Protein AF-A0A534AVW9-F1 (afdb_monomer_lite)

Structure (mmCIF, N/CA/C/O backbone):
data_AF-A0A534AVW9-F1
#
_entry.id   AF-A0A534AVW9-F1
#
loop_
_atom_site.group_PDB
_atom_site.id
_atom_site.type_symbol
_atom_site.label_atom_id
_atom_site.label_alt_id
_atom_site.label_comp_id
_atom_site.label_asym_id
_atom_site.label_entity_id
_atom_site.label_seq_id
_atom_site.pdbx_PDB_ins_code
_atom_site.Cartn_x
_atom_site.Cartn_y
_atom_site.Cartn_z
_atom_site.occupancy
_atom_site.B_iso_or_equiv
_atom_site.auth_seq_id
_atom_site.auth_comp_id
_atom_site.auth_asym_id
_atom_site.auth_atom_id
_atom_site.pdbx_PDB_model_num
ATOM 1 N N . MET A 1 1 ? 46.009 35.408 5.076 1.00 30.48 1 MET A N 1
ATOM 2 C CA . MET A 1 1 ? 47.055 36.405 4.765 1.00 30.48 1 MET A CA 1
ATOM 3 C C . MET A 1 1 ? 47.000 36.660 3.261 1.00 30.48 1 MET A C 1
ATOM 5 O O . MET A 1 1 ? 47.296 35.723 2.548 1.00 30.48 1 MET A O 1
ATOM 9 N N . HIS A 1 2 ? 46.542 37.858 2.843 1.00 29.39 2 HIS A N 1
ATOM 10 C CA . HIS A 1 2 ? 46.569 38.469 1.484 1.00 29.39 2 HIS A CA 1
ATOM 11 C C . HIS A 1 2 ? 46.053 37.653 0.272 1.00 29.39 2 HIS A C 1
ATOM 13 O O . HIS A 1 2 ? 46.275 36.465 0.179 1.00 29.39 2 HIS A O 1
ATOM 19 N N . ARG A 1 3 ? 45.407 38.182 -0.771 1.00 27.47 3 ARG A N 1
ATOM 20 C CA . ARG A 1 3 ? 44.905 39.488 -1.256 1.00 27.47 3 ARG A CA 1
ATOM 21 C C . ARG A 1 3 ? 43.998 39.077 -2.446 1.00 27.47 3 ARG A C 1
ATOM 23 O O . ARG A 1 3 ? 44.370 38.181 -3.185 1.00 27.47 3 ARG A O 1
ATOM 30 N N . ARG A 1 4 ? 42.735 39.500 -2.513 1.00 27.91 4 ARG A N 1
ATOM 31 C CA . ARG A 1 4 ? 42.226 40.717 -3.180 1.00 27.91 4 ARG A CA 1
ATOM 32 C C . ARG A 1 4 ? 42.343 40.748 -4.718 1.00 27.91 4 ARG A C 1
ATOM 34 O O . ARG A 1 4 ? 43.448 40.781 -5.239 1.00 27.91 4 ARG A O 1
ATOM 41 N N . LEU A 1 5 ? 41.165 41.022 -5.297 1.00 28.94 5 LEU A N 1
ATOM 42 C CA . LEU A 1 5 ? 40.846 41.967 -6.382 1.00 28.94 5 LEU A CA 1
ATOM 43 C C . LEU A 1 5 ? 40.883 41.474 -7.832 1.00 28.94 5 LEU A C 1
ATOM 45 O O . LEU A 1 5 ? 41.887 40.962 -8.307 1.00 28.94 5 LEU A O 1
ATOM 49 N N . GLY A 1 6 ? 39.792 41.790 -8.539 1.00 25.92 6 GLY A N 1
ATOM 50 C CA . GLY A 1 6 ? 39.739 41.819 -9.997 1.00 25.92 6 GLY A CA 1
ATOM 51 C C . GLY A 1 6 ? 38.328 41.924 -10.575 1.00 25.92 6 GLY A C 1
ATOM 52 O O . GLY A 1 6 ? 37.923 41.037 -11.311 1.00 25.92 6 GLY A O 1
ATOM 53 N N . ASP A 1 7 ? 37.587 42.975 -10.212 1.00 28.12 7 ASP A N 1
ATOM 54 C CA . ASP A 1 7 ? 36.378 43.437 -10.914 1.00 28.12 7 ASP A CA 1
ATOM 55 C C . ASP A 1 7 ? 36.700 43.970 -12.326 1.00 28.12 7 ASP A C 1
ATOM 57 O O . ASP A 1 7 ? 37.844 44.331 -12.603 1.00 28.12 7 ASP A O 1
ATOM 61 N N . HIS A 1 8 ? 35.629 44.135 -13.122 1.00 27.75 8 HIS A N 1
ATOM 62 C CA . HIS A 1 8 ? 35.456 44.918 -14.366 1.00 27.75 8 HIS A CA 1
ATOM 63 C C . HIS A 1 8 ? 35.296 44.080 -15.641 1.00 27.75 8 HIS A C 1
ATOM 65 O O . HIS A 1 8 ? 35.996 43.105 -15.851 1.00 27.75 8 HIS A O 1
ATOM 71 N N . ALA A 1 9 ? 34.482 44.448 -16.625 1.00 28.03 9 ALA A N 1
ATOM 72 C CA . ALA A 1 9 ? 33.316 45.317 -16.744 1.00 28.03 9 ALA A CA 1
ATOM 73 C C . ALA A 1 9 ? 32.802 45.119 -18.186 1.00 28.03 9 ALA A C 1
ATOM 75 O O . ALA A 1 9 ? 33.587 44.902 -19.102 1.00 28.03 9 ALA A O 1
ATOM 76 N N . ARG A 1 10 ? 31.480 45.220 -18.347 1.00 28.64 10 ARG A N 1
ATOM 77 C CA . ARG A 1 10 ? 30.698 45.627 -19.532 1.00 28.64 10 ARG A CA 1
ATOM 78 C C . ARG A 1 10 ? 31.426 45.783 -20.882 1.00 28.64 10 ARG A C 1
ATOM 80 O O . ARG A 1 10 ? 32.229 46.692 -21.045 1.00 28.64 10 ARG A O 1
ATOM 87 N N . PHE A 1 11 ? 30.902 45.100 -21.902 1.00 26.16 11 PHE A N 1
ATOM 88 C CA . PHE A 1 11 ? 30.775 45.668 -23.247 1.00 26.16 11 PHE A CA 1
ATOM 89 C C . PHE A 1 11 ? 29.392 45.354 -23.829 1.00 26.16 11 PHE A C 1
ATOM 91 O O . PHE A 1 11 ? 28.992 44.201 -23.958 1.00 26.16 11 PHE A O 1
ATOM 98 N N . ALA A 1 12 ? 28.657 46.421 -24.135 1.00 28.25 12 ALA A N 1
ATOM 99 C CA . ALA A 1 12 ? 27.456 46.424 -24.955 1.00 28.25 12 ALA A CA 1
ATOM 100 C C . ALA A 1 12 ? 27.862 46.626 -26.423 1.00 28.25 12 ALA A C 1
ATOM 102 O O . ALA A 1 12 ? 28.791 47.389 -26.691 1.00 28.25 12 ALA A O 1
ATOM 103 N N . GLY A 1 13 ? 27.143 46.022 -27.375 1.00 25.52 13 GLY A N 1
ATOM 104 C CA . GLY A 1 13 ? 27.319 46.375 -28.784 1.00 25.52 13 GLY A CA 1
ATOM 105 C C . GLY A 1 13 ? 26.609 45.487 -29.807 1.00 25.52 13 GLY A C 1
ATOM 106 O O . GLY A 1 13 ? 27.130 44.444 -30.168 1.00 25.52 13 GLY A O 1
ATOM 107 N N . ARG A 1 14 ? 25.512 46.037 -30.351 1.00 26.80 14 ARG A N 1
ATOM 108 C CA . ARG A 1 14 ? 24.999 45.919 -31.736 1.00 26.80 14 ARG A CA 1
ATOM 109 C C . ARG A 1 14 ? 24.341 44.613 -32.222 1.00 26.80 14 ARG A C 1
ATOM 111 O O . ARG A 1 14 ? 25.006 43.652 -32.577 1.00 26.80 14 ARG A O 1
ATOM 118 N N . ALA A 1 15 ? 23.022 44.708 -32.432 1.00 32.41 15 ALA A N 1
ATOM 119 C CA . ALA A 1 15 ? 22.339 44.152 -33.611 1.00 32.41 15 ALA A CA 1
ATOM 120 C C . ALA A 1 15 ? 22.739 44.958 -34.873 1.00 32.41 15 ALA A C 1
ATOM 122 O O . ALA A 1 15 ? 23.089 46.138 -34.733 1.00 32.41 15 ALA A O 1
ATOM 123 N N . PRO A 1 16 ? 22.770 44.348 -36.073 1.00 35.03 16 PRO A N 1
ATOM 124 C CA . PRO A 1 16 ? 21.583 44.167 -36.937 1.00 35.03 16 PRO A CA 1
ATOM 125 C C . PRO A 1 16 ? 21.586 42.735 -37.555 1.00 35.03 16 PRO A C 1
ATOM 127 O O . PRO A 1 16 ? 22.432 41.934 -37.190 1.00 35.03 16 PRO A O 1
ATOM 130 N N . GLU A 1 17 ? 20.708 42.229 -38.420 1.00 27.56 17 GLU A N 1
ATOM 131 C CA . GLU A 1 17 ? 19.877 42.787 -39.484 1.00 27.56 17 GLU A CA 1
ATOM 132 C C . GLU A 1 17 ? 18.931 41.659 -39.955 1.00 27.56 17 GLU A C 1
ATOM 134 O O . GLU A 1 17 ? 19.333 40.498 -40.042 1.00 27.56 17 GLU A O 1
ATOM 139 N N . GLN A 1 18 ? 17.673 41.984 -40.248 1.00 32.72 18 GLN A N 1
ATOM 140 C CA . GLN A 1 18 ? 16.693 41.050 -40.807 1.00 32.72 18 GLN A CA 1
ATOM 141 C C . GLN A 1 18 ? 16.991 40.749 -42.282 1.00 32.72 18 GLN A C 1
ATOM 143 O O . GLN A 1 18 ? 17.133 41.675 -43.078 1.00 32.72 18 GLN A O 1
ATOM 148 N N . ARG A 1 19 ? 16.955 39.468 -42.671 1.00 26.88 19 ARG A N 1
ATOM 149 C CA . ARG A 1 19 ? 16.666 39.030 -44.048 1.00 26.88 19 ARG A CA 1
ATOM 150 C C . ARG A 1 19 ? 15.897 37.709 -44.037 1.00 26.88 19 ARG A C 1
ATOM 152 O O . ARG A 1 19 ? 16.478 36.651 -43.823 1.00 26.88 19 ARG A O 1
ATOM 159 N N . GLU A 1 20 ? 14.598 37.775 -44.314 1.00 34.69 20 GLU A N 1
ATOM 160 C CA . GLU A 1 20 ? 13.864 36.649 -44.904 1.00 34.69 20 GLU A CA 1
ATOM 161 C C . GLU A 1 20 ? 14.283 36.471 -46.371 1.00 34.69 20 GLU A C 1
ATOM 163 O O . GLU A 1 20 ? 14.647 37.449 -47.039 1.00 34.69 20 GLU A O 1
ATOM 168 N N . PRO A 1 21 ? 14.149 35.251 -46.920 1.00 34.38 21 PRO A N 1
ATOM 169 C CA . PRO A 1 21 ? 13.270 35.175 -48.080 1.00 34.38 21 PRO A CA 1
ATOM 170 C C . PRO A 1 21 ? 12.393 33.912 -48.163 1.00 34.38 21 PRO A C 1
ATOM 172 O O . PRO A 1 21 ? 12.859 32.780 -48.101 1.00 34.38 21 PRO A O 1
ATOM 175 N N . ARG A 1 22 ? 11.119 34.191 -48.458 1.00 26.81 22 ARG A N 1
ATOM 176 C CA . ARG A 1 22 ? 10.288 33.649 -49.551 1.00 26.81 22 ARG A CA 1
ATOM 177 C C . ARG A 1 22 ? 10.100 32.132 -49.670 1.00 26.81 22 ARG A C 1
ATOM 179 O O . ARG A 1 22 ? 10.881 31.413 -50.284 1.00 26.81 22 ARG A O 1
ATOM 186 N N . MET A 1 23 ? 8.885 31.743 -49.284 1.00 31.08 23 MET A N 1
ATOM 187 C CA . MET A 1 23 ? 8.103 30.664 -49.887 1.00 31.08 23 MET A CA 1
ATOM 188 C C . MET A 1 23 ? 8.129 30.726 -51.422 1.00 31.08 23 MET A C 1
ATOM 190 O O . MET A 1 23 ? 7.881 31.780 -52.011 1.00 31.08 23 MET A O 1
ATOM 194 N N . SER A 1 24 ? 8.310 29.572 -52.062 1.00 29.83 24 SER A N 1
ATOM 195 C CA . SER A 1 24 ? 7.836 29.354 -53.426 1.00 29.83 24 SER A CA 1
ATOM 196 C C . SER A 1 24 ? 7.023 28.065 -53.486 1.00 29.83 24 SER A C 1
ATOM 198 O O . SER A 1 24 ? 7.441 26.988 -53.073 1.00 29.83 24 SER A O 1
ATOM 200 N N . SER A 1 25 ? 5.795 28.253 -53.945 1.00 31.31 25 SER A N 1
ATOM 201 C CA . SER A 1 25 ? 4.803 27.262 -54.313 1.00 31.31 25 SER A CA 1
ATOM 202 C C . SER A 1 25 ? 5.213 26.505 -55.572 1.00 31.31 25 SER A C 1
ATOM 204 O O . SER A 1 25 ? 5.636 27.147 -56.530 1.00 31.31 25 SER A O 1
ATOM 206 N N . LEU A 1 26 ? 4.897 25.213 -55.659 1.00 28.39 26 LEU A N 1
ATOM 207 C CA . LEU A 1 26 ? 4.520 24.612 -56.939 1.00 28.39 26 LEU A CA 1
ATOM 208 C C . LEU A 1 26 ? 3.412 23.576 -56.738 1.00 28.39 26 LEU A C 1
ATOM 210 O O . LEU A 1 26 ? 3.598 22.510 -56.159 1.00 28.39 26 LEU A O 1
ATOM 214 N N . ARG A 1 27 ? 2.229 23.954 -57.226 1.00 29.94 27 ARG A N 1
ATOM 215 C CA . ARG A 1 27 ? 1.099 23.079 -57.524 1.00 29.94 27 ARG A CA 1
ATOM 216 C C . ARG A 1 27 ? 1.252 22.542 -58.952 1.00 29.94 27 ARG A C 1
ATOM 218 O O . ARG A 1 27 ? 1.630 23.292 -59.844 1.00 29.94 27 ARG A O 1
ATOM 225 N N . SER A 1 28 ? 0.728 21.329 -59.122 1.00 27.23 28 SER A N 1
ATOM 226 C CA . SER A 1 28 ? -0.057 20.848 -60.269 1.00 27.23 28 SER A CA 1
ATOM 227 C C . SER A 1 28 ? 0.620 20.175 -61.475 1.00 27.23 28 SER A C 1
ATOM 229 O O . SER A 1 28 ? 1.329 20.793 -62.254 1.00 27.23 28 SER A O 1
ATOM 231 N N . GLN A 1 29 ? 0.122 18.943 -61.675 1.00 28.41 29 GLN A N 1
ATOM 232 C CA . GLN A 1 29 ? -0.368 18.330 -62.921 1.00 28.41 29 GLN A CA 1
ATOM 233 C C . GLN A 1 29 ? 0.630 17.625 -63.850 1.00 28.41 29 GLN A C 1
ATOM 235 O O . GLN A 1 29 ? 1.382 18.257 -64.577 1.00 28.41 29 GLN A O 1
ATOM 240 N N . CYS A 1 30 ? 0.465 16.299 -63.958 1.00 25.52 30 CYS A N 1
ATOM 241 C CA . CYS A 1 30 ? 0.198 15.642 -65.243 1.00 25.52 30 CYS A CA 1
ATOM 242 C C . CYS A 1 30 ? -0.631 14.359 -65.043 1.00 25.52 30 CYS A C 1
ATOM 244 O O . CYS A 1 30 ? -0.396 13.571 -64.130 1.00 25.52 30 CYS A O 1
ATOM 246 N N . HIS A 1 31 ? -1.652 14.222 -65.887 1.00 27.77 31 HIS A N 1
ATOM 247 C CA . HIS A 1 31 ? -2.610 13.126 -65.995 1.00 27.77 31 HIS A CA 1
ATOM 248 C C . HIS A 1 31 ? -2.081 11.974 -66.875 1.00 27.77 31 HIS A C 1
ATOM 250 O O . HIS A 1 31 ? -1.409 12.220 -67.868 1.00 27.77 31 HIS A O 1
ATOM 256 N N . ALA A 1 32 ? -2.530 10.762 -66.527 1.00 25.17 32 ALA A N 1
ATOM 257 C CA . ALA A 1 32 ? -3.071 9.696 -67.388 1.00 25.17 32 ALA A CA 1
ATOM 258 C C . ALA A 1 32 ? -2.240 9.041 -68.521 1.00 25.17 32 ALA A C 1
ATOM 260 O O . ALA A 1 32 ? -1.959 9.659 -69.542 1.00 25.17 32 ALA A O 1
ATOM 261 N N . CYS A 1 33 ? -2.032 7.720 -68.373 1.00 24.31 33 CYS A N 1
ATOM 262 C CA . CYS A 1 33 ? -2.152 6.588 -69.336 1.00 24.31 33 CYS A CA 1
ATOM 263 C C . CYS A 1 33 ? -1.248 5.446 -68.811 1.00 24.31 33 CYS A C 1
ATOM 265 O O . CYS A 1 33 ? -0.132 5.730 -68.403 1.00 24.31 33 CYS A O 1
ATOM 267 N N . ALA A 1 34 ? -1.590 4.157 -68.719 1.00 27.05 34 ALA A N 1
ATOM 268 C CA . ALA A 1 34 ? -2.562 3.273 -69.372 1.00 27.05 34 ALA A CA 1
ATOM 269 C C . ALA A 1 34 ? -2.927 2.133 -68.374 1.00 27.05 34 ALA A C 1
ATOM 271 O O . ALA A 1 34 ? -2.095 1.766 -67.552 1.00 27.05 34 ALA A O 1
ATOM 272 N N . ILE A 1 35 ? -4.186 1.716 -68.186 1.00 29.30 35 ILE A N 1
ATOM 273 C CA . ILE A 1 35 ? -4.997 0.723 -68.937 1.00 29.30 35 ILE A CA 1
ATOM 274 C C . ILE A 1 35 ? -4.341 -0.666 -69.114 1.00 29.30 35 ILE A C 1
ATOM 276 O O . ILE A 1 35 ? -3.353 -0.801 -69.826 1.00 29.30 35 ILE A O 1
ATOM 280 N N . GLY A 1 36 ? -5.020 -1.691 -68.566 1.00 24.91 36 GLY A N 1
ATOM 281 C CA . GLY A 1 36 ? -4.857 -3.133 -68.831 1.00 24.91 36 GLY A CA 1
ATOM 282 C C . GLY A 1 36 ? -4.122 -3.853 -67.695 1.00 24.91 36 GLY A C 1
ATOM 283 O O .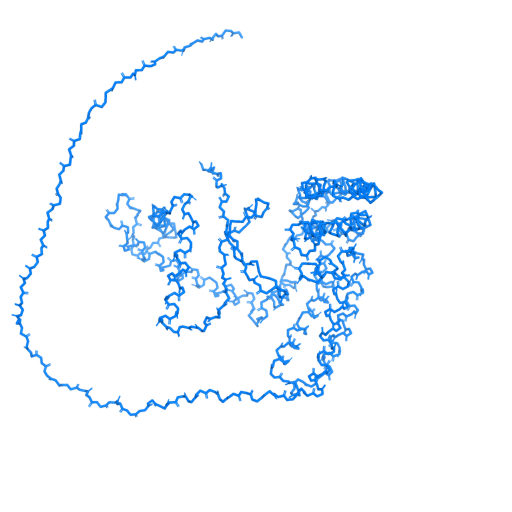 GLY A 1 36 ? -2.927 -3.673 -67.542 1.00 24.91 36 GLY A O 1
ATOM 284 N N . ILE A 1 37 ? -4.760 -4.647 -66.830 1.00 31.64 37 ILE A N 1
ATOM 285 C CA . ILE A 1 37 ? -5.316 -5.973 -67.139 1.00 31.64 37 ILE A CA 1
ATOM 286 C C . ILE A 1 37 ? -6.558 -6.253 -66.276 1.00 31.64 37 ILE A C 1
ATOM 288 O O . ILE A 1 37 ? -6.626 -5.950 -65.088 1.00 31.64 37 ILE A O 1
ATOM 292 N N . VAL A 1 38 ? -7.539 -6.843 -66.948 1.00 28.97 38 VAL A N 1
ATOM 293 C CA . VAL A 1 38 ? -8.883 -7.221 -66.520 1.00 28.97 38 VAL A CA 1
ATOM 294 C C . VAL A 1 38 ? -8.879 -8.646 -65.941 1.00 28.97 38 VAL A C 1
ATOM 296 O O . VAL A 1 38 ? -8.231 -9.527 -66.493 1.00 28.97 38 VAL A O 1
ATOM 299 N N . SER A 1 39 ? -9.686 -8.845 -64.893 1.00 28.28 39 SER A N 1
ATOM 300 C CA . SER A 1 39 ? -10.352 -10.097 -64.478 1.00 28.28 39 SER A CA 1
ATOM 301 C C . SER A 1 39 ? -9.533 -11.298 -63.993 1.00 28.28 39 SER A C 1
ATOM 303 O O . SER A 1 39 ? -8.962 -12.031 -64.789 1.00 28.28 39 SER A O 1
ATOM 305 N N . ALA A 1 40 ? -9.679 -11.622 -62.701 1.00 27.97 40 ALA A N 1
ATOM 306 C CA . ALA A 1 40 ? -10.329 -12.861 -62.235 1.00 27.97 40 ALA A CA 1
ATOM 307 C C . ALA A 1 40 ? -10.240 -12.976 -60.699 1.00 27.97 40 ALA A C 1
ATOM 309 O O . ALA A 1 40 ? -9.147 -13.164 -60.179 1.00 27.97 40 ALA A O 1
ATOM 310 N N . ALA A 1 41 ? -11.382 -12.858 -60.004 1.00 30.92 41 ALA A N 1
ATOM 311 C CA . ALA A 1 41 ? -11.740 -13.532 -58.735 1.00 30.92 41 ALA A CA 1
ATOM 312 C C . ALA A 1 41 ? -12.832 -12.749 -57.971 1.00 30.92 41 ALA A C 1
ATOM 314 O O . ALA A 1 41 ? -12.646 -12.309 -56.841 1.00 30.92 41 ALA A O 1
ATOM 315 N N . PHE A 1 42 ? -14.002 -12.581 -58.592 1.00 35.62 42 PHE A N 1
ATOM 316 C CA . PHE A 1 42 ? -15.253 -12.302 -57.881 1.00 35.62 42 PHE A CA 1
ATOM 317 C C . PHE A 1 42 ? -15.963 -13.647 -57.692 1.00 35.62 42 PHE A C 1
ATOM 319 O O . PHE A 1 42 ? -16.596 -14.106 -58.636 1.00 35.62 42 PHE A O 1
ATOM 326 N N . ALA A 1 43 ? -15.801 -14.301 -56.533 1.00 37.31 43 ALA A N 1
ATOM 327 C CA . ALA A 1 43 ? -16.710 -15.348 -56.027 1.00 37.31 43 ALA A CA 1
ATOM 328 C C . ALA A 1 43 ? -16.255 -15.930 -54.667 1.00 37.31 43 ALA A C 1
ATOM 330 O O . ALA A 1 43 ? -15.932 -17.107 -54.600 1.00 37.31 43 ALA A O 1
ATOM 331 N N . VAL A 1 44 ? -16.268 -15.145 -53.579 1.00 38.84 44 VAL A N 1
ATOM 332 C CA . VAL A 1 44 ? -16.530 -15.655 -52.208 1.00 38.84 44 VAL A CA 1
ATOM 333 C C . VAL A 1 44 ? -17.186 -14.530 -51.389 1.00 38.84 44 VAL A C 1
ATOM 335 O O . VAL A 1 44 ? -16.550 -13.862 -50.585 1.00 38.84 44 VAL A O 1
ATOM 338 N N . LEU A 1 45 ? -18.471 -14.271 -51.635 1.00 41.50 45 LEU A N 1
ATOM 339 C CA . LEU A 1 45 ? -19.316 -13.387 -50.819 1.00 41.50 45 LEU A CA 1
ATOM 340 C C . LEU A 1 45 ? -20.657 -14.096 -50.594 1.00 41.50 45 LEU A C 1
ATOM 342 O O . LEU A 1 45 ? -21.654 -13.790 -51.235 1.00 41.50 45 LEU A O 1
ATOM 346 N N . ALA A 1 46 ? -20.650 -15.107 -49.725 1.00 45.00 46 ALA A N 1
ATOM 347 C CA . ALA A 1 46 ? -21.850 -15.711 -49.144 1.00 45.00 46 ALA A CA 1
ATOM 348 C C . ALA A 1 46 ? -21.434 -16.556 -47.931 1.00 45.00 46 ALA A C 1
ATOM 350 O O . ALA A 1 46 ? -21.152 -17.744 -48.059 1.00 45.00 46 ALA A O 1
ATOM 351 N N . GLY A 1 47 ? -21.323 -15.927 -46.759 1.00 38.06 47 GLY A N 1
ATOM 352 C CA . GLY A 1 47 ? -20.955 -16.645 -45.536 1.00 38.06 47 GLY A CA 1
ATOM 353 C C . GLY A 1 47 ? -20.637 -15.801 -44.302 1.00 38.06 47 GLY A C 1
ATOM 354 O O . GLY A 1 47 ? -20.016 -16.324 -43.388 1.00 38.06 47 GLY A O 1
ATOM 355 N N . CYS A 1 48 ? -21.036 -14.527 -44.231 1.00 33.72 48 CYS A N 1
ATOM 356 C CA . CYS A 1 48 ? -21.068 -13.819 -42.949 1.00 33.72 48 CYS A CA 1
ATOM 357 C C . CYS A 1 48 ? -22.430 -14.075 -42.305 1.00 33.72 48 CYS A C 1
ATOM 359 O O . CYS A 1 48 ? -23.404 -13.382 -42.594 1.00 33.72 48 CYS A O 1
ATOM 361 N N . ALA A 1 49 ? -22.502 -15.105 -41.461 1.00 41.06 49 ALA A N 1
ATOM 362 C CA . ALA A 1 49 ? -23.586 -15.223 -40.502 1.00 41.06 49 ALA A CA 1
ATOM 363 C C . ALA A 1 49 ? -23.567 -13.964 -39.622 1.00 41.06 49 ALA A C 1
ATOM 365 O O . ALA A 1 49 ? -22.578 -13.684 -38.946 1.00 41.06 49 ALA A O 1
ATOM 366 N N . LEU A 1 50 ? -24.649 -13.189 -39.678 1.00 41.47 50 LEU A N 1
ATOM 367 C CA . LEU A 1 50 ? -24.936 -12.123 -38.728 1.00 41.47 50 LEU A CA 1
ATOM 368 C C . LEU A 1 50 ? -24.889 -12.735 -37.323 1.00 41.47 50 LEU A C 1
ATOM 370 O O . LEU A 1 50 ? -25.749 -13.539 -36.966 1.00 41.47 50 LEU A O 1
ATOM 374 N N . ILE A 1 51 ? -23.871 -12.383 -36.539 1.00 44.69 51 ILE A N 1
ATOM 375 C CA . ILE A 1 51 ? -23.867 -12.642 -35.101 1.00 44.69 51 ILE A CA 1
ATOM 376 C C . ILE A 1 51 ? -25.001 -11.782 -34.547 1.00 44.69 51 ILE A C 1
ATOM 378 O O . ILE A 1 51 ? -24.898 -10.557 -34.508 1.00 44.69 51 ILE A O 1
ATOM 382 N N . ALA A 1 52 ? -26.124 -12.417 -34.211 1.00 42.94 52 ALA A N 1
ATOM 383 C CA . ALA A 1 52 ? -27.223 -11.738 -33.548 1.00 42.94 52 ALA A CA 1
ATOM 384 C C . ALA A 1 52 ? -26.698 -11.105 -32.244 1.00 42.94 52 ALA A C 1
ATOM 386 O O . ALA A 1 52 ? -25.910 -11.751 -31.543 1.00 42.94 52 ALA A O 1
ATOM 387 N N . PRO A 1 53 ? -27.103 -9.867 -31.906 1.00 47.84 53 PRO A N 1
ATOM 388 C CA . PRO A 1 53 ? -26.751 -9.278 -30.622 1.00 47.84 53 PRO A CA 1
ATOM 389 C C . PRO A 1 53 ? -27.207 -10.222 -29.499 1.00 47.84 53 PRO A C 1
ATOM 391 O O . PRO A 1 53 ? -28.285 -10.819 -29.618 1.00 47.84 53 PRO A O 1
ATOM 394 N N . PRO A 1 54 ? -26.404 -10.406 -28.434 1.00 48.88 54 PRO A N 1
ATOM 395 C CA . PRO A 1 54 ? -26.800 -11.251 -27.319 1.00 48.88 54 PRO A CA 1
ATOM 396 C C . PRO A 1 54 ? -28.151 -10.761 -26.798 1.00 48.88 54 PRO A C 1
ATOM 398 O O . PRO A 1 54 ? -28.339 -9.567 -26.557 1.00 48.88 54 PRO A O 1
ATOM 401 N N . ALA A 1 55 ? -29.107 -11.685 -26.685 1.00 46.09 55 ALA A N 1
ATOM 402 C CA . ALA A 1 55 ? -30.416 -11.382 -26.133 1.00 46.09 55 ALA A CA 1
ATOM 403 C C . ALA A 1 55 ? -30.243 -10.696 -24.764 1.00 46.09 55 ALA A C 1
ATOM 405 O O . ALA A 1 55 ? -29.340 -11.085 -24.014 1.00 46.09 55 ALA A O 1
ATOM 406 N N . PRO A 1 56 ? -31.076 -9.693 -24.425 1.00 47.53 56 PRO A N 1
ATOM 407 C CA . PRO A 1 56 ? -31.024 -9.059 -23.118 1.00 47.53 56 PRO A CA 1
ATOM 408 C C . PRO A 1 56 ? -31.134 -10.149 -22.054 1.00 47.53 56 PRO A C 1
ATOM 410 O O . PRO A 1 56 ? -32.120 -10.884 -22.007 1.00 47.53 56 PRO A O 1
ATOM 413 N N . THR A 1 57 ? -30.088 -10.291 -21.241 1.00 51.06 57 THR A N 1
ATOM 414 C CA . THR A 1 57 ? -30.075 -11.205 -20.103 1.00 51.06 57 THR A CA 1
ATOM 415 C C . THR A 1 57 ? -31.219 -10.807 -19.190 1.00 51.06 57 THR A C 1
ATOM 417 O O . THR A 1 57 ? -31.154 -9.772 -18.525 1.00 51.06 57 THR A O 1
ATOM 420 N N . THR A 1 58 ? -32.285 -11.606 -19.182 1.00 52.72 58 THR A N 1
ATOM 421 C CA . THR A 1 58 ? -33.348 -11.515 -18.186 1.00 52.72 58 THR A CA 1
ATOM 422 C C . THR A 1 58 ? -32.670 -11.476 -16.816 1.00 52.72 58 THR A C 1
ATOM 424 O O . THR A 1 58 ? -31.826 -12.343 -16.569 1.00 52.72 58 THR A O 1
ATOM 427 N N . PRO A 1 59 ? -32.955 -10.493 -15.941 1.00 51.84 59 PRO A N 1
ATOM 428 C CA . PRO A 1 59 ? -32.358 -10.465 -14.615 1.00 51.84 59 PRO A CA 1
ATOM 429 C C . PRO A 1 59 ? -32.713 -11.777 -13.916 1.00 51.84 59 PRO A C 1
ATOM 431 O O . PRO A 1 59 ? -33.876 -12.032 -13.603 1.00 51.84 59 PRO A O 1
ATOM 434 N N . MET A 1 60 ? -31.714 -12.648 -13.755 1.00 59.47 60 MET A N 1
ATOM 435 C CA . MET A 1 60 ? -31.875 -13.898 -13.027 1.00 59.47 60 MET A CA 1
ATOM 436 C C . MET A 1 60 ? -32.304 -13.540 -11.611 1.00 59.47 60 MET A C 1
ATOM 438 O O . MET A 1 60 ? -31.641 -12.755 -10.932 1.00 59.47 60 MET A O 1
ATOM 442 N N . THR A 1 61 ? -33.431 -14.096 -11.174 1.00 67.25 61 THR A N 1
ATOM 443 C CA . THR A 1 61 ? -33.835 -14.015 -9.774 1.00 67.25 61 THR A CA 1
ATOM 444 C C . THR A 1 61 ? -32.697 -14.584 -8.918 1.00 67.25 61 THR A C 1
ATOM 446 O O . THR A 1 61 ? -32.245 -15.691 -9.225 1.00 67.25 61 THR A O 1
ATOM 449 N N . PRO A 1 62 ? -32.214 -13.857 -7.890 1.00 75.44 62 PRO A N 1
ATOM 450 C CA . PRO A 1 62 ? -31.122 -14.329 -7.046 1.00 75.44 62 PRO A CA 1
ATOM 451 C C . PRO A 1 62 ? -31.447 -15.710 -6.481 1.00 75.44 62 PRO A C 1
ATOM 453 O O . PRO A 1 62 ? -32.530 -15.915 -5.925 1.00 75.44 62 PRO A O 1
ATOM 456 N N . THR A 1 63 ? -30.529 -16.663 -6.630 1.00 85.62 63 THR A N 1
ATOM 457 C CA . THR A 1 63 ? -30.698 -17.984 -6.022 1.00 85.62 63 THR A CA 1
ATOM 458 C C . THR A 1 63 ? -30.556 -17.887 -4.498 1.00 85.62 63 THR A C 1
ATOM 460 O O . THR A 1 63 ? -30.040 -16.910 -3.951 1.00 85.62 63 THR A O 1
ATOM 463 N N . ALA A 1 64 ? -30.977 -18.923 -3.769 1.00 92.06 64 ALA A N 1
ATOM 464 C CA . ALA A 1 64 ? -30.704 -18.994 -2.332 1.00 92.06 64 ALA A CA 1
ATOM 465 C C . ALA A 1 64 ? -29.189 -18.961 -2.036 1.00 92.06 64 ALA A C 1
ATOM 467 O O . ALA A 1 64 ? -28.770 -18.347 -1.056 1.00 92.06 64 ALA A O 1
ATOM 468 N N . ALA A 1 65 ? -28.370 -19.564 -2.906 1.00 93.56 65 ALA A N 1
ATOM 469 C CA . ALA A 1 65 ? -26.913 -19.512 -2.815 1.00 93.56 65 ALA A CA 1
ATOM 470 C C . ALA A 1 65 ? -26.373 -18.092 -3.061 1.00 93.56 65 ALA A C 1
ATOM 472 O O . ALA A 1 65 ? -25.478 -17.655 -2.341 1.00 93.56 65 ALA A O 1
ATOM 473 N N . ASP A 1 66 ? -26.956 -17.338 -4.001 1.00 94.56 66 ASP A N 1
ATOM 474 C CA . ASP A 1 66 ? -26.607 -15.930 -4.224 1.00 94.56 66 ASP A CA 1
ATOM 475 C C . ASP A 1 66 ? -26.885 -15.074 -2.980 1.00 94.56 66 ASP A C 1
ATOM 477 O O . ASP A 1 66 ? -26.059 -14.244 -2.603 1.00 94.56 66 ASP A O 1
ATOM 481 N N . ALA A 1 67 ? -28.017 -15.295 -2.303 1.00 95.19 67 ALA A N 1
ATOM 482 C CA . ALA A 1 67 ? -28.346 -14.589 -1.065 1.00 95.19 67 ALA A CA 1
ATOM 483 C C . ALA A 1 67 ? -27.393 -14.952 0.089 1.00 95.19 67 ALA A C 1
ATOM 485 O O . ALA A 1 67 ? -26.974 -14.073 0.847 1.00 95.19 67 ALA A O 1
ATOM 486 N N . GLN A 1 68 ? -27.011 -16.228 0.211 1.00 96.25 68 GLN A N 1
ATOM 487 C CA . GLN A 1 68 ? -26.017 -16.670 1.197 1.00 96.25 68 GLN A CA 1
ATOM 488 C C . GLN A 1 68 ? -24.646 -16.045 0.929 1.00 96.25 68 GLN A C 1
ATOM 490 O O . GLN A 1 68 ? -24.027 -15.501 1.845 1.00 96.25 68 GLN A O 1
ATOM 495 N N . PHE A 1 69 ? -24.196 -16.061 -0.329 1.00 97.75 69 PHE A N 1
ATOM 496 C CA . PHE A 1 69 ? -22.953 -15.417 -0.733 1.00 97.75 69 PHE A CA 1
ATOM 497 C C . PHE A 1 69 ? -22.974 -13.912 -0.448 1.00 97.75 69 PHE A C 1
ATOM 499 O O . PHE A 1 69 ? -22.035 -13.393 0.152 1.00 97.75 69 PHE A O 1
ATOM 506 N N . ALA A 1 70 ? -24.058 -13.215 -0.799 1.00 96.44 70 ALA A N 1
ATOM 507 C CA . ALA A 1 70 ? -24.215 -11.793 -0.503 1.00 96.44 70 ALA A CA 1
ATOM 508 C C . ALA A 1 70 ? -24.117 -11.504 1.007 1.00 96.44 70 ALA A C 1
ATOM 510 O O . ALA A 1 70 ? -23.492 -10.523 1.409 1.00 96.44 70 ALA A O 1
ATOM 511 N N . GLY A 1 71 ? -24.668 -12.386 1.849 1.00 97.50 71 GLY A N 1
ATOM 512 C CA . GLY A 1 71 ? -24.514 -12.319 3.302 1.00 97.50 71 GLY A CA 1
ATOM 513 C C . GLY A 1 71 ? -23.056 -12.440 3.756 1.00 97.50 71 GLY A C 1
ATOM 514 O O . GLY A 1 71 ? -22.596 -11.620 4.551 1.00 97.50 71 GLY A O 1
ATOM 515 N N . ILE A 1 72 ? -22.308 -13.410 3.222 1.00 98.00 72 ILE A N 1
ATOM 516 C CA . ILE A 1 72 ? -20.882 -13.604 3.538 1.00 98.00 72 ILE A CA 1
ATOM 517 C C . ILE A 1 72 ? -20.050 -12.399 3.084 1.00 98.00 72 ILE A C 1
ATOM 519 O O . ILE A 1 72 ? -19.248 -11.878 3.857 1.00 98.00 72 ILE A O 1
ATOM 523 N N . SER A 1 73 ? -20.270 -11.917 1.862 1.00 97.00 73 SER A N 1
ATOM 524 C CA . SER A 1 73 ? -19.571 -10.753 1.308 1.00 97.00 73 SER A CA 1
ATOM 525 C C . SER A 1 73 ? -19.850 -9.483 2.109 1.00 97.00 73 SER A C 1
ATOM 527 O O . SER A 1 73 ? -18.931 -8.715 2.388 1.00 97.00 73 SER A O 1
ATOM 529 N N . LYS A 1 74 ? -21.098 -9.280 2.550 1.00 96.50 74 LYS A N 1
ATOM 530 C CA . LYS A 1 74 ? -21.456 -8.164 3.430 1.00 96.50 74 LYS A CA 1
ATOM 531 C C . LYS A 1 74 ? -20.733 -8.257 4.773 1.00 96.50 74 LYS A C 1
ATOM 533 O O . LYS A 1 74 ? -20.166 -7.263 5.213 1.00 96.50 74 LYS A O 1
ATOM 538 N N . ARG A 1 75 ? -20.716 -9.438 5.401 1.00 97.62 75 ARG A N 1
ATOM 539 C CA . ARG A 1 75 ? -19.976 -9.664 6.653 1.00 97.62 75 ARG A CA 1
ATOM 540 C C . ARG A 1 75 ? -18.486 -9.392 6.493 1.00 97.62 75 ARG A C 1
ATOM 542 O O . ARG A 1 75 ? -17.909 -8.721 7.335 1.00 97.62 75 ARG A O 1
ATOM 549 N N . TYR A 1 76 ? -17.880 -9.857 5.401 1.00 97.19 76 TYR A N 1
ATOM 550 C CA . TYR A 1 76 ? -16.482 -9.559 5.100 1.00 97.19 76 TYR A CA 1
ATOM 551 C C . TYR A 1 76 ? -16.226 -8.050 5.054 1.00 97.19 76 TYR A C 1
ATOM 553 O O . TYR A 1 76 ? -15.327 -7.566 5.735 1.00 97.19 76 TYR A O 1
ATOM 561 N N . LEU A 1 77 ? -17.031 -7.305 4.290 1.00 95.12 77 LEU A N 1
ATOM 562 C CA . LEU A 1 77 ? -16.879 -5.856 4.175 1.00 95.12 77 LEU A CA 1
ATOM 563 C C . LEU A 1 77 ? -17.133 -5.137 5.502 1.00 95.12 77 LEU A C 1
ATOM 565 O O . LEU A 1 77 ? -16.393 -4.227 5.836 1.00 95.12 77 LEU A O 1
ATOM 569 N N . ASP A 1 78 ? -18.140 -5.527 6.276 1.00 95.81 78 ASP A N 1
ATOM 570 C CA . ASP A 1 78 ? -18.441 -4.852 7.540 1.00 95.81 78 ASP A CA 1
ATOM 571 C C . ASP A 1 78 ? -17.402 -5.170 8.623 1.00 95.81 78 ASP A C 1
ATOM 573 O O . ASP A 1 78 ? -16.786 -4.268 9.188 1.00 95.81 78 ASP A O 1
ATOM 577 N N . GLU A 1 79 ? -17.165 -6.454 8.885 1.00 97.88 79 GLU A N 1
ATOM 578 C CA . GLU A 1 79 ? -16.359 -6.899 10.023 1.00 97.88 79 GLU A CA 1
ATOM 579 C C . GLU A 1 79 ? -14.854 -6.730 9.759 1.00 97.88 79 GLU A C 1
ATOM 581 O O . GLU A 1 79 ? -14.097 -6.383 10.667 1.00 97.88 79 GLU A O 1
ATOM 586 N N . MET A 1 80 ? -14.380 -6.928 8.519 1.00 96.25 80 MET A N 1
ATOM 587 C CA . MET A 1 80 ? -12.957 -6.732 8.218 1.00 96.25 80 MET A CA 1
ATOM 588 C C . MET A 1 80 ? -12.583 -5.248 8.226 1.00 96.25 80 MET A C 1
ATOM 590 O O . MET A 1 80 ? -11.526 -4.896 8.749 1.00 96.25 80 MET A O 1
ATOM 594 N N . LEU A 1 81 ? -13.447 -4.368 7.700 1.00 95.50 81 LEU A N 1
ATOM 595 C CA . LEU A 1 81 ? -13.190 -2.925 7.692 1.00 95.50 81 LEU A CA 1
ATOM 596 C C . LEU A 1 81 ? -13.225 -2.319 9.096 1.00 95.50 81 LEU A C 1
ATOM 598 O O . LEU A 1 81 ? -12.410 -1.443 9.382 1.00 95.50 81 LEU A O 1
ATOM 602 N N . GLU A 1 82 ? -14.064 -2.837 9.995 1.00 97.44 82 GLU A N 1
ATOM 603 C CA . GLU A 1 82 ? -14.015 -2.490 11.419 1.00 97.44 82 GLU A CA 1
ATOM 604 C C . GLU A 1 82 ? -12.657 -2.858 12.052 1.00 97.44 82 GLU A C 1
ATOM 606 O O . GLU A 1 82 ? -12.095 -2.089 12.834 1.00 97.44 82 GLU A O 1
ATOM 611 N N . LEU A 1 83 ? -12.077 -4.006 11.679 1.00 98.00 83 LEU A N 1
ATOM 612 C CA . LEU A 1 83 ? -10.758 -4.441 12.160 1.00 98.00 83 LEU A CA 1
ATOM 613 C C . LEU A 1 83 ? -9.581 -3.703 11.499 1.00 98.00 83 LEU A C 1
ATOM 615 O O . LEU A 1 83 ? -8.456 -3.781 12.016 1.00 98.00 83 LEU A O 1
ATOM 619 N N . THR A 1 84 ? -9.807 -3.017 10.376 1.00 97.31 84 THR A N 1
ATOM 620 C CA . THR A 1 84 ? -8.807 -2.241 9.621 1.00 97.31 84 THR A CA 1
ATOM 621 C C . THR A 1 84 ? -9.326 -0.835 9.271 1.00 97.31 84 THR A C 1
ATOM 623 O O . THR A 1 84 ? -9.485 -0.511 8.088 1.00 97.31 84 THR A O 1
ATOM 626 N N . PRO A 1 85 ? -9.598 0.028 10.267 1.00 97.94 85 PRO A N 1
ATOM 627 C CA . PRO A 1 85 ? -10.295 1.298 10.057 1.00 97.94 85 PRO A CA 1
ATOM 628 C C . PRO A 1 85 ? -9.552 2.269 9.130 1.00 97.94 85 PRO A C 1
ATOM 630 O O . PRO A 1 85 ? -10.186 3.011 8.382 1.00 97.94 85 PRO A O 1
ATOM 633 N N . VAL A 1 86 ? -8.212 2.259 9.099 1.00 96.50 86 VAL A N 1
ATOM 634 C CA . VAL A 1 86 ? -7.469 3.116 8.155 1.00 96.50 86 VAL A CA 1
ATOM 635 C C . VAL A 1 86 ? -7.651 2.643 6.708 1.00 96.50 86 VAL A C 1
ATOM 637 O O . VAL A 1 86 ? -7.770 3.467 5.797 1.00 96.50 86 VAL A O 1
ATOM 640 N N . ALA A 1 87 ? -7.723 1.327 6.482 1.00 93.38 87 ALA A N 1
ATOM 641 C CA . ALA A 1 87 ? -8.034 0.770 5.167 1.00 93.38 87 ALA A CA 1
ATOM 642 C C . ALA A 1 87 ? -9.492 1.053 4.763 1.00 93.38 87 ALA A C 1
ATOM 644 O O . ALA A 1 87 ? -9.742 1.360 3.598 1.00 93.38 87 ALA A O 1
ATOM 645 N N . ALA A 1 88 ? -10.429 1.043 5.720 1.00 94.69 88 ALA A N 1
ATOM 646 C CA . ALA A 1 88 ? -11.814 1.463 5.501 1.00 94.69 88 ALA A CA 1
ATOM 647 C C . ALA A 1 88 ? -11.883 2.899 4.954 1.00 94.69 88 ALA A C 1
ATOM 649 O O . ALA A 1 88 ? -12.404 3.112 3.855 1.00 94.69 88 ALA A O 1
ATOM 650 N N . THR A 1 89 ? -11.215 3.856 5.615 1.00 93.56 89 THR A N 1
ATOM 651 C CA . THR A 1 89 ? -11.114 5.242 5.123 1.00 93.56 89 THR A CA 1
ATOM 652 C C . THR A 1 89 ? -10.488 5.306 3.724 1.00 93.56 89 THR A C 1
ATOM 654 O O . THR A 1 89 ? -10.908 6.095 2.872 1.00 93.56 89 THR A O 1
ATOM 657 N N . ALA A 1 90 ? -9.467 4.484 3.448 1.00 90.06 90 ALA A N 1
ATOM 658 C CA . ALA A 1 90 ? -8.805 4.458 2.143 1.00 90.06 90 ALA A CA 1
ATOM 659 C C . ALA A 1 90 ? -9.768 4.046 1.018 1.00 90.06 90 ALA A C 1
ATOM 661 O O . ALA A 1 90 ? -9.756 4.681 -0.047 1.00 90.06 90 ALA A O 1
ATOM 662 N N . LEU A 1 91 ? -10.616 3.048 1.294 1.00 88.94 91 LEU A N 1
ATOM 663 C CA . LEU A 1 91 ? -11.676 2.529 0.422 1.00 88.94 91 LEU A CA 1
ATOM 664 C C . LEU A 1 91 ? -12.902 3.454 0.334 1.00 88.94 91 LEU A C 1
ATOM 666 O O . LEU A 1 91 ? -13.736 3.278 -0.553 1.00 88.94 91 LEU A O 1
ATOM 670 N N . GLY A 1 92 ? -12.976 4.474 1.194 1.00 89.25 92 GLY A N 1
ATOM 671 C CA . GLY A 1 92 ? -14.073 5.440 1.247 1.00 89.25 92 GLY A CA 1
ATOM 672 C C . GLY A 1 92 ? -15.239 5.004 2.133 1.00 89.25 92 GLY A C 1
ATOM 673 O O . GLY A 1 92 ? -16.331 5.550 1.997 1.00 89.25 92 GLY A O 1
ATOM 674 N N . ASP A 1 93 ? -15.021 4.023 3.010 1.00 90.00 93 ASP A N 1
ATOM 675 C CA . ASP A 1 93 ? -15.920 3.722 4.117 1.00 90.00 93 ASP A CA 1
ATOM 676 C C . ASP A 1 93 ? -15.501 4.542 5.340 1.00 90.00 93 ASP A C 1
ATOM 678 O O . ASP A 1 93 ? -14.439 4.332 5.925 1.00 90.00 93 ASP A O 1
ATOM 682 N N . HIS A 1 94 ? -16.355 5.494 5.703 1.00 94.25 94 HIS A N 1
ATOM 683 C CA . HIS A 1 94 ? -16.085 6.488 6.735 1.00 94.25 94 HIS A CA 1
ATOM 684 C C . HIS A 1 94 ? -16.724 6.143 8.093 1.00 94.25 94 HIS A C 1
ATOM 686 O O . HIS A 1 94 ? -16.688 6.952 9.017 1.00 94.25 94 HIS A O 1
ATOM 692 N N . ARG A 1 95 ? -17.301 4.937 8.251 1.00 94.88 95 ARG A N 1
ATOM 693 C CA . ARG A 1 95 ? -17.963 4.504 9.502 1.00 94.88 95 ARG A CA 1
ATOM 694 C C . ARG A 1 95 ? -17.010 4.409 10.697 1.00 94.88 95 ARG A C 1
ATOM 696 O O . ARG A 1 95 ? -17.454 4.514 11.836 1.00 94.88 95 ARG A O 1
ATOM 703 N N . HIS 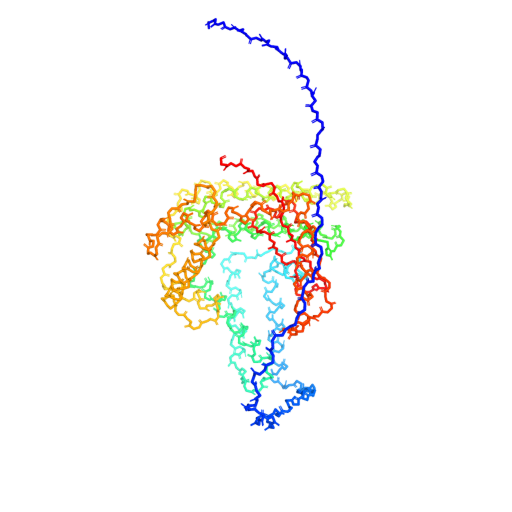A 1 96 ? -15.714 4.222 10.439 1.00 96.88 96 HIS A N 1
ATOM 704 C CA . HIS A 1 96 ? -14.684 3.990 11.457 1.00 96.88 96 HIS A CA 1
ATOM 705 C C . HIS A 1 96 ? -13.540 5.021 11.394 1.00 96.88 96 HIS A C 1
ATOM 707 O O . HIS A 1 96 ? -12.410 4.733 11.791 1.00 96.88 96 HIS A O 1
ATOM 713 N N . ASP A 1 97 ? -13.809 6.231 10.894 1.00 97.19 97 ASP A N 1
ATOM 714 C CA . ASP A 1 97 ? -12.780 7.258 10.670 1.00 97.19 97 ASP A CA 1
ATOM 715 C C . ASP A 1 97 ? -12.080 7.731 11.952 1.00 97.19 97 ASP A C 1
ATOM 717 O O . ASP A 1 97 ? -10.894 8.049 11.913 1.00 97.19 97 ASP A O 1
ATOM 721 N N . ALA A 1 98 ? -12.762 7.705 13.097 1.00 97.56 98 ALA A N 1
ATOM 722 C CA . ALA A 1 98 ? -12.165 8.021 14.396 1.00 97.56 98 ALA A CA 1
ATOM 723 C C . ALA A 1 98 ? -11.285 6.886 14.965 1.00 97.56 98 ALA A C 1
ATOM 725 O O . ALA A 1 98 ? -10.488 7.112 15.875 1.00 97.56 98 ALA A O 1
ATOM 726 N N . ALA A 1 99 ? -11.405 5.659 14.447 1.00 98.06 99 ALA A N 1
ATOM 727 C CA . ALA A 1 99 ? -10.702 4.492 14.970 1.00 98.06 99 ALA A CA 1
ATOM 728 C C . ALA A 1 99 ? -9.327 4.293 14.313 1.00 98.06 99 ALA A C 1
ATOM 730 O O . ALA A 1 99 ? -9.079 4.708 13.176 1.00 98.06 99 ALA A O 1
ATOM 731 N N . LEU A 1 100 ? -8.432 3.609 15.032 1.00 97.50 100 LEU A N 1
ATOM 732 C CA . LEU A 1 100 ? -7.089 3.256 14.578 1.00 97.50 100 LEU A CA 1
ATOM 733 C C . LEU A 1 100 ? -6.829 1.766 14.808 1.00 97.50 100 LEU A C 1
ATOM 735 O O . LEU A 1 100 ? -7.150 1.234 15.871 1.00 97.50 100 LEU A O 1
ATOM 739 N N . ASP A 1 101 ? -6.213 1.113 13.825 1.00 98.25 101 ASP A N 1
ATOM 740 C CA . ASP A 1 101 ? -5.931 -0.320 13.821 1.00 98.25 101 ASP A CA 1
ATOM 741 C C . ASP A 1 101 ? -5.318 -0.849 15.139 1.00 98.25 101 ASP A C 1
ATOM 743 O O . ASP A 1 101 ? -4.460 -0.226 15.778 1.00 98.25 101 ASP A O 1
ATOM 747 N N . ASP A 1 102 ? -5.729 -2.057 15.529 1.00 98.31 102 ASP A N 1
ATOM 748 C CA . ASP A 1 102 ? -5.036 -2.859 16.539 1.00 98.31 102 ASP A CA 1
ATOM 749 C C . ASP A 1 102 ? -3.991 -3.735 15.845 1.00 98.31 102 ASP A C 1
ATOM 751 O O . ASP A 1 102 ? -4.321 -4.737 15.208 1.00 98.31 102 ASP A O 1
ATOM 755 N N . VAL A 1 103 ? -2.722 -3.346 15.968 1.00 98.19 103 VAL A N 1
ATOM 756 C CA . VAL A 1 103 ? -1.589 -4.055 15.353 1.00 98.19 103 VAL A CA 1
ATOM 757 C C . VAL A 1 103 ? -0.881 -4.989 16.332 1.00 98.19 103 VAL A C 1
ATOM 759 O O . VAL A 1 103 ? 0.212 -5.472 16.044 1.00 98.19 103 VAL A O 1
ATOM 762 N N . SER A 1 104 ? -1.486 -5.258 17.492 1.00 98.44 104 SER A N 1
ATOM 763 C CA . SER A 1 104 ? -1.001 -6.285 18.414 1.00 98.44 104 SER A CA 1
ATOM 764 C C . SER A 1 104 ? -1.162 -7.693 17.828 1.00 98.44 104 SER A C 1
ATOM 766 O O . SER A 1 104 ? -1.927 -7.926 16.887 1.00 98.44 104 SER A O 1
ATOM 768 N N . ALA A 1 105 ? -0.496 -8.678 18.436 1.00 97.25 105 ALA A N 1
ATOM 769 C CA . ALA A 1 105 ? -0.700 -10.085 18.087 1.00 97.25 105 ALA A CA 1
ATOM 770 C C . ALA A 1 105 ? -2.177 -10.516 18.224 1.00 97.25 105 ALA A C 1
ATOM 772 O O . ALA A 1 105 ? -2.661 -11.304 17.414 1.00 97.25 105 ALA A O 1
ATOM 773 N N . ALA A 1 106 ? -2.908 -9.965 19.202 1.00 98.12 106 ALA A N 1
ATOM 774 C CA . ALA A 1 106 ? -4.337 -10.220 19.368 1.00 98.12 106 ALA A CA 1
ATOM 775 C C . ALA A 1 106 ? -5.165 -9.608 18.226 1.00 98.12 106 ALA A C 1
ATOM 777 O O . ALA A 1 106 ? -6.071 -10.265 17.718 1.00 98.12 106 ALA A O 1
ATOM 778 N N . GLY A 1 107 ? -4.831 -8.391 17.783 1.00 98.12 107 GLY A N 1
ATOM 779 C CA . GLY A 1 107 ? -5.464 -7.742 16.632 1.00 98.12 107 GLY A CA 1
ATOM 780 C C . GLY A 1 107 ? -5.309 -8.551 15.344 1.00 98.12 107 GLY A C 1
ATOM 781 O O . GLY A 1 107 ? -6.300 -8.873 14.686 1.00 98.12 107 GLY A O 1
ATOM 782 N N . TYR A 1 108 ? -4.085 -8.991 15.036 1.00 98.00 108 TYR A N 1
ATOM 783 C CA . TYR A 1 108 ? -3.838 -9.912 13.920 1.00 98.00 108 TYR A CA 1
ATOM 784 C C . TYR A 1 108 ? -4.565 -11.255 14.092 1.00 98.00 108 TYR A C 1
ATOM 786 O O . TYR A 1 108 ? -5.106 -11.784 13.122 1.00 98.00 108 TYR A O 1
ATOM 794 N N . GLY A 1 109 ? -4.632 -11.783 15.318 1.00 98.19 109 GLY A N 1
ATOM 795 C CA . GLY A 1 109 ? -5.379 -13.000 15.639 1.00 98.19 109 GLY A CA 1
ATOM 796 C C . GLY A 1 109 ? -6.873 -12.889 15.323 1.00 98.19 109 GLY A C 1
ATOM 797 O O . GLY A 1 109 ? -7.426 -13.803 14.713 1.00 98.19 109 GLY A O 1
ATOM 798 N N . ARG A 1 110 ? -7.515 -11.758 15.653 1.00 98.50 110 ARG A N 1
ATOM 799 C CA . ARG A 1 110 ? -8.930 -11.508 15.316 1.00 98.50 110 ARG A CA 1
ATOM 800 C C . ARG A 1 110 ? -9.165 -11.484 13.806 1.00 98.50 110 ARG A C 1
ATOM 802 O O . ARG A 1 110 ? -10.103 -12.118 13.336 1.00 98.50 110 ARG A O 1
ATOM 809 N N . ARG A 1 111 ? -8.278 -10.832 13.045 1.00 97.94 111 ARG A N 1
ATOM 810 C CA . ARG A 1 111 ? -8.354 -10.789 11.571 1.00 97.94 111 ARG A CA 1
ATOM 811 C C . ARG A 1 111 ? -8.264 -12.189 10.960 1.00 97.94 111 ARG A C 1
ATOM 813 O O . ARG A 1 111 ? -9.071 -12.543 10.110 1.00 97.94 111 ARG A O 1
ATOM 820 N N . VAL A 1 112 ? -7.324 -13.014 11.429 1.00 98.56 112 VAL A N 1
ATOM 821 C CA . VAL A 1 112 ? -7.177 -14.403 10.956 1.00 98.56 112 VAL A CA 1
ATOM 822 C C . VAL A 1 112 ? -8.372 -15.272 11.349 1.00 98.56 112 VAL A C 1
ATOM 824 O O . VAL A 1 112 ? -8.803 -16.102 10.550 1.00 98.56 112 VAL A O 1
ATOM 827 N N . ALA A 1 113 ? -8.908 -15.104 12.561 1.00 98.62 113 ALA A N 1
ATOM 828 C CA . ALA A 1 113 ? -10.081 -15.846 13.015 1.00 98.62 113 ALA A CA 1
ATOM 829 C C . ALA A 1 113 ? -11.301 -15.557 12.129 1.00 98.62 113 ALA A C 1
ATOM 831 O O . ALA A 1 113 ? -11.898 -16.496 11.602 1.00 98.62 113 ALA A O 1
ATOM 832 N N . LEU A 1 114 ? -11.588 -14.274 11.879 1.00 98.62 114 LEU A N 1
ATOM 833 C CA . LEU A 1 114 ? -12.645 -13.851 10.962 1.00 98.62 114 LEU A CA 1
ATOM 834 C C . LEU A 1 114 ? -12.407 -14.393 9.546 1.00 98.62 114 LEU A C 1
ATOM 836 O O . LEU A 1 114 ? -13.311 -14.961 8.935 1.00 98.62 114 LEU A O 1
ATOM 840 N N . ALA A 1 115 ? -11.175 -14.287 9.036 1.00 98.62 115 ALA A N 1
ATOM 841 C CA . ALA A 1 115 ? -10.860 -14.760 7.694 1.00 98.62 115 ALA A CA 1
ATOM 842 C C . ALA A 1 115 ? -11.103 -16.272 7.532 1.00 98.62 115 ALA A C 1
ATOM 844 O O . ALA A 1 115 ? -11.647 -16.713 6.519 1.00 98.62 115 ALA A O 1
ATOM 845 N N . ARG A 1 116 ? -10.753 -17.075 8.545 1.00 98.75 116 ARG A N 1
ATOM 846 C CA . ARG A 1 116 ? -11.023 -18.522 8.565 1.00 98.75 116 ARG A CA 1
ATOM 847 C C . ARG A 1 116 ? -12.511 -18.841 8.604 1.00 98.75 116 ARG A C 1
ATOM 849 O O . ARG A 1 116 ? -12.941 -19.751 7.900 1.00 98.75 116 ARG A O 1
ATOM 856 N N . GLU A 1 117 ? -13.276 -18.121 9.416 1.00 98.62 117 GLU A N 1
ATOM 857 C CA . GLU A 1 117 ? -14.721 -18.318 9.535 1.00 98.62 117 GLU A CA 1
ATOM 858 C C . GLU A 1 117 ? -15.434 -18.049 8.202 1.00 98.62 117 GLU A C 1
ATOM 860 O O . GLU A 1 117 ? -16.219 -18.873 7.720 1.00 98.62 117 GLU A O 1
ATOM 865 N N . LEU A 1 118 ? -15.113 -16.922 7.564 1.00 98.62 118 LEU A N 1
ATOM 866 C CA . LEU A 1 118 ? -15.685 -16.550 6.271 1.00 98.62 118 LEU A CA 1
ATOM 867 C C . LEU A 1 118 ? -15.244 -17.517 5.168 1.00 98.62 118 LEU A C 1
ATOM 869 O O . LEU A 1 118 ? -16.065 -17.937 4.356 1.00 98.62 118 LEU A O 1
ATOM 873 N N . LEU A 1 119 ? -13.978 -17.947 5.174 1.00 98.56 119 LEU A N 1
ATOM 874 C CA . LEU A 1 119 ? -13.465 -18.927 4.215 1.00 98.56 119 LEU A CA 1
ATOM 875 C C . LEU A 1 119 ? -14.163 -20.287 4.357 1.00 98.56 119 LEU A C 1
ATOM 877 O O . LEU A 1 119 ? -14.485 -20.920 3.352 1.00 98.56 119 LEU A O 1
ATOM 881 N N . ALA A 1 120 ? -14.421 -20.736 5.588 1.00 98.50 120 ALA A N 1
ATOM 882 C CA . ALA A 1 120 ? -15.191 -21.953 5.837 1.00 98.50 120 ALA A CA 1
ATOM 883 C C . ALA A 1 120 ? -16.630 -21.820 5.315 1.00 98.50 120 ALA A C 1
ATOM 885 O O . ALA A 1 120 ? -17.130 -22.738 4.668 1.00 98.50 120 ALA A O 1
ATOM 886 N N . SER A 1 121 ? -17.253 -20.657 5.525 1.00 97.69 121 SER A N 1
ATOM 887 C CA . SER A 1 121 ? -18.599 -20.360 5.023 1.00 97.69 121 SER A CA 1
ATOM 888 C C . SER A 1 121 ? -18.656 -20.365 3.491 1.00 97.69 121 SER A C 1
ATOM 890 O O . SER A 1 121 ? -19.566 -20.953 2.917 1.00 97.69 121 SER A O 1
ATOM 892 N N . LEU A 1 122 ? -17.659 -19.784 2.812 1.00 97.12 122 LEU A N 1
ATOM 893 C CA . LEU A 1 122 ? -17.573 -19.802 1.345 1.00 97.12 122 LEU A CA 1
ATOM 894 C C . LEU A 1 122 ? -17.382 -21.209 0.790 1.00 97.12 122 LEU A C 1
ATOM 896 O O . LEU A 1 122 ? -18.026 -21.572 -0.189 1.00 97.12 122 LEU A O 1
ATOM 900 N N . ARG A 1 123 ? -16.516 -22.012 1.414 1.00 96.81 123 ARG A N 1
ATOM 901 C CA . ARG A 1 123 ? -16.242 -23.389 0.975 1.00 96.81 123 ARG A CA 1
ATOM 902 C C . ARG A 1 123 ? -17.430 -24.334 1.168 1.00 96.81 123 ARG A C 1
ATOM 904 O O . ARG A 1 123 ? -17.433 -25.405 0.571 1.00 96.81 123 ARG A O 1
ATOM 911 N N . ALA A 1 124 ? -18.409 -23.954 1.987 1.00 96.69 124 ALA A N 1
ATOM 912 C CA . ALA A 1 124 ? -19.655 -24.695 2.151 1.00 96.69 124 ALA A CA 1
ATOM 913 C C . ALA A 1 124 ? -20.684 -24.407 1.040 1.00 96.69 124 ALA A C 1
ATOM 915 O O . ALA A 1 124 ? -21.640 -25.168 0.899 1.00 96.69 124 ALA A O 1
ATOM 916 N N . LEU A 1 125 ? -20.508 -23.336 0.255 1.00 95.69 125 LEU A N 1
ATOM 917 C CA . LEU A 1 125 ? -21.379 -23.036 -0.880 1.00 95.69 125 LEU A CA 1
ATOM 918 C C . LEU A 1 125 ? -21.094 -23.988 -2.045 1.00 95.69 125 LEU A C 1
ATOM 920 O O . LEU A 1 125 ? -19.939 -24.265 -2.359 1.00 95.69 125 LEU A O 1
ATOM 924 N N . ASP A 1 126 ? -22.148 -24.422 -2.737 1.00 94.31 126 ASP A N 1
ATOM 925 C CA . ASP A 1 126 ? -22.029 -25.093 -4.031 1.00 94.31 126 ASP A CA 1
ATOM 926 C C . ASP A 1 126 ? -21.805 -24.038 -5.133 1.00 94.31 126 ASP A C 1
ATOM 928 O O . ASP A 1 126 ? -22.733 -23.282 -5.451 1.00 94.31 126 ASP A O 1
ATOM 932 N N . PRO A 1 127 ? -20.611 -23.967 -5.759 1.00 91.88 127 PRO A N 1
ATOM 933 C CA . PRO A 1 127 ? -20.319 -22.949 -6.766 1.00 91.88 127 PRO A CA 1
ATOM 934 C C . PRO A 1 127 ? -21.223 -23.040 -7.999 1.00 91.88 127 PRO A C 1
ATOM 936 O O . PRO A 1 127 ? -21.376 -22.054 -8.717 1.00 91.88 127 PRO A O 1
ATOM 939 N N . THR A 1 128 ? -21.825 -24.205 -8.261 1.00 93.38 128 THR A N 1
ATOM 940 C CA . THR A 1 128 ? -22.710 -24.409 -9.416 1.00 93.38 128 THR A CA 1
ATOM 941 C C . THR A 1 128 ? -24.083 -23.761 -9.233 1.00 93.38 128 THR A C 1
ATOM 943 O O . THR A 1 128 ? -24.773 -23.509 -10.220 1.00 93.38 128 THR A O 1
ATOM 946 N N . GLN A 1 129 ? -24.456 -23.433 -7.992 1.00 94.44 129 GLN A N 1
ATOM 947 C CA . GLN A 1 129 ? -25.712 -22.754 -7.655 1.00 94.44 129 GLN A CA 1
ATOM 948 C C . GLN A 1 129 ? -25.580 -21.228 -7.604 1.00 94.44 129 GLN A C 1
ATOM 950 O O . GLN A 1 129 ? -26.586 -20.522 -7.485 1.00 94.44 129 GLN A O 1
ATOM 955 N N . LEU A 1 130 ? -24.351 -20.715 -7.690 1.00 95.06 130 LEU A N 1
ATOM 956 C CA . LEU A 1 130 ? -24.080 -19.287 -7.781 1.00 95.06 130 LEU A CA 1
ATOM 957 C C . LEU A 1 130 ? -24.287 -18.796 -9.211 1.00 95.06 130 LEU A C 1
ATOM 959 O O . LEU A 1 130 ? -23.898 -19.455 -10.183 1.00 95.06 130 LEU A O 1
ATOM 963 N N . SER A 1 131 ? -24.825 -17.585 -9.333 1.00 95.00 131 SER A N 1
ATOM 964 C CA . SER A 1 131 ? -24.800 -16.841 -10.589 1.00 95.00 131 SER A CA 1
ATOM 965 C C . SER A 1 131 ? -23.366 -16.675 -11.105 1.00 95.00 131 SER A C 1
ATOM 967 O O . SER A 1 131 ? -22.392 -16.716 -10.349 1.00 95.00 131 SER A O 1
ATOM 969 N N . ARG A 1 132 ? -23.203 -16.440 -12.412 1.00 93.88 132 ARG A N 1
ATOM 970 C CA . ARG A 1 132 ? -21.866 -16.294 -13.007 1.00 93.88 132 ARG A CA 1
ATOM 971 C C . ARG A 1 132 ? -21.045 -15.171 -12.362 1.00 93.88 132 ARG A C 1
ATOM 973 O O . ARG A 1 132 ? -19.841 -15.339 -12.201 1.00 93.88 132 ARG A O 1
ATOM 980 N N . ALA A 1 133 ? -21.686 -14.061 -11.995 1.00 93.38 133 ALA A N 1
ATOM 981 C CA . ALA A 1 133 ? -21.033 -12.961 -11.291 1.00 93.38 133 ALA A CA 1
ATOM 982 C C . ALA A 1 133 ? -20.537 -13.416 -9.909 1.00 93.38 133 ALA A C 1
ATOM 984 O O . ALA A 1 133 ? -19.344 -13.336 -9.627 1.00 93.38 133 ALA A O 1
ATOM 985 N N . HIS A 1 134 ? -21.406 -14.033 -9.106 1.00 95.50 134 HIS A N 1
ATOM 986 C CA . HIS A 1 134 ? -21.022 -14.513 -7.779 1.00 95.50 134 HIS A CA 1
ATOM 987 C C . HIS A 1 134 ? -20.022 -15.673 -7.799 1.00 95.50 134 HIS A C 1
ATOM 989 O O . HIS A 1 134 ? -19.255 -15.817 -6.856 1.00 95.50 134 HIS A O 1
ATOM 995 N N . GLN A 1 135 ? -19.951 -16.477 -8.864 1.00 95.44 135 GLN A N 1
ATOM 996 C CA . GLN A 1 135 ? -18.859 -17.446 -9.026 1.00 95.44 135 GLN A CA 1
ATOM 997 C C . GLN A 1 135 ? -17.490 -16.759 -9.104 1.00 95.44 135 GLN A C 1
ATOM 999 O O . GLN A 1 135 ? -16.505 -17.287 -8.587 1.00 95.44 135 GLN A O 1
ATOM 1004 N N . VAL A 1 136 ? -17.409 -15.605 -9.772 1.00 95.75 136 VAL A N 1
ATOM 1005 C CA . VAL A 1 136 ? -16.174 -14.816 -9.852 1.00 95.75 136 VAL A CA 1
ATOM 1006 C C . VAL A 1 136 ? -15.883 -14.188 -8.494 1.00 95.75 136 VAL A C 1
ATOM 1008 O O . VAL A 1 136 ? -14.789 -14.384 -7.966 1.00 95.75 136 VAL A O 1
ATOM 1011 N N . ASP A 1 137 ? -16.871 -13.533 -7.888 1.00 95.88 137 ASP A N 1
ATOM 1012 C CA . ASP A 1 137 ? -16.698 -12.856 -6.600 1.00 95.88 137 ASP A CA 1
ATOM 1013 C C . ASP A 1 137 ? -16.329 -13.837 -5.479 1.00 95.88 137 ASP A C 1
ATOM 1015 O O . ASP A 1 137 ? -15.426 -13.566 -4.688 1.00 95.88 137 ASP A O 1
ATOM 1019 N N . ALA A 1 138 ? -16.952 -15.019 -5.441 1.00 96.69 138 ALA A N 1
ATOM 1020 C CA . ALA A 1 138 ? -16.624 -16.063 -4.476 1.00 96.69 138 ALA A CA 1
ATOM 1021 C C . ALA A 1 138 ? -15.187 -16.566 -4.640 1.00 96.69 138 ALA A C 1
ATOM 1023 O O . ALA A 1 138 ? -14.505 -16.810 -3.643 1.00 96.69 138 ALA A O 1
ATOM 1024 N N . ARG A 1 139 ? -14.691 -16.686 -5.880 1.00 95.12 139 ARG A N 1
ATOM 1025 C CA . ARG A 1 139 ? -13.293 -17.063 -6.145 1.00 95.12 139 ARG A CA 1
ATOM 1026 C C . ARG A 1 139 ? -12.313 -15.977 -5.710 1.00 95.12 139 ARG A C 1
ATOM 1028 O O . ARG A 1 139 ? -11.312 -16.306 -5.076 1.00 95.12 139 ARG A O 1
ATOM 1035 N N . LEU A 1 140 ? -12.607 -14.712 -6.011 1.00 95.56 140 LEU A N 1
ATOM 1036 C CA . LEU A 1 140 ? -11.785 -13.575 -5.589 1.00 95.56 140 LEU A CA 1
ATOM 1037 C C . LEU A 1 140 ? -11.723 -13.480 -4.062 1.00 95.56 140 LEU A C 1
ATOM 1039 O O . LEU A 1 140 ? -10.634 -13.417 -3.495 1.00 95.56 140 LEU A O 1
ATOM 1043 N N . LEU A 1 141 ? -12.876 -13.553 -3.392 1.00 97.31 141 LEU A N 1
ATOM 1044 C CA . LEU A 1 141 ? -12.947 -13.489 -1.936 1.00 97.31 141 LEU A CA 1
ATOM 1045 C C . LEU A 1 141 ? -12.256 -14.689 -1.273 1.00 97.31 141 LEU A C 1
ATOM 1047 O O . LEU A 1 141 ? -11.554 -14.519 -0.282 1.00 97.31 141 LEU A O 1
ATOM 1051 N N . THR A 1 142 ? -12.386 -15.890 -1.843 1.00 97.44 142 THR A N 1
ATOM 1052 C CA . THR A 1 142 ? -11.640 -17.074 -1.382 1.00 97.44 142 THR A CA 1
ATOM 1053 C C . THR A 1 142 ? -10.130 -16.831 -1.443 1.00 97.44 142 THR A C 1
ATOM 1055 O O . THR A 1 142 ? -9.441 -17.057 -0.449 1.00 97.44 142 THR A O 1
ATOM 1058 N N . SER A 1 143 ? -9.623 -16.329 -2.576 1.00 96.38 143 SER A N 1
ATOM 1059 C CA . SER A 1 143 ? -8.194 -16.033 -2.759 1.00 96.38 143 SER A CA 1
ATOM 1060 C C . SER A 1 143 ? -7.698 -14.965 -1.776 1.00 96.38 143 SER A C 1
ATOM 1062 O O . SER A 1 143 ? -6.657 -15.146 -1.143 1.00 96.38 143 SER A O 1
ATOM 1064 N N . GLU A 1 144 ? -8.472 -13.895 -1.567 1.00 96.62 144 GLU A N 1
ATOM 1065 C CA . GLU A 1 144 ? -8.139 -12.828 -0.615 1.00 96.62 144 GLU A CA 1
ATOM 1066 C C . GLU A 1 144 ? -8.084 -13.340 0.832 1.00 96.62 144 GLU A C 1
ATOM 1068 O O . GLU A 1 144 ? -7.112 -13.082 1.541 1.00 96.62 144 GLU A O 1
ATOM 1073 N N . LEU A 1 145 ? -9.075 -14.120 1.274 1.00 98.19 145 LEU A N 1
ATOM 1074 C CA . LEU A 1 145 ? -9.105 -14.676 2.633 1.00 98.19 145 LEU A CA 1
ATOM 1075 C C . LEU A 1 145 ? -7.938 -15.642 2.877 1.00 98.19 145 LEU A C 1
ATOM 1077 O O . LEU A 1 145 ? -7.282 -15.586 3.920 1.00 98.19 145 LEU A O 1
ATOM 1081 N N . GLU A 1 146 ? -7.630 -16.502 1.903 1.00 98.19 146 GLU A N 1
ATOM 1082 C CA . GLU A 1 146 ? -6.454 -17.374 1.956 1.00 98.19 146 GLU A CA 1
ATOM 1083 C C . GLU A 1 146 ? -5.154 -16.568 2.025 1.00 98.19 146 GLU A C 1
ATOM 1085 O O . GLU A 1 146 ? -4.254 -16.900 2.807 1.00 98.19 146 GLU A O 1
ATOM 1090 N N . TYR A 1 147 ? -5.059 -15.485 1.250 1.00 97.56 147 TYR A N 1
ATOM 1091 C CA . TYR A 1 147 ? -3.891 -14.620 1.256 1.00 97.56 147 TYR A CA 1
ATOM 1092 C C . TYR A 1 147 ? -3.733 -13.884 2.589 1.00 97.56 147 TYR A C 1
ATOM 1094 O O . TYR A 1 147 ? -2.624 -13.835 3.122 1.00 97.56 147 TYR A O 1
ATOM 1102 N N . GLN A 1 148 ? -4.814 -13.369 3.180 1.00 96.56 148 GLN A N 1
ATOM 1103 C CA . GLN A 1 148 ? -4.787 -12.725 4.497 1.00 96.56 148 GLN A CA 1
ATOM 1104 C C . GLN A 1 148 ? -4.278 -13.671 5.586 1.00 96.56 148 GLN A C 1
ATOM 1106 O O . GLN A 1 148 ? -3.375 -13.306 6.346 1.00 96.56 148 GLN A O 1
ATOM 1111 N N . ILE A 1 149 ? -4.792 -14.905 5.620 1.00 98.56 149 ILE A N 1
ATOM 1112 C CA . ILE A 1 149 ? -4.330 -15.937 6.557 1.00 98.56 149 ILE A CA 1
ATOM 1113 C C . ILE A 1 149 ? -2.835 -16.203 6.338 1.00 98.56 149 ILE A C 1
ATOM 1115 O O . ILE A 1 149 ? -2.038 -16.131 7.278 1.00 98.56 149 ILE A O 1
ATOM 1119 N N . TRP A 1 150 ? -2.422 -16.437 5.090 1.00 98.38 150 TRP A N 1
ATOM 1120 C CA . TRP A 1 150 ? -1.027 -16.719 4.755 1.00 98.38 150 TRP A CA 1
ATOM 1121 C C . TRP A 1 150 ? -0.081 -15.555 5.102 1.00 98.38 150 TRP A C 1
ATOM 1123 O O . TRP A 1 150 ? 1.004 -15.779 5.650 1.00 98.38 150 TRP A O 1
ATOM 1133 N N . ARG A 1 151 ? -0.486 -14.301 4.856 1.00 97.25 151 ARG A N 1
ATOM 1134 C CA . ARG A 1 151 ? 0.303 -13.099 5.179 1.00 97.25 151 ARG A CA 1
ATOM 1135 C C . ARG A 1 151 ? 0.585 -12.981 6.671 1.00 97.25 151 ARG A C 1
ATOM 1137 O O . ARG A 1 151 ? 1.697 -12.609 7.056 1.00 97.25 151 ARG A O 1
ATOM 1144 N N . VAL A 1 152 ? -0.404 -13.288 7.507 1.00 97.88 152 VAL A N 1
ATOM 1145 C CA . VAL A 1 152 ? -0.264 -13.195 8.963 1.00 97.88 152 VAL A CA 1
ATOM 1146 C C . VAL A 1 152 ? 0.511 -14.381 9.524 1.00 97.88 152 VAL A C 1
ATOM 1148 O O . VAL A 1 152 ? 1.369 -14.175 10.381 1.00 97.88 152 VAL A O 1
ATOM 1151 N N . GLU A 1 153 ? 0.257 -15.599 9.046 1.00 97.81 153 GLU A N 1
ATOM 1152 C CA . GLU A 1 153 ? 0.776 -16.818 9.678 1.00 97.81 153 GLU A CA 1
ATOM 1153 C C . GLU A 1 153 ? 2.096 -17.324 9.102 1.00 97.81 153 GLU A C 1
ATOM 1155 O O . GLU A 1 153 ? 2.925 -17.828 9.863 1.00 97.81 153 GLU A O 1
ATOM 1160 N N . GLN A 1 154 ? 2.300 -17.181 7.792 1.00 97.94 154 GLN A N 1
ATOM 1161 C CA . GLN A 1 154 ? 3.454 -17.731 7.077 1.00 97.94 154 GLN A CA 1
ATOM 1162 C C . GLN A 1 154 ? 4.452 -16.627 6.733 1.00 97.94 154 GLN A C 1
ATOM 1164 O O . GLN A 1 154 ? 5.569 -16.625 7.248 1.00 97.94 154 GLN A O 1
ATOM 1169 N N . LEU A 1 155 ? 4.031 -15.622 5.953 1.00 97.56 155 LEU A N 1
ATOM 1170 C CA . LEU A 1 155 ? 4.905 -14.496 5.600 1.00 97.56 155 LEU A CA 1
ATOM 1171 C C . LEU A 1 155 ? 5.318 -13.698 6.840 1.00 97.56 155 LEU A C 1
ATOM 1173 O O . LEU A 1 155 ? 6.463 -13.254 6.955 1.00 97.56 155 LEU A O 1
ATOM 1177 N N . ARG A 1 156 ? 4.373 -13.509 7.771 1.00 97.19 156 ARG A N 1
ATOM 1178 C CA . ARG A 1 156 ? 4.542 -12.748 9.015 1.00 97.19 156 ARG A CA 1
ATOM 1179 C C . ARG A 1 156 ? 5.166 -11.375 8.771 1.00 97.19 156 ARG A C 1
ATOM 1181 O O . ARG A 1 156 ? 6.023 -10.955 9.544 1.00 97.19 156 ARG A O 1
ATOM 1188 N N . GLU A 1 157 ? 4.753 -10.695 7.698 1.00 96.12 157 GLU A N 1
ATOM 1189 C CA . GLU A 1 157 ? 5.298 -9.383 7.304 1.00 96.12 157 GLU A CA 1
ATOM 1190 C C . GLU A 1 157 ? 5.232 -8.371 8.450 1.00 96.12 157 GLU A C 1
ATOM 1192 O O . GLU A 1 157 ? 6.187 -7.644 8.707 1.00 96.12 157 GLU A O 1
ATOM 1197 N N . TRP A 1 158 ? 4.162 -8.447 9.237 1.00 97.00 158 TRP A N 1
ATOM 1198 C CA . TRP A 1 158 ? 3.951 -7.671 10.453 1.00 97.00 158 TRP A CA 1
ATOM 1199 C C . TRP A 1 158 ? 5.047 -7.804 11.525 1.00 97.00 158 TRP A C 1
ATOM 1201 O O . TRP A 1 158 ? 5.177 -6.929 12.378 1.00 97.00 158 TRP A O 1
ATOM 1211 N N . ARG A 1 159 ? 5.865 -8.860 11.489 1.00 97.88 159 ARG A N 1
ATOM 1212 C CA . ARG A 1 159 ? 6.978 -9.066 12.430 1.00 97.88 159 ARG A CA 1
ATOM 1213 C C . ARG A 1 159 ? 8.299 -8.470 11.945 1.00 97.88 159 ARG A C 1
ATOM 1215 O O . ARG A 1 159 ? 9.187 -8.290 12.766 1.00 97.88 159 ARG A O 1
ATOM 1222 N N . TRP A 1 160 ? 8.477 -8.215 10.648 1.00 97.81 160 TRP A N 1
ATOM 1223 C CA . TRP A 1 160 ? 9.794 -7.870 10.085 1.00 97.81 160 TRP A CA 1
ATOM 1224 C C . TRP A 1 160 ? 9.799 -6.664 9.142 1.00 97.81 160 TRP A C 1
ATOM 1226 O O . TRP A 1 160 ? 10.868 -6.148 8.822 1.00 97.81 160 TRP A O 1
ATOM 1236 N N . ASN A 1 161 ? 8.640 -6.184 8.700 1.00 98.06 161 ASN A N 1
ATOM 1237 C CA . ASN A 1 161 ? 8.547 -5.021 7.832 1.00 98.06 161 ASN A CA 1
ATOM 1238 C C . ASN A 1 161 ? 8.044 -3.800 8.623 1.00 98.06 161 ASN A C 1
ATOM 1240 O O . ASN A 1 161 ? 6.837 -3.659 8.807 1.00 98.06 161 ASN A O 1
ATOM 1244 N N . PRO A 1 162 ? 8.924 -2.893 9.087 1.00 97.75 162 PRO A N 1
ATOM 1245 C CA . PRO A 1 162 ? 8.493 -1.684 9.790 1.00 97.75 162 PRO A CA 1
ATOM 1246 C C . PRO A 1 162 ? 7.718 -0.703 8.894 1.00 97.75 162 PRO A C 1
ATOM 1248 O O . PRO A 1 162 ? 6.971 0.127 9.409 1.00 97.75 162 PRO A O 1
ATOM 1251 N N . LEU A 1 163 ? 7.864 -0.795 7.566 1.00 96.62 163 LEU A N 1
ATOM 1252 C CA . LEU A 1 163 ? 7.295 0.180 6.633 1.00 96.62 163 LEU A CA 1
ATOM 1253 C C . LEU A 1 163 ? 5.769 0.127 6.579 1.00 96.62 163 LEU A C 1
ATOM 1255 O O . LEU A 1 163 ? 5.150 1.169 6.385 1.00 96.62 163 LEU A O 1
ATOM 1259 N N . ILE A 1 164 ? 5.157 -1.033 6.848 1.00 96.38 164 ILE A N 1
ATOM 1260 C CA . ILE A 1 164 ? 3.691 -1.140 6.927 1.00 96.38 164 ILE A CA 1
ATOM 1261 C C . ILE A 1 164 ? 3.127 -0.251 8.046 1.00 96.38 164 ILE A C 1
ATOM 1263 O O . ILE A 1 164 ? 2.020 0.268 7.939 1.00 96.38 164 ILE A O 1
ATOM 1267 N N . TYR A 1 165 ? 3.898 -0.046 9.120 1.00 97.56 165 TYR A N 1
ATOM 1268 C CA . TYR A 1 165 ? 3.494 0.776 10.257 1.00 97.56 165 TYR A CA 1
ATOM 1269 C C . TYR A 1 165 ? 3.759 2.257 10.014 1.00 97.56 165 TYR A C 1
ATOM 1271 O O . TYR A 1 165 ? 2.960 3.094 10.428 1.00 97.56 165 TYR A O 1
ATOM 1279 N N . THR A 1 166 ? 4.846 2.585 9.311 1.00 92.50 166 THR A N 1
ATOM 1280 C CA . THR A 1 166 ? 5.101 3.951 8.840 1.00 92.50 166 THR A CA 1
ATOM 1281 C C . THR A 1 166 ? 3.997 4.416 7.890 1.00 92.50 166 THR A C 1
ATOM 1283 O O . THR A 1 166 ? 3.474 5.518 8.052 1.00 92.50 166 THR A O 1
ATOM 1286 N N . GLU A 1 167 ? 3.595 3.558 6.949 1.00 92.50 167 GLU A N 1
ATOM 1287 C CA . GLU A 1 167 ? 2.481 3.820 6.038 1.00 92.50 167 GLU A CA 1
ATOM 1288 C C . GLU A 1 167 ? 1.161 3.982 6.799 1.00 92.50 167 GLU A C 1
ATOM 1290 O O . GLU A 1 167 ? 0.466 4.980 6.611 1.00 92.50 167 GLU A O 1
ATOM 1295 N N . LEU A 1 168 ? 0.840 3.054 7.707 1.00 96.75 168 LEU A N 1
ATOM 1296 C CA . LEU A 1 168 ? -0.370 3.113 8.529 1.00 96.75 168 LEU A CA 1
ATOM 1297 C C . LEU A 1 168 ? -0.448 4.407 9.355 1.00 96.75 168 LEU A C 1
ATOM 1299 O O . LEU A 1 168 ? -1.477 5.083 9.344 1.00 96.75 168 LEU A O 1
ATOM 1303 N N . ALA A 1 169 ? 0.637 4.783 10.037 1.00 95.50 169 ALA A N 1
ATOM 1304 C CA . ALA A 1 169 ? 0.682 5.992 10.855 1.00 95.50 169 ALA A CA 1
ATOM 1305 C C . ALA A 1 169 ? 0.506 7.260 10.002 1.00 95.50 169 ALA A C 1
ATOM 1307 O O . ALA A 1 169 ? -0.266 8.144 10.371 1.00 95.50 169 ALA A O 1
ATOM 1308 N N . GLY A 1 170 ? 1.155 7.336 8.837 1.00 93.81 170 GLY A N 1
ATOM 1309 C CA . GLY A 1 170 ? 0.983 8.450 7.902 1.00 93.81 170 GLY A CA 1
ATOM 1310 C C . GLY A 1 170 ? -0.444 8.541 7.358 1.00 93.81 170 GLY A C 1
ATOM 1311 O O . GLY A 1 170 ? -1.074 9.599 7.420 1.00 93.81 170 GLY A O 1
ATOM 1312 N N . ASN A 1 171 ? -0.985 7.414 6.888 1.00 93.94 171 ASN A N 1
ATOM 1313 C CA . ASN A 1 171 ? -2.330 7.331 6.323 1.00 93.94 171 ASN A CA 1
ATOM 1314 C C . ASN A 1 171 ? -3.429 7.615 7.352 1.00 93.94 171 ASN A C 1
ATOM 1316 O O . ASN A 1 171 ? -4.467 8.157 6.971 1.00 93.94 171 ASN A O 1
ATOM 1320 N N . SER A 1 172 ? -3.185 7.344 8.640 1.00 95.06 172 SER A N 1
ATOM 1321 C CA . SER A 1 172 ? -4.137 7.648 9.716 1.00 95.06 172 SER A CA 1
ATOM 1322 C C . SER A 1 172 ? -4.539 9.132 9.759 1.00 95.06 172 SER A C 1
ATOM 1324 O O . SER A 1 172 ? -5.704 9.440 10.006 1.00 95.06 172 SER A O 1
ATOM 1326 N N . VAL A 1 173 ? -3.606 10.036 9.434 1.00 95.88 173 VAL A N 1
ATOM 1327 C CA . VAL A 1 173 ? -3.819 11.490 9.349 1.00 95.88 173 VAL A CA 1
ATOM 1328 C C . VAL A 1 173 ? -4.145 11.912 7.920 1.00 95.88 173 VAL A C 1
ATOM 1330 O O . VAL A 1 173 ? -5.093 12.656 7.664 1.00 95.88 173 VAL A O 1
ATOM 1333 N N . TYR A 1 174 ? -3.341 11.434 6.972 1.00 92.00 174 TYR A N 1
ATOM 1334 C CA . TYR A 1 174 ? -3.370 11.896 5.595 1.00 92.00 174 TYR A CA 1
ATOM 1335 C C . TYR A 1 174 ? -4.730 11.668 4.917 1.00 92.00 174 TYR A C 1
ATOM 1337 O O . TYR A 1 174 ? -5.258 12.582 4.281 1.00 92.00 174 TYR A O 1
ATOM 1345 N N . LEU A 1 175 ? -5.328 10.482 5.078 1.00 90.94 175 LEU A N 1
ATOM 1346 C CA . LEU A 1 175 ? -6.577 10.130 4.395 1.00 90.94 175 LEU A CA 1
ATOM 1347 C C . LEU A 1 175 ? -7.777 10.966 4.863 1.00 90.94 175 LEU A C 1
ATOM 1349 O O . LEU A 1 175 ? -8.662 11.236 4.051 1.00 90.94 175 LEU A O 1
ATOM 1353 N N . LEU A 1 176 ? -7.777 11.409 6.125 1.00 94.25 176 LEU A N 1
ATOM 1354 C CA . LEU A 1 176 ? -8.820 12.275 6.681 1.00 94.25 176 LEU A CA 1
ATOM 1355 C C . LEU A 1 176 ? -8.643 13.729 6.233 1.00 94.25 176 LEU A C 1
ATOM 1357 O O . LEU A 1 176 ? -9.606 14.401 5.871 1.00 94.25 176 LEU A O 1
ATOM 1361 N N . MET A 1 177 ? -7.408 14.229 6.203 1.00 93.38 177 MET A N 1
ATOM 1362 C CA . MET A 1 177 ? -7.183 15.655 5.955 1.00 93.38 177 MET A CA 1
ATOM 1363 C C . MET A 1 177 ? -7.077 16.019 4.476 1.00 93.38 177 MET A C 1
ATOM 1365 O O . MET A 1 177 ? -7.503 17.101 4.080 1.00 93.38 177 MET A O 1
ATOM 1369 N N . ALA A 1 178 ? -6.541 15.128 3.643 1.00 83.00 178 ALA A N 1
ATOM 1370 C CA . ALA A 1 178 ? -6.273 15.436 2.240 1.00 83.00 178 ALA A CA 1
ATOM 1371 C C . ALA A 1 178 ? -7.488 15.280 1.313 1.00 83.00 178 ALA A C 1
ATOM 1373 O O . ALA A 1 178 ? -7.407 15.628 0.133 1.00 83.00 178 ALA A O 1
ATOM 1374 N N . ARG A 1 179 ? -8.592 14.708 1.804 1.00 76.62 179 ARG A N 1
ATOM 1375 C CA . ARG A 1 179 ? -9.795 14.426 1.015 1.00 76.62 179 ARG A CA 1
ATOM 1376 C C . ARG A 1 179 ? -10.993 15.179 1.592 1.00 76.62 179 ARG A C 1
ATOM 1378 O O . ARG A 1 179 ? -11.296 15.048 2.772 1.00 76.62 179 ARG A O 1
ATOM 1385 N N . ASP A 1 180 ? -11.728 15.880 0.734 1.00 80.94 180 ASP A N 1
ATOM 1386 C CA . ASP A 1 180 ? -12.984 16.542 1.103 1.00 80.94 180 ASP A CA 1
ATOM 1387 C C . ASP A 1 180 ? -14.170 15.582 0.928 1.00 80.94 180 ASP A C 1
ATOM 1389 O O . ASP A 1 180 ? -14.852 15.592 -0.093 1.00 80.94 180 ASP A O 1
ATOM 1393 N N . PHE A 1 181 ? -14.372 14.693 1.902 1.00 83.69 181 PHE A N 1
ATOM 1394 C CA . PHE A 1 181 ? -15.508 13.754 1.935 1.00 83.69 181 PHE A CA 1
ATOM 1395 C C . PHE A 1 181 ? -16.547 14.093 3.017 1.00 83.69 181 PHE A C 1
ATOM 1397 O O . PHE A 1 181 ? -17.682 13.634 2.941 1.00 83.69 181 PHE A O 1
ATOM 1404 N N . ALA A 1 182 ? -16.167 14.904 4.007 1.00 91.19 182 ALA A N 1
ATOM 1405 C CA . ALA A 1 182 ? -17.003 15.337 5.122 1.00 91.19 182 ALA A CA 1
ATOM 1406 C C . ALA A 1 182 ? -16.651 16.784 5.526 1.00 91.19 182 ALA A C 1
ATOM 1408 O O . ALA A 1 182 ? -15.555 17.265 5.193 1.00 91.19 182 ALA A O 1
ATOM 1409 N N . PRO A 1 183 ? -17.538 17.494 6.254 1.00 94.94 183 PRO A N 1
ATOM 1410 C CA . PRO A 1 183 ? -17.236 18.816 6.794 1.00 94.94 183 PRO A CA 1
ATOM 1411 C C . PRO A 1 183 ? -15.921 18.821 7.580 1.00 94.94 183 PRO A C 1
ATOM 1413 O O . PRO A 1 183 ? -15.630 17.895 8.335 1.00 94.94 183 PRO A O 1
ATOM 1416 N N . LEU A 1 184 ? -15.122 19.876 7.415 1.00 95.00 184 LEU A N 1
ATOM 1417 C CA . LEU A 1 184 ? -13.807 19.984 8.052 1.00 95.00 184 LEU A CA 1
ATOM 1418 C C . LEU A 1 184 ? -13.831 19.788 9.587 1.00 95.00 184 LEU A C 1
ATOM 1420 O O . LEU A 1 184 ? -12.956 19.069 10.065 1.00 95.00 184 LEU A O 1
ATOM 1424 N N . PRO A 1 185 ? -14.807 20.319 10.360 1.00 96.31 185 PRO A N 1
ATOM 1425 C CA . PRO A 1 185 ? -14.887 20.051 11.800 1.00 96.31 185 PRO A CA 1
ATOM 1426 C C . PRO A 1 185 ? -14.964 18.559 12.143 1.00 96.31 185 PRO A C 1
ATOM 1428 O O . PRO A 1 185 ? -14.233 18.097 13.012 1.00 96.31 185 PRO A O 1
ATOM 1431 N N . GLN A 1 186 ? -15.775 17.793 11.404 1.00 96.31 186 GLN A N 1
ATOM 1432 C CA . GLN A 1 186 ? -15.899 16.346 11.597 1.00 96.31 186 GLN A CA 1
ATOM 1433 C C . GLN A 1 186 ? -14.562 15.642 11.338 1.00 96.31 186 GLN A C 1
ATOM 1435 O O . GLN A 1 186 ? -14.100 14.852 12.151 1.00 96.31 186 GLN A O 1
ATOM 1440 N N . ARG A 1 187 ? -13.878 15.993 10.243 1.00 97.31 187 ARG A N 1
ATOM 1441 C CA . ARG A 1 187 ? -12.569 15.406 9.910 1.00 97.31 187 ARG A CA 1
ATOM 1442 C C . ARG A 1 187 ? -11.499 15.745 10.952 1.00 97.31 187 ARG A C 1
ATOM 1444 O O . ARG A 1 187 ? -10.635 14.919 11.238 1.00 97.31 187 ARG A O 1
ATOM 1451 N N . LEU A 1 188 ? -11.564 16.946 11.534 1.00 97.62 188 LEU A N 1
ATOM 1452 C CA . LEU A 1 188 ? -10.680 17.372 12.620 1.00 97.62 188 LEU A CA 1
ATOM 1453 C C . LEU A 1 188 ? -10.968 16.649 13.943 1.00 97.62 188 LEU A C 1
ATOM 1455 O O . LEU A 1 188 ? -10.034 16.367 14.694 1.00 97.62 188 LEU A O 1
ATOM 1459 N N . HIS A 1 189 ? -12.231 16.330 14.219 1.00 97.19 189 HIS A N 1
ATOM 1460 C CA . HIS A 1 189 ? -12.596 15.461 15.332 1.00 97.19 189 HIS A CA 1
ATOM 1461 C C . HIS A 1 189 ? -11.993 14.060 15.139 1.00 97.19 189 HIS A C 1
ATOM 1463 O O . HIS A 1 189 ? -11.229 13.593 15.984 1.00 97.19 189 HIS A O 1
ATOM 1469 N N . ASP A 1 190 ? -12.235 13.435 13.985 1.00 98.00 190 ASP A N 1
ATOM 1470 C CA . ASP A 1 190 ? -11.808 12.056 13.711 1.00 98.00 190 ASP A CA 1
ATOM 1471 C C . ASP A 1 190 ? -10.278 11.903 13.694 1.00 98.00 190 ASP A C 1
ATOM 1473 O O . ASP A 1 190 ? -9.728 10.949 14.252 1.00 98.00 190 ASP A O 1
ATOM 1477 N N . VAL A 1 191 ? -9.552 12.881 13.135 1.00 98.06 191 VAL A N 1
ATOM 1478 C CA . VAL A 1 191 ? -8.083 12.885 13.217 1.00 98.06 191 VAL A CA 1
ATOM 1479 C C . VAL A 1 191 ? -7.603 13.090 14.656 1.00 98.06 191 VAL A C 1
ATOM 1481 O O . VAL A 1 191 ? -6.578 12.530 15.034 1.00 98.06 191 VAL A O 1
ATOM 1484 N N . GLY A 1 192 ? -8.332 13.848 15.480 1.00 98.19 192 GLY A N 1
ATOM 1485 C CA . GLY A 1 192 ? -8.033 14.020 16.902 1.00 98.19 192 GLY A CA 1
ATOM 1486 C C . GLY A 1 192 ? -8.113 12.719 17.695 1.00 98.19 192 GLY A C 1
ATOM 1487 O O . GLY A 1 192 ? -7.214 12.435 18.496 1.00 98.19 192 GLY A O 1
ATOM 1488 N N . GLU A 1 193 ? -9.126 11.899 17.421 1.00 98.50 193 GLU A N 1
ATOM 1489 C CA . GLU A 1 193 ? -9.273 10.565 18.013 1.00 98.50 193 GLU A CA 1
ATOM 1490 C C . GLU A 1 193 ? -8.116 9.645 17.587 1.00 98.50 193 GLU A C 1
ATOM 1492 O O . GLU A 1 193 ? -7.410 9.088 18.435 1.00 98.50 193 GLU A O 1
ATOM 1497 N N . ARG A 1 194 ? -7.787 9.595 16.287 1.00 98.44 194 ARG A N 1
ATOM 1498 C CA . ARG A 1 194 ? -6.633 8.816 15.796 1.00 98.44 194 ARG A CA 1
ATOM 1499 C C . ARG A 1 194 ? -5.298 9.275 16.381 1.00 98.44 194 ARG A C 1
ATOM 1501 O O . ARG A 1 194 ? -4.461 8.445 16.739 1.00 98.44 194 ARG A O 1
ATOM 1508 N N . LEU A 1 195 ? -5.079 10.585 16.505 1.00 98.56 195 LEU A N 1
ATOM 1509 C CA . LEU A 1 195 ? -3.865 11.138 17.114 1.00 98.56 195 LEU A CA 1
ATOM 1510 C C . LEU A 1 195 ? -3.759 10.775 18.601 1.00 98.56 195 LEU A C 1
ATOM 1512 O O . LEU A 1 195 ? -2.655 10.525 19.090 1.00 98.56 195 LEU A O 1
ATOM 1516 N N . SER A 1 196 ? -4.888 10.701 19.306 1.00 98.31 196 SER A N 1
ATOM 1517 C CA . SER A 1 196 ? -4.935 10.268 20.707 1.00 98.31 196 SER A CA 1
ATOM 1518 C C . SER A 1 196 ? -4.560 8.793 20.881 1.00 98.31 196 SER A C 1
ATOM 1520 O O . SER A 1 196 ? -3.941 8.447 21.889 1.00 98.31 196 SER A O 1
ATOM 1522 N N . GLU A 1 197 ? -4.850 7.958 19.880 1.00 98.31 197 GLU A N 1
ATOM 1523 C CA . GLU A 1 197 ? -4.542 6.521 19.843 1.00 98.31 197 GLU A CA 1
ATOM 1524 C C . GLU A 1 197 ? -3.147 6.186 19.284 1.00 98.31 197 GLU A C 1
ATOM 1526 O O . GLU A 1 197 ? -2.634 5.079 19.478 1.00 98.31 197 GLU A O 1
ATOM 1531 N N . LEU A 1 198 ? -2.475 7.142 18.637 1.00 97.94 198 LEU A N 1
ATOM 1532 C CA . LEU A 1 198 ? -1.144 6.941 18.058 1.00 97.94 198 LEU A CA 1
ATOM 1533 C C . LEU A 1 198 ? -0.087 6.427 19.065 1.00 97.94 198 LEU A C 1
ATOM 1535 O O . LEU A 1 198 ? 0.709 5.559 18.693 1.00 97.94 198 LEU A O 1
ATOM 1539 N N . PRO A 1 199 ? -0.063 6.867 20.343 1.00 98.62 199 PRO A N 1
ATOM 1540 C CA . PRO A 1 199 ? 0.812 6.277 21.353 1.00 98.62 199 PRO A CA 1
ATOM 1541 C C . PRO A 1 199 ? 0.597 4.771 21.553 1.00 98.62 199 PRO A C 1
ATOM 1543 O O . PRO A 1 199 ? 1.586 4.040 21.657 1.00 98.62 199 PRO A O 1
ATOM 1546 N N . ARG A 1 200 ? -0.661 4.298 21.566 1.00 98.44 200 ARG A N 1
ATOM 1547 C CA . ARG A 1 200 ? -0.985 2.865 21.668 1.00 98.44 200 ARG A CA 1
ATOM 1548 C C . ARG A 1 200 ? -0.474 2.123 20.440 1.00 98.44 200 ARG A C 1
ATOM 1550 O O . ARG A 1 200 ? 0.226 1.126 20.600 1.00 98.44 200 ARG A O 1
ATOM 1557 N N . LEU A 1 201 ? -0.778 2.623 19.239 1.00 98.69 201 LEU A N 1
ATOM 1558 C CA . LEU A 1 201 ? -0.331 2.006 17.986 1.00 98.69 201 LEU A CA 1
ATOM 1559 C C . LEU A 1 201 ? 1.190 1.810 17.995 1.00 98.69 201 LEU A C 1
ATOM 1561 O O . LEU A 1 201 ? 1.682 0.700 17.820 1.00 98.69 201 LEU A O 1
ATOM 1565 N N . LEU A 1 202 ? 1.949 2.877 18.257 1.00 98.56 202 LEU A N 1
ATOM 1566 C CA . LEU A 1 202 ? 3.411 2.828 18.218 1.00 98.56 202 LEU A CA 1
ATOM 1567 C C . LEU A 1 202 ? 4.008 1.955 19.330 1.00 98.56 202 LEU A C 1
ATOM 1569 O O . LEU A 1 202 ? 5.105 1.425 19.153 1.00 98.56 202 LEU A O 1
ATOM 1573 N N . ALA A 1 203 ? 3.327 1.800 20.470 1.00 98.69 203 ALA A N 1
ATOM 1574 C CA . ALA A 1 203 ? 3.718 0.832 21.493 1.00 98.69 203 ALA A CA 1
ATOM 1575 C C . ALA A 1 203 ? 3.562 -0.606 20.985 1.00 98.69 203 ALA A C 1
ATOM 1577 O O . ALA A 1 203 ? 4.538 -1.353 21.008 1.00 98.69 203 ALA A O 1
ATOM 1578 N N . GLN A 1 204 ? 2.402 -0.944 20.416 1.00 98.75 204 GLN A N 1
ATOM 1579 C CA . GLN A 1 204 ? 2.157 -2.260 19.821 1.00 98.75 204 GLN A CA 1
ATOM 1580 C C . GLN A 1 204 ? 3.169 -2.579 18.716 1.00 98.75 204 GLN A C 1
ATOM 1582 O O . GLN A 1 204 ? 3.706 -3.680 18.688 1.00 98.75 204 GLN A O 1
ATOM 1587 N N . VAL A 1 205 ? 3.513 -1.609 17.858 1.00 98.50 205 VAL A N 1
ATOM 1588 C CA . VAL A 1 205 ? 4.551 -1.770 16.818 1.00 98.50 205 VAL A CA 1
ATOM 1589 C C . VAL A 1 205 ? 5.883 -2.240 17.412 1.00 98.50 205 VAL A C 1
ATOM 1591 O O . VAL A 1 205 ? 6.515 -3.152 16.879 1.00 98.50 205 VAL A O 1
ATOM 1594 N N . ARG A 1 206 ? 6.312 -1.642 18.531 1.00 98.38 206 ARG A N 1
ATOM 1595 C CA . ARG A 1 206 ? 7.572 -2.007 19.201 1.00 98.38 206 ARG A CA 1
ATOM 1596 C C . ARG A 1 206 ? 7.523 -3.395 19.839 1.00 98.38 206 ARG A C 1
ATOM 1598 O O . ARG A 1 206 ? 8.565 -4.032 19.942 1.00 98.38 206 ARG A O 1
ATOM 1605 N N . GLU A 1 207 ? 6.346 -3.850 20.258 1.00 98.12 207 GLU A N 1
ATOM 1606 C CA . GLU A 1 207 ? 6.135 -5.195 20.809 1.00 98.12 207 GLU A CA 1
ATOM 1607 C C . GLU A 1 207 ? 6.118 -6.267 19.710 1.00 98.12 207 GLU A C 1
ATOM 1609 O O . GLU A 1 207 ? 6.643 -7.370 19.884 1.00 98.12 207 GLU A O 1
ATOM 1614 N N . VAL A 1 208 ? 5.511 -5.955 18.561 1.00 97.88 208 VAL A N 1
ATOM 1615 C CA . VAL A 1 208 ? 5.319 -6.929 17.484 1.00 97.88 208 VAL A CA 1
ATOM 1616 C C . VAL A 1 208 ? 6.461 -6.991 16.480 1.00 97.88 208 VAL A C 1
ATOM 1618 O O . VAL A 1 208 ? 6.588 -8.009 15.808 1.00 97.88 208 VAL A O 1
ATOM 1621 N N . LEU A 1 209 ? 7.306 -5.975 16.349 1.00 98.44 209 LEU A N 1
ATOM 1622 C CA . LEU A 1 209 ? 8.481 -6.091 15.489 1.00 98.44 209 LEU A CA 1
ATOM 1623 C C . LEU A 1 209 ? 9.558 -6.956 16.149 1.00 98.44 209 LEU A C 1
ATOM 1625 O O . LEU A 1 209 ? 9.847 -6.834 17.335 1.00 98.44 209 LEU A O 1
ATOM 1629 N N . ASP A 1 210 ? 10.175 -7.819 15.351 1.00 98.00 210 ASP A N 1
ATOM 1630 C CA . ASP A 1 210 ? 11.363 -8.588 15.700 1.00 98.00 210 ASP A CA 1
ATOM 1631 C C . ASP A 1 210 ? 12.575 -7.955 15.003 1.00 98.00 210 ASP A C 1
ATOM 1633 O O . ASP A 1 210 ? 12.769 -8.192 13.804 1.00 98.00 210 ASP A O 1
ATOM 1637 N N . PRO A 1 211 ? 13.392 -7.147 15.712 1.00 98.00 211 PRO A N 1
ATOM 1638 C CA . PRO A 1 211 ? 14.475 -6.395 15.090 1.00 98.00 211 PRO A CA 1
ATOM 1639 C C . PRO A 1 211 ? 15.456 -7.257 14.294 1.00 98.00 211 PRO A C 1
ATOM 1641 O O . PRO A 1 211 ? 15.895 -6.840 13.226 1.00 98.00 211 PRO A O 1
ATOM 1644 N N . ALA A 1 212 ? 15.738 -8.483 14.746 1.00 97.81 212 ALA A N 1
ATOM 1645 C CA . ALA A 1 212 ? 16.687 -9.369 14.077 1.00 97.81 212 ALA A CA 1
ATOM 1646 C C . ALA A 1 212 ? 16.204 -9.819 12.689 1.00 97.81 212 ALA A C 1
ATOM 1648 O O . ALA A 1 212 ? 17.022 -10.095 11.812 1.00 97.81 212 ALA A O 1
ATOM 1649 N N . ARG A 1 213 ? 14.883 -9.868 12.473 1.00 97.75 213 ARG A N 1
ATOM 1650 C CA . ARG A 1 213 ? 14.273 -10.239 11.188 1.00 97.75 213 ARG A CA 1
ATOM 1651 C C . ARG A 1 213 ? 14.097 -9.056 10.241 1.00 97.75 213 ARG A C 1
ATOM 1653 O O . ARG A 1 213 ? 13.825 -9.280 9.066 1.00 97.75 213 ARG A O 1
ATOM 1660 N N . VAL A 1 214 ? 14.240 -7.820 10.718 1.00 98.50 214 VAL A N 1
ATOM 1661 C CA . VAL A 1 214 ? 14.051 -6.624 9.889 1.00 98.50 214 VAL A CA 1
ATOM 1662 C C . VAL A 1 214 ? 15.225 -6.452 8.924 1.00 98.50 214 VAL A C 1
ATOM 1664 O O . VAL A 1 214 ? 16.372 -6.387 9.378 1.00 98.50 214 VAL A O 1
ATOM 1667 N N . PRO A 1 215 ? 14.987 -6.316 7.606 1.00 98.38 215 PRO A N 1
ATOM 1668 C CA . PRO A 1 215 ? 16.043 -5.950 6.678 1.00 98.38 215 PRO A CA 1
ATOM 1669 C C . PRO A 1 215 ? 16.572 -4.549 6.955 1.00 98.38 215 PRO A C 1
ATOM 1671 O O . PRO A 1 215 ? 15.801 -3.599 7.108 1.00 98.38 215 PRO A O 1
ATOM 1674 N N . ARG A 1 216 ? 17.899 -4.393 6.946 1.00 97.62 216 ARG A N 1
ATOM 1675 C CA . ARG A 1 216 ? 18.550 -3.112 7.255 1.00 97.62 216 ARG A CA 1
ATOM 1676 C C . ARG A 1 216 ? 17.994 -1.945 6.436 1.00 97.62 216 ARG A C 1
ATOM 1678 O O . ARG A 1 216 ? 17.675 -0.905 7.000 1.00 97.62 216 ARG A O 1
ATOM 1685 N N . ILE A 1 217 ? 17.797 -2.141 5.132 1.00 97.00 217 ILE A N 1
ATOM 1686 C CA . ILE A 1 217 ? 17.261 -1.102 4.241 1.00 97.00 217 ILE A CA 1
ATOM 1687 C C . ILE A 1 217 ? 15.833 -0.669 4.621 1.00 97.00 217 ILE A C 1
ATOM 1689 O O . ILE A 1 217 ? 15.475 0.496 4.452 1.00 97.00 217 ILE A O 1
ATOM 1693 N N . HIS A 1 218 ? 15.016 -1.570 5.177 1.00 97.75 218 HIS A N 1
ATOM 1694 C CA . HIS A 1 218 ? 13.679 -1.227 5.670 1.00 97.75 218 HIS A CA 1
ATOM 1695 C C . HIS A 1 218 ? 13.765 -0.413 6.962 1.00 97.75 218 HIS A C 1
ATOM 1697 O O . HIS A 1 218 ? 13.063 0.584 7.090 1.00 97.75 218 HIS A O 1
ATOM 1703 N N . ALA A 1 219 ? 14.660 -0.777 7.887 1.00 98.12 219 ALA A N 1
ATOM 1704 C CA . ALA A 1 219 ? 14.891 0.007 9.100 1.00 98.12 219 ALA A CA 1
ATOM 1705 C C . ALA A 1 219 ? 15.425 1.416 8.781 1.00 98.12 219 ALA A C 1
ATOM 1707 O O . ALA A 1 219 ? 14.908 2.399 9.305 1.00 98.12 219 ALA A O 1
ATOM 1708 N N . GLU A 1 220 ? 16.401 1.533 7.875 1.00 97.94 220 GLU A N 1
ATOM 1709 C CA . GLU A 1 220 ? 16.931 2.826 7.412 1.00 97.94 220 GLU A CA 1
ATOM 1710 C C . GLU A 1 220 ? 15.838 3.693 6.779 1.00 97.94 220 GLU A C 1
ATOM 1712 O O . GLU A 1 220 ? 15.790 4.904 6.999 1.00 97.94 220 GLU A O 1
ATOM 1717 N N . THR A 1 221 ? 14.941 3.078 6.009 1.00 96.00 221 THR A N 1
ATOM 1718 C CA . THR A 1 221 ? 13.814 3.778 5.385 1.00 96.00 221 THR A CA 1
ATOM 1719 C C . THR A 1 221 ? 12.783 4.216 6.427 1.00 96.00 221 THR A C 1
ATOM 1721 O O . THR A 1 221 ? 12.376 5.375 6.413 1.00 96.00 221 THR A O 1
ATOM 1724 N N . ALA A 1 222 ? 12.435 3.356 7.388 1.00 95.38 222 ALA A N 1
ATOM 1725 C CA . ALA A 1 222 ? 11.524 3.697 8.481 1.00 95.38 222 ALA A CA 1
ATOM 1726 C C . ALA A 1 222 ? 12.059 4.866 9.329 1.00 95.38 222 ALA A C 1
ATOM 1728 O O . ALA A 1 222 ? 11.317 5.801 9.621 1.00 95.38 222 ALA A O 1
ATOM 1729 N N . VAL A 1 223 ? 13.362 4.870 9.648 1.00 97.31 223 VAL A N 1
ATOM 1730 C CA . VAL A 1 223 ? 14.039 5.984 10.343 1.00 97.31 223 VAL A CA 1
ATOM 1731 C C . VAL A 1 223 ? 13.918 7.293 9.558 1.00 97.31 223 VAL A C 1
ATOM 1733 O O . VAL A 1 223 ? 13.674 8.338 10.157 1.00 97.31 223 VAL A O 1
ATOM 1736 N N . LYS A 1 224 ? 14.067 7.252 8.226 1.00 95.19 224 LYS A N 1
ATOM 1737 C CA . LYS A 1 224 ? 13.943 8.439 7.360 1.00 95.19 224 LYS A CA 1
ATOM 1738 C C . LYS A 1 224 ? 12.506 8.951 7.241 1.00 95.19 224 LYS A C 1
ATOM 1740 O O . LYS A 1 224 ? 12.315 10.142 7.027 1.00 95.19 224 LYS A O 1
ATOM 1745 N N . GLN A 1 225 ? 11.515 8.066 7.323 1.00 92.38 225 GLN A N 1
ATOM 1746 C CA . GLN A 1 225 ? 10.120 8.387 7.013 1.00 92.38 225 GLN A CA 1
ATOM 1747 C C . GLN A 1 225 ? 9.252 8.680 8.242 1.00 92.38 225 GLN A C 1
ATOM 1749 O O . GLN A 1 225 ? 8.288 9.432 8.122 1.00 92.38 225 GLN A O 1
ATOM 1754 N N . ASN A 1 226 ? 9.565 8.126 9.417 1.00 92.81 226 ASN A N 1
ATOM 1755 C CA . ASN A 1 226 ? 8.704 8.219 10.603 1.00 92.81 226 ASN A CA 1
ATOM 1756 C C . ASN A 1 226 ? 8.400 9.670 11.032 1.00 92.81 226 ASN A C 1
ATOM 1758 O O . ASN A 1 226 ? 7.271 9.984 11.411 1.00 92.81 226 ASN A O 1
ATOM 1762 N N . THR A 1 227 ? 9.359 10.590 10.897 1.00 90.81 227 THR A N 1
ATOM 1763 C CA . THR A 1 227 ? 9.142 12.018 11.195 1.00 90.81 227 THR A CA 1
ATOM 1764 C C . THR A 1 227 ? 8.182 12.709 10.223 1.00 90.81 227 THR A C 1
ATOM 1766 O O . THR A 1 227 ? 7.638 13.759 10.562 1.00 90.81 227 THR A O 1
ATOM 1769 N N . GLY A 1 228 ? 7.888 12.110 9.064 1.00 90.31 228 GLY A N 1
ATOM 1770 C CA . GLY A 1 228 ? 6.903 12.616 8.108 1.00 90.31 228 GLY A CA 1
ATOM 1771 C C . GLY A 1 228 ? 5.489 12.728 8.689 1.00 90.31 228 GLY A C 1
ATOM 1772 O O . GLY A 1 228 ? 4.732 13.606 8.281 1.00 90.31 228 GLY A O 1
ATOM 1773 N N . VAL A 1 229 ? 5.148 11.926 9.707 1.00 91.50 229 VAL A N 1
ATOM 1774 C CA . VAL A 1 229 ? 3.871 12.057 10.436 1.00 91.50 229 VAL A CA 1
ATOM 1775 C C . VAL A 1 229 ? 3.763 13.423 11.124 1.00 91.50 229 VAL A C 1
ATOM 1777 O O . VAL A 1 229 ? 2.693 14.028 11.130 1.00 91.50 229 VAL A O 1
ATOM 1780 N N . LEU A 1 230 ? 4.873 13.957 11.649 1.00 93.81 230 LEU A N 1
ATOM 1781 C CA . LEU A 1 230 ? 4.904 15.292 12.257 1.00 93.81 230 LEU A CA 1
ATOM 1782 C C . LEU A 1 230 ? 4.623 16.371 11.209 1.00 93.81 230 LEU A C 1
ATOM 1784 O O . LEU A 1 230 ? 3.816 17.265 11.445 1.00 93.81 230 LEU A O 1
ATOM 1788 N N . THR A 1 231 ? 5.224 16.241 10.024 1.00 93.50 231 THR A N 1
ATOM 1789 C CA . THR A 1 231 ? 4.976 17.153 8.903 1.00 93.50 231 THR A CA 1
ATOM 1790 C C . THR A 1 231 ? 3.508 17.143 8.476 1.00 93.50 231 THR A C 1
ATOM 1792 O O . THR A 1 231 ? 2.945 18.212 8.250 1.00 93.50 231 THR A O 1
ATOM 1795 N N . LEU A 1 232 ? 2.860 15.972 8.422 1.00 92.62 232 LEU A N 1
ATOM 1796 C CA . LEU A 1 232 ? 1.426 15.876 8.121 1.00 92.62 232 LEU A CA 1
ATOM 1797 C C . LEU A 1 232 ? 0.574 16.619 9.156 1.00 92.62 232 LEU A C 1
ATOM 1799 O O . LEU A 1 232 ? -0.327 17.366 8.781 1.00 92.62 232 LEU A O 1
ATOM 1803 N N . ILE A 1 233 ? 0.870 16.461 10.449 1.00 96.00 233 ILE A N 1
ATOM 1804 C CA . ILE A 1 233 ? 0.164 17.180 11.520 1.00 96.00 233 ILE A CA 1
ATOM 1805 C C . ILE A 1 233 ? 0.339 18.696 11.356 1.00 96.00 233 ILE A C 1
ATOM 1807 O O . ILE A 1 233 ? -0.640 19.445 11.397 1.00 96.00 233 ILE A O 1
ATOM 1811 N N . ASP A 1 234 ? 1.572 19.146 11.133 1.00 95.62 234 ASP A N 1
ATOM 1812 C CA . ASP A 1 234 ? 1.926 20.566 11.086 1.00 95.62 234 ASP A CA 1
ATOM 1813 C C . ASP A 1 234 ? 1.361 21.281 9.859 1.00 95.62 234 ASP A C 1
ATOM 1815 O O . ASP A 1 234 ? 1.005 22.455 9.941 1.00 95.62 234 ASP A O 1
ATOM 1819 N N . GLN A 1 235 ? 1.267 20.582 8.729 1.00 93.94 235 GLN A N 1
ATOM 1820 C CA . GLN A 1 235 ? 0.814 21.166 7.468 1.00 93.94 235 GLN A CA 1
ATOM 1821 C C . GLN A 1 235 ? -0.684 20.986 7.223 1.00 93.94 235 GLN A C 1
ATOM 1823 O O . GLN A 1 235 ? -1.291 21.845 6.588 1.00 93.94 235 GLN A O 1
ATOM 1828 N N . LEU A 1 236 ? -1.287 19.892 7.699 1.00 92.81 236 LEU A N 1
ATOM 1829 C CA . LEU A 1 236 ? -2.675 19.558 7.367 1.00 92.81 236 LEU A CA 1
ATOM 1830 C C . LEU A 1 236 ? -3.651 19.780 8.525 1.00 92.81 236 LEU A C 1
ATOM 1832 O O . LEU A 1 236 ? -4.795 20.141 8.270 1.00 92.81 236 LEU A O 1
ATOM 1836 N N . VAL A 1 237 ? -3.227 19.586 9.780 1.00 96.38 237 VAL A N 1
ATOM 1837 C CA . VAL A 1 237 ? -4.125 19.650 10.950 1.00 96.38 237 VAL A CA 1
ATOM 1838 C C . VAL A 1 237 ? -4.015 20.997 11.661 1.00 96.38 237 VAL A C 1
ATOM 1840 O O . VAL A 1 237 ? -5.011 21.698 11.827 1.00 96.38 237 VAL A O 1
ATOM 1843 N N . VAL A 1 238 ? -2.801 21.391 12.060 1.00 97.56 238 VAL A N 1
ATOM 1844 C CA . VAL A 1 238 ? -2.562 22.602 12.869 1.00 97.56 238 VAL A CA 1
ATOM 1845 C C . VAL A 1 238 ? -3.134 23.884 12.240 1.00 97.56 238 VAL A C 1
ATOM 1847 O O . VAL A 1 238 ? -3.773 24.646 12.970 1.00 97.56 238 VAL A O 1
ATOM 1850 N N . PRO A 1 239 ? -2.996 24.139 10.922 1.00 97.25 239 PRO A N 1
ATOM 1851 C CA . PRO A 1 239 ? -3.529 25.358 10.309 1.00 97.25 239 PRO A CA 1
ATOM 1852 C C . PRO A 1 239 ? -5.060 25.457 10.355 1.00 97.25 239 PRO A C 1
ATOM 1854 O O . PRO A 1 239 ? -5.606 26.547 10.219 1.00 97.25 239 PRO A O 1
ATOM 1857 N N . GLN A 1 240 ? -5.754 24.336 10.566 1.00 96.25 240 GLN A N 1
ATOM 1858 C CA . GLN A 1 240 ? -7.214 24.240 10.501 1.00 96.25 240 GLN A CA 1
ATOM 1859 C C . GLN A 1 240 ? -7.895 24.353 11.877 1.00 96.25 240 GLN A C 1
ATOM 1861 O O . GLN A 1 240 ? -9.119 24.424 11.964 1.00 96.25 240 GLN A O 1
ATOM 1866 N N . LEU A 1 241 ? -7.122 24.428 12.968 1.00 95.44 241 LEU A N 1
ATOM 1867 C CA . LEU A 1 241 ? -7.631 24.459 14.349 1.00 95.44 241 LEU A CA 1
ATOM 1868 C C . LEU A 1 241 ? -8.609 25.608 14.641 1.00 95.44 241 LEU A C 1
ATOM 1870 O O . LEU A 1 241 ? -9.442 25.494 15.541 1.00 95.44 241 LEU A O 1
ATOM 1874 N N . GLY A 1 242 ? -8.499 26.719 13.908 1.00 95.00 242 GLY A N 1
ATOM 1875 C CA . GLY A 1 242 ? -9.352 27.898 14.084 1.00 95.00 242 GLY A CA 1
ATOM 1876 C C . GLY A 1 242 ? -10.832 27.647 13.782 1.00 95.00 242 GLY A C 1
ATOM 1877 O O . GLY A 1 242 ? -11.677 28.394 14.266 1.00 95.00 242 GLY A O 1
ATOM 1878 N N . VAL A 1 243 ? -11.143 26.588 13.030 1.00 95.38 243 VAL A N 1
ATOM 1879 C CA . VAL A 1 243 ? -12.512 26.226 12.635 1.00 95.38 243 VAL A CA 1
ATOM 1880 C C . VAL A 1 243 ? -13.290 25.566 13.782 1.00 95.38 243 VAL A C 1
ATOM 1882 O O . VAL A 1 243 ? -14.516 25.612 13.794 1.00 95.38 243 VAL A O 1
ATOM 1885 N N . LEU A 1 244 ? -12.594 24.979 14.760 1.00 96.12 244 LEU A N 1
ATOM 1886 C CA . LEU A 1 244 ? -13.223 24.313 15.900 1.00 96.12 244 LEU A CA 1
ATOM 1887 C C . LEU A 1 244 ? -13.587 25.298 17.028 1.00 96.12 244 LEU A C 1
ATOM 1889 O O . LEU A 1 244 ? -12.855 26.282 17.227 1.00 96.12 244 LEU A O 1
ATOM 1893 N N . PRO A 1 245 ? -14.641 24.998 17.816 1.00 95.62 245 PRO A N 1
ATOM 1894 C CA . PRO A 1 245 ? -14.893 25.609 19.123 1.00 95.62 245 PRO A CA 1
ATOM 1895 C C . PRO A 1 245 ? -13.685 25.494 20.066 1.00 95.62 245 PRO A C 1
ATOM 1897 O O . PRO A 1 245 ? -12.827 24.628 19.899 1.00 95.62 245 PRO A O 1
ATOM 1900 N N . GLU A 1 246 ? -13.588 26.378 21.063 1.00 94.94 246 GLU A N 1
ATOM 1901 C CA . GLU A 1 246 ? -12.386 26.482 21.908 1.00 94.94 246 GLU A CA 1
ATOM 1902 C C . GLU A 1 246 ? -12.106 25.211 22.729 1.00 94.94 246 GLU A C 1
ATOM 1904 O O . GLU A 1 246 ? -10.947 24.823 22.890 1.00 94.94 246 GLU A O 1
ATOM 1909 N N . ASP A 1 247 ? -13.144 24.520 23.201 1.00 94.38 247 ASP A N 1
ATOM 1910 C CA . ASP A 1 247 ? -13.018 23.275 23.958 1.00 94.38 247 ASP A CA 1
ATOM 1911 C C . ASP A 1 247 ? -12.540 22.108 23.076 1.00 94.38 247 ASP A C 1
ATOM 1913 O O . ASP A 1 247 ? -11.576 21.421 23.429 1.00 94.38 247 ASP A O 1
ATOM 1917 N N . GLU A 1 248 ? -13.136 21.929 21.894 1.00 95.31 248 GLU A N 1
ATOM 1918 C CA . GLU A 1 248 ? -12.715 20.925 20.908 1.00 95.31 248 GLU A CA 1
ATOM 1919 C C . GLU A 1 248 ? -11.291 21.191 20.407 1.00 95.31 248 GLU A C 1
ATOM 1921 O O . GLU A 1 248 ? -10.451 20.288 20.338 1.00 95.31 248 GLU A O 1
ATOM 1926 N N . ARG A 1 249 ? -10.969 22.462 20.145 1.00 97.31 249 ARG A N 1
ATOM 1927 C CA . ARG A 1 249 ? -9.619 22.907 19.790 1.00 97.31 249 ARG A CA 1
ATOM 1928 C C . ARG A 1 249 ? -8.611 22.574 20.887 1.00 97.31 249 ARG A C 1
ATOM 1930 O O . ARG A 1 249 ? -7.494 22.152 20.579 1.00 97.31 249 ARG A O 1
ATOM 1937 N N . GLY A 1 250 ? -8.981 22.765 22.153 1.00 97.56 250 GLY A N 1
ATOM 1938 C CA . GLY A 1 250 ? -8.168 22.391 23.308 1.00 97.56 250 GLY A CA 1
ATOM 1939 C C . GLY A 1 250 ? -7.875 20.889 23.347 1.00 97.56 250 GLY A C 1
ATOM 1940 O O . GLY A 1 250 ? -6.715 20.493 23.483 1.00 97.56 250 GLY A O 1
ATOM 1941 N N . ARG A 1 251 ? -8.900 20.050 23.144 1.00 96.62 251 ARG A N 1
ATOM 1942 C CA . ARG A 1 251 ? -8.748 18.584 23.081 1.00 96.62 251 ARG A CA 1
ATOM 1943 C C . ARG A 1 251 ? -7.821 18.153 21.947 1.00 96.62 251 ARG A C 1
ATOM 1945 O O . ARG A 1 251 ? -6.878 17.399 22.193 1.00 96.62 251 ARG A O 1
ATOM 1952 N N . LEU A 1 252 ? -8.016 18.687 20.740 1.00 98.25 252 LEU A N 1
ATOM 1953 C CA . LEU A 1 252 ? -7.180 18.355 19.584 1.00 98.25 252 LEU A CA 1
ATOM 1954 C C . LEU A 1 252 ? -5.721 18.804 19.774 1.00 98.25 252 LEU A C 1
ATOM 1956 O O . LEU A 1 252 ? -4.800 18.055 19.452 1.00 98.25 252 LEU A O 1
ATOM 1960 N N . LYS A 1 253 ? -5.470 19.978 20.370 1.00 98.44 253 LYS A N 1
ATOM 1961 C CA . LYS A 1 253 ? -4.104 20.408 20.729 1.00 98.44 253 LYS A CA 1
ATOM 1962 C C . LYS A 1 253 ? -3.429 19.430 21.697 1.00 98.44 253 LYS A C 1
ATOM 1964 O O . LYS A 1 253 ? -2.255 19.103 21.508 1.00 98.44 253 LYS A O 1
ATOM 1969 N N . THR A 1 254 ? -4.156 18.930 22.696 1.00 98.31 254 THR A N 1
ATOM 1970 C CA . THR A 1 254 ? -3.639 17.906 23.617 1.00 98.31 254 THR A CA 1
ATOM 1971 C C . THR A 1 254 ? -3.338 16.596 22.884 1.00 98.31 254 THR A C 1
ATOM 1973 O O . THR A 1 254 ? -2.257 16.033 23.077 1.00 98.31 254 THR A O 1
ATOM 1976 N N . ALA A 1 255 ? -4.233 16.136 22.004 1.00 98.44 255 ALA A N 1
ATOM 1977 C CA . ALA A 1 255 ? -4.013 14.946 21.176 1.00 98.44 255 ALA A CA 1
ATOM 1978 C C . ALA A 1 255 ? -2.752 15.081 20.305 1.00 98.44 255 ALA A C 1
ATOM 1980 O O . ALA A 1 255 ? -1.889 14.202 20.318 1.00 98.44 255 ALA A O 1
ATOM 1981 N N . ILE A 1 256 ? -2.578 16.229 19.638 1.00 98.69 256 ILE A N 1
ATOM 1982 C CA . ILE A 1 256 ? -1.378 16.563 18.856 1.00 98.69 256 ILE A CA 1
ATOM 1983 C C . ILE A 1 256 ? -0.115 16.481 19.724 1.00 98.69 256 ILE A C 1
ATOM 1985 O O . ILE A 1 256 ? 0.872 15.866 19.319 1.00 98.69 256 ILE A O 1
ATOM 1989 N N . GLY A 1 257 ? -0.127 17.059 20.929 1.00 98.44 257 GLY A N 1
ATOM 1990 C CA . GLY A 1 257 ? 1.021 17.009 21.842 1.00 98.44 257 GLY A CA 1
ATOM 1991 C C . GLY A 1 257 ? 1.422 15.579 22.228 1.00 98.44 257 GLY A C 1
ATOM 1992 O O . GLY A 1 257 ? 2.611 15.234 22.212 1.00 98.44 257 GLY A O 1
ATOM 1993 N N . ARG A 1 258 ? 0.434 14.716 22.507 1.00 98.38 258 ARG A N 1
ATOM 1994 C CA . ARG A 1 258 ? 0.656 13.292 22.820 1.00 98.38 258 ARG A CA 1
ATOM 1995 C C . ARG A 1 258 ? 1.194 12.532 21.608 1.00 98.38 258 ARG A C 1
ATOM 1997 O O . ARG A 1 258 ? 2.182 11.809 21.741 1.00 98.38 258 ARG A O 1
ATOM 2004 N N . ALA A 1 259 ? 0.612 12.752 20.430 1.00 98.31 259 ALA A N 1
ATOM 2005 C CA . ALA A 1 259 ? 1.049 12.142 19.178 1.00 98.31 259 ALA A CA 1
ATOM 2006 C C . ALA A 1 259 ? 2.502 12.508 18.834 1.00 98.31 259 ALA A C 1
ATOM 2008 O O . ALA A 1 259 ? 3.317 11.619 18.586 1.00 98.31 259 ALA A O 1
ATOM 2009 N N . ARG A 1 260 ? 2.867 13.798 18.897 1.00 98.50 260 ARG A N 1
ATOM 2010 C CA . ARG A 1 260 ? 4.245 14.263 18.641 1.00 98.50 260 ARG A CA 1
ATOM 2011 C C . ARG A 1 260 ? 5.258 13.603 19.578 1.00 98.50 260 ARG A C 1
ATOM 2013 O O . ARG A 1 260 ? 6.323 13.164 19.136 1.00 98.50 260 ARG A O 1
ATOM 2020 N N . THR A 1 261 ? 4.908 13.497 20.860 1.00 98.50 261 THR A N 1
ATOM 2021 C CA . THR A 1 261 ? 5.743 12.820 21.860 1.00 98.50 261 THR A CA 1
ATOM 2022 C C . THR A 1 261 ? 5.941 11.349 21.500 1.00 98.50 261 THR A C 1
ATOM 2024 O O . THR A 1 261 ? 7.076 10.877 21.455 1.00 98.50 261 THR A O 1
ATOM 2027 N N . ALA A 1 262 ? 4.863 10.634 21.170 1.00 98.44 262 ALA A N 1
ATOM 2028 C CA . ALA A 1 262 ? 4.931 9.220 20.820 1.00 98.44 262 ALA A CA 1
ATOM 2029 C C . ALA A 1 262 ? 5.732 8.956 19.534 1.00 98.44 262 ALA A C 1
ATOM 2031 O O . ALA A 1 262 ? 6.537 8.025 19.503 1.00 98.44 262 ALA A O 1
ATOM 2032 N N . VAL A 1 263 ? 5.571 9.788 18.500 1.00 98.12 263 VAL A N 1
ATOM 2033 C CA . VAL A 1 263 ? 6.343 9.684 17.247 1.00 98.12 263 VAL A CA 1
ATOM 2034 C C . VAL A 1 263 ? 7.831 9.922 17.503 1.00 98.12 263 VAL A C 1
ATOM 2036 O O . VAL A 1 263 ? 8.665 9.182 16.983 1.00 98.12 263 VAL A O 1
ATOM 2039 N N . THR A 1 264 ? 8.176 10.895 18.352 1.00 98.12 264 THR A N 1
ATOM 2040 C CA . THR A 1 264 ? 9.572 11.175 18.734 1.00 98.12 264 THR A CA 1
ATOM 2041 C C . THR A 1 264 ? 10.178 10.022 19.538 1.00 98.12 264 THR A C 1
ATOM 2043 O O . THR A 1 264 ? 11.302 9.600 19.281 1.00 98.12 264 THR A O 1
ATOM 2046 N N . GLN A 1 265 ? 9.427 9.448 20.480 1.00 98.31 265 GLN A N 1
ATOM 2047 C CA . GLN A 1 265 ? 9.865 8.259 21.216 1.00 98.31 265 GLN A CA 1
ATOM 2048 C C . GLN A 1 265 ? 10.050 7.052 20.291 1.00 98.31 265 GLN A C 1
ATOM 2050 O O . GLN A 1 265 ? 11.013 6.298 20.435 1.00 98.31 265 GLN A O 1
ATOM 2055 N N . HIS A 1 266 ? 9.153 6.872 19.319 1.00 98.50 266 HIS A N 1
ATOM 2056 C CA . HIS A 1 266 ? 9.294 5.812 18.332 1.00 98.50 266 HIS A CA 1
ATOM 2057 C C . HIS A 1 266 ? 10.506 6.038 17.425 1.00 98.50 266 HIS A C 1
ATOM 2059 O O . HIS A 1 266 ? 11.238 5.084 17.186 1.00 98.50 266 HIS A O 1
ATOM 2065 N N . GLN A 1 267 ? 10.789 7.281 17.017 1.00 98.31 267 GLN A N 1
ATOM 2066 C CA . GLN A 1 267 ? 12.004 7.636 16.276 1.00 98.31 267 GLN A CA 1
ATOM 2067 C C . GLN A 1 267 ? 13.263 7.193 17.027 1.00 98.31 267 GLN A C 1
ATOM 2069 O O . GLN A 1 267 ? 14.116 6.513 16.461 1.00 98.31 267 GLN A O 1
ATOM 2074 N N . LEU A 1 268 ? 13.347 7.509 18.323 1.00 98.50 268 LEU A N 1
ATOM 2075 C CA . LEU A 1 268 ? 14.470 7.087 19.160 1.00 98.50 268 LEU A CA 1
ATOM 2076 C C . LEU A 1 268 ? 14.585 5.561 19.219 1.00 98.50 268 LEU A C 1
ATOM 2078 O O . LEU A 1 268 ? 15.686 5.026 19.131 1.00 98.50 268 LEU A O 1
ATOM 2082 N N . TRP A 1 269 ? 13.469 4.840 19.328 1.00 98.62 269 TRP A N 1
ATOM 2083 C CA . TRP A 1 269 ? 13.490 3.378 19.285 1.00 98.62 269 TRP A CA 1
ATOM 2084 C C . TRP A 1 269 ? 13.956 2.839 17.922 1.00 98.62 269 TRP A C 1
ATOM 2086 O O . TRP A 1 269 ? 14.771 1.915 17.883 1.00 98.62 269 TRP A O 1
ATOM 2096 N N . LEU A 1 270 ? 13.504 3.430 16.811 1.00 98.50 270 LEU A N 1
ATOM 2097 C CA . LEU A 1 270 ? 13.944 3.054 15.465 1.00 98.50 270 LEU A CA 1
ATOM 2098 C C . LEU A 1 270 ? 15.462 3.236 15.311 1.00 98.50 270 LEU A C 1
ATOM 2100 O O . LEU A 1 270 ? 16.147 2.339 14.824 1.00 98.50 270 LEU A O 1
ATOM 2104 N N . GLU A 1 271 ? 16.002 4.361 15.776 1.00 98.56 271 GLU A N 1
ATOM 2105 C CA . GLU A 1 271 ? 17.426 4.695 15.666 1.00 98.56 271 GLU A CA 1
ATOM 2106 C C . GLU A 1 271 ? 18.320 3.906 16.628 1.00 98.56 271 GLU A C 1
ATOM 2108 O O . GLU A 1 271 ? 19.436 3.530 16.268 1.00 98.56 271 GLU A O 1
ATOM 2113 N N . LYS A 1 272 ? 17.865 3.688 17.868 1.00 98.44 272 LYS A N 1
ATOM 2114 C CA . LYS A 1 272 ? 18.692 3.120 18.946 1.00 98.44 272 LYS A CA 1
ATOM 2115 C C . LYS A 1 272 ? 18.526 1.617 19.124 1.00 98.44 272 LYS A C 1
ATOM 2117 O O . LYS A 1 272 ? 19.437 0.990 19.655 1.00 98.44 272 LYS A O 1
ATOM 2122 N N . ARG A 1 273 ? 17.395 1.045 18.705 1.00 98.06 273 ARG A N 1
ATOM 2123 C CA . ARG A 1 273 ? 17.100 -0.388 18.843 1.00 98.06 273 ARG A CA 1
ATOM 2124 C C . ARG A 1 273 ? 16.917 -1.060 17.488 1.00 98.06 273 ARG A C 1
ATOM 2126 O O . ARG A 1 273 ? 17.668 -1.972 17.167 1.00 98.06 273 ARG A O 1
ATOM 2133 N N . LEU A 1 274 ? 15.960 -0.603 16.677 1.00 98.31 274 LEU A N 1
ATOM 2134 C CA . LEU A 1 274 ? 15.614 -1.306 15.437 1.00 98.31 274 LEU A CA 1
ATOM 2135 C C . LEU A 1 274 ? 16.779 -1.330 14.439 1.00 98.31 274 LEU A C 1
ATOM 2137 O O . LEU A 1 274 ? 17.190 -2.398 13.999 1.00 98.31 274 LEU A O 1
ATOM 2141 N N . LEU A 1 275 ? 17.315 -0.161 14.083 1.00 98.31 275 LEU A N 1
ATOM 2142 C CA . LEU A 1 275 ? 18.336 -0.025 13.046 1.00 98.31 275 LEU A CA 1
ATOM 2143 C C . LEU A 1 275 ? 19.656 -0.754 13.382 1.00 98.31 275 LEU A C 1
ATOM 2145 O O . LEU A 1 275 ? 20.177 -1.435 12.496 1.00 98.31 275 LEU A O 1
ATOM 2149 N N . PRO A 1 276 ? 20.206 -0.676 14.611 1.00 98.31 276 PRO A N 1
ATOM 2150 C CA . PRO A 1 276 ? 21.411 -1.428 14.972 1.00 98.31 276 PRO A CA 1
ATOM 2151 C C . PRO A 1 276 ? 21.243 -2.954 14.918 1.00 98.31 276 PRO A C 1
ATOM 2153 O O . PRO A 1 276 ? 22.218 -3.671 14.691 1.00 98.31 276 PRO A O 1
ATOM 2156 N N . GLU A 1 277 ? 20.025 -3.460 15.118 1.00 98.19 277 GLU A N 1
ATOM 2157 C CA . GLU A 1 277 ? 19.732 -4.900 15.165 1.00 98.19 277 GLU A CA 1
ATOM 2158 C C . GLU A 1 277 ? 19.150 -5.476 13.883 1.00 98.19 277 GLU A C 1
ATOM 2160 O O . GLU A 1 277 ? 19.102 -6.699 13.749 1.00 98.19 277 GLU A O 1
ATOM 2165 N N . ALA A 1 278 ? 18.760 -4.615 12.944 1.00 98.19 278 ALA A N 1
ATOM 2166 C CA . ALA A 1 278 ? 18.221 -4.988 11.647 1.00 98.19 278 ALA A CA 1
ATOM 2167 C C . ALA A 1 278 ? 19.252 -5.777 10.827 1.00 98.19 278 ALA A C 1
ATOM 2169 O O . ALA A 1 278 ? 20.133 -5.213 10.169 1.00 98.19 278 ALA A O 1
ATOM 2170 N N . LYS A 1 279 ? 19.137 -7.105 10.892 1.00 96.38 279 LYS A N 1
ATOM 2171 C CA . LYS A 1 279 ? 20.023 -8.081 10.239 1.00 96.38 279 LYS A CA 1
ATOM 2172 C C . LYS A 1 279 ? 19.269 -9.042 9.314 1.00 96.38 279 LYS A C 1
ATOM 2174 O O . LYS A 1 279 ? 19.867 -9.993 8.819 1.00 96.38 279 LYS A O 1
ATOM 2179 N N . GLY A 1 280 ? 17.981 -8.800 9.077 1.00 96.19 280 GLY A N 1
ATOM 2180 C CA . GLY A 1 280 ? 17.165 -9.626 8.194 1.00 96.19 280 GLY A CA 1
ATOM 2181 C C . GLY A 1 280 ? 17.607 -9.543 6.733 1.00 96.19 280 GLY A C 1
ATOM 2182 O O . GLY A 1 280 ? 18.130 -8.519 6.283 1.00 96.19 280 GLY A O 1
ATOM 2183 N N . ASP A 1 281 ? 17.359 -10.608 5.974 1.00 95.69 281 ASP A N 1
ATOM 2184 C CA . ASP A 1 281 ? 17.475 -10.573 4.516 1.00 95.69 281 ASP A CA 1
ATOM 2185 C C . ASP A 1 281 ? 16.157 -10.069 3.916 1.00 95.69 281 ASP A C 1
ATOM 2187 O O . ASP A 1 281 ? 15.074 -10.525 4.280 1.00 95.69 281 ASP A O 1
ATOM 2191 N N . PHE A 1 282 ? 16.240 -9.116 2.988 1.00 93.56 282 PHE A N 1
ATOM 2192 C CA . PHE A 1 282 ? 15.072 -8.643 2.240 1.00 93.56 282 PHE A CA 1
ATOM 2193 C C . PHE A 1 282 ? 14.620 -9.655 1.175 1.00 93.56 282 PHE A C 1
ATOM 2195 O O . PHE A 1 282 ? 13.530 -9.528 0.617 1.00 93.56 282 PHE A O 1
ATOM 2202 N N . ARG A 1 283 ? 15.454 -10.650 0.852 1.00 95.69 283 ARG A N 1
ATOM 2203 C CA . ARG A 1 283 ? 15.115 -11.731 -0.074 1.00 95.69 283 ARG A CA 1
ATOM 2204 C C . ARG A 1 283 ? 14.255 -12.759 0.654 1.00 95.69 283 ARG A C 1
ATOM 2206 O O . ARG A 1 283 ? 14.733 -13.469 1.527 1.00 95.69 283 ARG A O 1
ATOM 2213 N N . LEU A 1 284 ? 12.994 -12.877 0.246 1.00 94.19 284 LEU A N 1
ATOM 2214 C CA . LEU A 1 284 ? 12.032 -13.802 0.862 1.00 94.19 284 LEU A CA 1
ATOM 2215 C C . LEU A 1 284 ? 12.368 -15.292 0.665 1.00 94.19 284 LEU A C 1
ATOM 2217 O O . LEU A 1 284 ? 11.863 -16.128 1.407 1.00 94.19 284 LEU A O 1
ATOM 2221 N N . GLY A 1 285 ? 13.187 -15.630 -0.337 1.00 95.38 285 GLY A N 1
ATOM 2222 C CA . GLY A 1 285 ? 13.402 -17.016 -0.760 1.00 95.38 285 GLY A CA 1
ATOM 2223 C C . GLY A 1 285 ? 12.191 -17.602 -1.498 1.00 95.38 285 GLY A C 1
ATOM 2224 O O . GLY A 1 285 ? 11.097 -17.041 -1.467 1.00 95.38 285 GLY A O 1
ATOM 2225 N N . ALA A 1 286 ? 12.386 -18.720 -2.201 1.00 94.94 286 ALA A N 1
ATOM 2226 C CA . ALA A 1 286 ? 11.347 -19.314 -3.052 1.00 94.94 286 ALA A CA 1
ATOM 2227 C C . ALA A 1 286 ? 10.101 -19.749 -2.258 1.00 94.94 286 ALA A C 1
ATOM 2229 O O . ALA A 1 286 ? 8.984 -19.493 -2.693 1.00 94.94 286 ALA A O 1
ATOM 2230 N N . GLU A 1 287 ? 10.286 -20.313 -1.059 1.00 95.50 287 GLU A N 1
ATOM 2231 C CA . GLU A 1 287 ? 9.194 -20.827 -0.218 1.00 95.50 287 GLU A CA 1
ATOM 2232 C C . GLU A 1 287 ? 8.146 -19.768 0.142 1.00 95.50 287 GLU A C 1
ATOM 2234 O O . GLU A 1 287 ? 6.955 -20.067 0.190 1.00 95.50 287 GLU A O 1
ATOM 2239 N N . LEU A 1 288 ? 8.571 -18.523 0.376 1.00 96.56 288 LEU A N 1
ATOM 2240 C CA . LEU A 1 288 ? 7.663 -17.413 0.667 1.00 96.56 288 LEU A CA 1
ATOM 2241 C C . LEU A 1 288 ? 7.324 -16.596 -0.581 1.00 96.56 288 LEU A C 1
ATOM 2243 O O . LEU A 1 288 ? 6.224 -16.050 -0.679 1.00 96.56 288 LEU A O 1
ATOM 2247 N N . TYR A 1 289 ? 8.251 -16.491 -1.535 1.00 95.94 289 TYR A N 1
ATOM 2248 C CA . TYR A 1 289 ? 8.040 -15.709 -2.747 1.00 95.94 289 TYR A CA 1
ATOM 2249 C C . TYR A 1 289 ? 7.024 -16.362 -3.685 1.00 95.94 289 TYR A C 1
ATOM 2251 O O . TYR A 1 289 ? 6.149 -15.663 -4.186 1.00 95.94 289 TYR A O 1
ATOM 2259 N N . ASP A 1 290 ? 7.090 -17.676 -3.897 1.00 95.31 290 ASP A N 1
ATOM 2260 C CA . ASP A 1 290 ? 6.244 -18.356 -4.880 1.00 95.31 290 ASP A CA 1
ATOM 2261 C C . ASP A 1 290 ? 4.748 -18.343 -4.468 1.00 95.31 290 ASP A C 1
ATOM 2263 O O . ASP A 1 290 ? 3.910 -17.989 -5.305 1.00 95.31 290 ASP A O 1
ATOM 2267 N N . PRO A 1 291 ? 4.360 -18.583 -3.193 1.00 95.12 291 PRO A N 1
ATOM 2268 C CA . PRO A 1 291 ? 2.980 -18.367 -2.752 1.00 95.12 291 PRO A CA 1
ATOM 2269 C C . PRO A 1 291 ? 2.545 -16.901 -2.839 1.00 95.12 291 PRO A C 1
ATOM 2271 O O . PRO A 1 291 ? 1.430 -16.634 -3.286 1.00 95.12 291 PRO A O 1
ATOM 2274 N N . LYS A 1 292 ? 3.412 -15.946 -2.461 1.00 95.81 292 LYS A N 1
ATOM 2275 C CA . LYS A 1 292 ? 3.113 -14.508 -2.580 1.00 95.81 292 LYS A CA 1
ATOM 2276 C C . LYS A 1 292 ? 2.845 -14.120 -4.031 1.00 95.81 292 LYS A C 1
ATOM 2278 O O . LYS A 1 292 ? 1.902 -13.385 -4.295 1.00 95.81 292 LYS A O 1
ATOM 2283 N N . LEU A 1 293 ? 3.654 -14.629 -4.957 1.00 94.94 293 LEU A N 1
ATOM 2284 C CA . LEU A 1 293 ? 3.527 -14.391 -6.391 1.00 94.94 293 LEU A CA 1
ATOM 2285 C C . LEU A 1 293 ? 2.204 -14.940 -6.929 1.00 94.94 293 LEU A C 1
ATOM 2287 O O . LEU A 1 293 ? 1.506 -14.230 -7.646 1.00 94.94 293 LEU A O 1
ATOM 2291 N N . ARG A 1 294 ? 1.830 -16.164 -6.532 1.00 93.81 294 ARG A N 1
ATOM 2292 C CA . ARG A 1 294 ? 0.547 -16.776 -6.904 1.00 93.81 294 ARG A CA 1
ATOM 2293 C C . ARG A 1 294 ? -0.638 -15.929 -6.442 1.00 93.81 294 ARG A C 1
ATOM 2295 O O . ARG A 1 294 ? -1.519 -15.660 -7.247 1.00 93.81 294 ARG A O 1
ATOM 2302 N N . PHE A 1 295 ? -0.650 -15.500 -5.178 1.00 94.06 295 PHE A N 1
ATOM 2303 C CA . PHE A 1 295 ? -1.726 -14.653 -4.655 1.00 94.06 295 PHE A CA 1
ATOM 2304 C C . PHE A 1 295 ? -1.753 -13.268 -5.315 1.00 94.06 295 PHE A C 1
ATOM 2306 O O . PHE A 1 295 ? -2.823 -12.764 -5.627 1.00 94.06 295 PHE A O 1
ATOM 2313 N N . ALA A 1 296 ? -0.589 -12.661 -5.563 1.00 91.56 296 ALA A N 1
ATOM 2314 C CA . ALA A 1 296 ? -0.507 -11.317 -6.132 1.00 91.56 296 ALA A CA 1
ATOM 2315 C C . ALA A 1 296 ? -0.895 -11.249 -7.617 1.00 91.56 296 ALA A C 1
ATOM 2317 O O . ALA A 1 296 ? -1.411 -10.227 -8.060 1.00 91.56 296 ALA A O 1
ATOM 2318 N N . LEU A 1 297 ? -0.609 -12.299 -8.393 1.00 91.50 297 LEU A N 1
ATOM 2319 C CA . LEU A 1 297 ? -0.888 -12.331 -9.833 1.00 91.50 297 LEU A CA 1
ATOM 2320 C C . LEU A 1 297 ? -2.185 -13.063 -10.193 1.00 91.50 297 LEU A C 1
ATOM 2322 O O . LEU A 1 297 ? -2.571 -13.015 -11.358 1.00 91.50 297 LEU A O 1
ATOM 2326 N N . ASP A 1 298 ? -2.788 -13.786 -9.242 1.00 88.88 298 ASP A N 1
ATOM 2327 C CA . ASP A 1 298 ? -3.877 -14.753 -9.464 1.00 88.88 298 ASP A CA 1
ATOM 2328 C C . ASP A 1 298 ? -3.641 -15.619 -10.718 1.00 88.88 298 ASP A C 1
ATOM 2330 O O . ASP A 1 298 ? -4.487 -15.790 -11.595 1.00 88.88 298 ASP A O 1
ATOM 2334 N N . SER A 1 299 ? -2.406 -16.115 -10.844 1.00 88.62 299 SER A N 1
ATOM 2335 C CA . SER A 1 299 ? -1.896 -16.754 -12.055 1.00 88.62 299 SER A CA 1
ATOM 2336 C C . SER A 1 299 ? -1.270 -18.111 -11.738 1.00 88.62 299 SER A C 1
ATOM 2338 O O . SER A 1 299 ? -0.585 -18.246 -10.721 1.00 88.62 299 SER A O 1
ATOM 2340 N N . PRO A 1 300 ? -1.439 -19.121 -12.615 1.00 88.06 300 PRO A N 1
ATOM 2341 C CA . PRO A 1 300 ? -0.783 -20.416 -12.461 1.00 88.06 300 PRO A CA 1
ATOM 2342 C C . PRO A 1 300 ? 0.699 -20.392 -12.868 1.00 88.06 300 PRO A C 1
ATOM 2344 O O . PRO A 1 300 ? 1.364 -21.423 -12.790 1.00 88.06 300 PRO A O 1
ATOM 2347 N N . LEU A 1 301 ? 1.216 -19.260 -13.361 1.00 93.69 301 LEU A N 1
ATOM 2348 C CA . LEU A 1 301 ? 2.586 -19.177 -13.859 1.00 93.69 301 LEU A CA 1
ATOM 2349 C C . LEU A 1 301 ? 3.609 -19.264 -12.721 1.00 93.69 301 LEU A C 1
ATOM 2351 O O . LEU A 1 301 ? 3.544 -18.513 -11.748 1.00 93.69 301 LEU A O 1
ATOM 2355 N N . SER A 1 302 ? 4.611 -20.128 -12.892 1.00 94.38 302 SER A N 1
ATOM 2356 C CA . SER A 1 302 ? 5.749 -20.197 -11.974 1.00 94.38 302 SER A CA 1
ATOM 2357 C C . SER A 1 302 ? 6.691 -19.003 -12.150 1.00 94.38 302 SER A C 1
ATOM 2359 O O . SER A 1 302 ? 6.739 -18.359 -13.206 1.00 94.38 302 SER A O 1
ATOM 2361 N N . ARG A 1 303 ? 7.523 -18.744 -11.136 1.00 94.75 303 ARG A N 1
ATOM 2362 C CA . ARG A 1 303 ? 8.586 -17.731 -11.198 1.00 94.75 303 ARG A CA 1
ATOM 2363 C C . ARG A 1 303 ? 9.541 -17.969 -12.375 1.00 94.75 303 ARG A C 1
ATOM 2365 O O . ARG A 1 303 ? 9.946 -17.010 -13.031 1.00 94.75 303 ARG A O 1
ATOM 2372 N N . GLU A 1 304 ? 9.893 -19.220 -12.672 1.00 94.94 304 GLU A N 1
ATOM 2373 C CA . GLU A 1 304 ? 10.735 -19.585 -13.821 1.00 94.94 304 GLU A CA 1
ATOM 2374 C C . GLU A 1 304 ? 10.042 -19.274 -15.148 1.00 94.94 304 GLU A C 1
ATOM 2376 O O . GLU A 1 304 ? 10.666 -18.696 -16.038 1.00 94.94 304 GLU A O 1
ATOM 2381 N N . GLN A 1 305 ? 8.753 -19.604 -15.275 1.00 96.06 305 GLN A N 1
ATOM 2382 C CA . GLN A 1 305 ? 7.977 -19.313 -16.482 1.00 96.06 305 GLN A CA 1
ATOM 2383 C C . GLN A 1 305 ? 7.852 -17.805 -16.713 1.00 96.06 305 GLN A C 1
ATOM 2385 O O . GLN A 1 305 ? 8.031 -17.341 -17.840 1.00 96.06 305 GLN A O 1
ATOM 2390 N N . ILE A 1 306 ? 7.597 -17.035 -15.652 1.00 95.69 306 ILE A N 1
ATOM 2391 C CA . ILE A 1 306 ? 7.552 -15.569 -15.710 1.00 95.69 306 ILE A CA 1
ATOM 2392 C C . ILE A 1 306 ? 8.913 -15.021 -16.143 1.00 95.69 306 ILE A C 1
ATOM 2394 O O . ILE A 1 306 ? 8.976 -14.217 -17.071 1.00 95.69 306 ILE A O 1
ATOM 2398 N N . ARG A 1 307 ? 10.012 -15.498 -15.544 1.00 96.50 307 ARG A N 1
ATOM 2399 C CA . ARG A 1 307 ? 11.370 -15.069 -15.908 1.00 96.50 307 ARG A CA 1
ATOM 2400 C C . ARG A 1 307 ? 11.703 -15.382 -17.365 1.00 96.50 307 ARG A C 1
ATOM 2402 O O . ARG A 1 307 ? 12.242 -14.521 -18.053 1.00 96.50 307 ARG A O 1
ATOM 2409 N N . ALA A 1 308 ? 11.389 -16.586 -17.836 1.00 97.88 308 ALA A N 1
ATOM 2410 C CA . ALA A 1 308 ? 11.657 -16.992 -19.212 1.00 97.88 308 ALA A CA 1
ATOM 2411 C C . ALA A 1 308 ? 10.890 -16.117 -20.216 1.00 97.88 308 ALA A C 1
ATOM 2413 O O . ALA A 1 308 ? 11.480 -15.615 -21.173 1.00 97.88 308 ALA A O 1
ATOM 2414 N N . ARG A 1 309 ? 9.599 -15.864 -19.958 1.00 97.06 309 ARG A N 1
ATOM 2415 C CA . ARG A 1 309 ? 8.773 -14.971 -20.786 1.00 97.06 309 ARG A CA 1
ATOM 2416 C C . ARG A 1 309 ? 9.302 -13.539 -20.768 1.00 97.06 309 ARG A C 1
ATOM 2418 O O . ARG A 1 309 ? 9.481 -12.956 -21.828 1.00 97.06 309 ARG A O 1
ATOM 2425 N N . ALA A 1 310 ? 9.624 -13.003 -19.592 1.00 97.50 310 ALA A N 1
ATOM 2426 C CA . ALA A 1 310 ? 10.177 -11.657 -19.459 1.00 97.50 310 ALA A CA 1
ATOM 2427 C C . ALA A 1 310 ? 11.514 -11.504 -20.200 1.00 97.50 310 ALA A C 1
ATOM 2429 O O . ALA A 1 310 ? 11.731 -10.503 -20.874 1.00 97.50 310 ALA A O 1
ATOM 2430 N N . GLN A 1 311 ? 12.395 -12.506 -20.126 1.00 98.12 311 GLN A N 1
ATOM 2431 C CA . GLN A 1 311 ? 13.670 -12.488 -20.842 1.00 98.12 311 GLN A CA 1
ATOM 2432 C C . GLN A 1 311 ? 13.474 -12.539 -22.362 1.00 98.12 311 GLN A C 1
ATOM 2434 O O . GLN A 1 311 ? 14.148 -11.808 -23.086 1.00 98.12 311 GLN A O 1
ATOM 2439 N N . SER A 1 312 ? 12.542 -13.370 -22.837 1.00 98.00 312 SER A N 1
ATOM 2440 C CA . SER A 1 312 ? 12.175 -13.438 -24.255 1.00 98.00 312 SER A CA 1
ATOM 2441 C C . SER A 1 312 ? 11.644 -12.094 -24.757 1.00 98.00 312 SER A C 1
ATOM 2443 O O . SER A 1 312 ? 12.127 -11.575 -25.763 1.00 98.00 312 SER A O 1
ATOM 2445 N N . GLU A 1 313 ? 10.704 -11.489 -24.025 1.00 98.00 313 GLU A N 1
ATOM 2446 C CA . GLU A 1 313 ? 10.128 -10.192 -24.390 1.00 98.00 313 GLU A CA 1
ATOM 2447 C C . GLU A 1 313 ? 11.144 -9.050 -24.309 1.00 98.00 313 GLU A C 1
ATOM 2449 O O . GLU A 1 313 ? 11.125 -8.167 -25.167 1.00 98.00 313 GLU A O 1
ATOM 2454 N N . LEU A 1 314 ? 12.075 -9.077 -23.348 1.00 97.56 314 LEU A N 1
ATOM 2455 C CA . LEU A 1 314 ? 13.173 -8.113 -23.276 1.00 97.56 314 LEU A CA 1
ATOM 2456 C C . LEU A 1 314 ? 14.052 -8.194 -24.528 1.00 97.56 314 LEU A C 1
ATOM 2458 O O . LEU A 1 314 ? 14.345 -7.168 -25.141 1.00 97.56 314 LEU A O 1
ATOM 2462 N N . THR A 1 315 ? 14.452 -9.402 -24.929 1.00 96.56 315 THR A N 1
ATOM 2463 C CA . THR A 1 315 ? 15.269 -9.603 -26.130 1.00 96.56 315 THR A CA 1
ATOM 2464 C C . THR A 1 315 ? 14.529 -9.150 -27.387 1.00 96.56 315 THR A C 1
ATOM 2466 O O . THR A 1 315 ? 15.089 -8.383 -28.172 1.00 96.56 315 THR A O 1
ATOM 2469 N N . ARG A 1 316 ? 13.267 -9.565 -27.560 1.00 97.81 316 ARG A N 1
ATOM 2470 C CA . ARG A 1 316 ? 12.437 -9.185 -28.713 1.00 97.81 316 ARG A CA 1
ATOM 2471 C C . ARG A 1 316 ? 12.252 -7.671 -28.796 1.00 97.81 316 ARG A C 1
ATOM 2473 O O . ARG A 1 316 ? 12.579 -7.071 -29.812 1.00 97.81 316 ARG A O 1
ATOM 2480 N N . THR A 1 317 ? 11.816 -7.043 -27.705 1.00 98.06 317 THR A N 1
ATOM 2481 C CA . THR A 1 317 ? 11.556 -5.596 -27.661 1.00 98.06 317 THR A CA 1
ATOM 2482 C C . THR A 1 317 ? 12.819 -4.795 -27.962 1.00 98.06 317 THR A C 1
ATOM 2484 O O . THR A 1 317 ? 12.776 -3.842 -28.731 1.00 98.06 317 THR A O 1
ATOM 2487 N N . ARG A 1 318 ? 13.977 -5.194 -27.418 1.00 97.19 318 ARG A N 1
ATOM 2488 C CA . ARG A 1 318 ? 15.249 -4.522 -27.724 1.00 97.19 318 ARG A CA 1
ATOM 2489 C C . ARG A 1 318 ? 15.665 -4.684 -29.184 1.00 97.19 318 ARG A C 1
ATOM 2491 O O . ARG A 1 318 ? 16.228 -3.751 -29.751 1.00 97.19 318 ARG A O 1
ATOM 2498 N N . ALA A 1 319 ? 15.402 -5.839 -29.795 1.00 96.94 319 ALA A N 1
ATOM 2499 C CA . ALA A 1 319 ? 15.644 -6.034 -31.221 1.00 96.94 319 ALA A CA 1
ATOM 2500 C C . ALA A 1 319 ? 14.763 -5.100 -32.068 1.00 96.94 319 ALA A C 1
ATOM 2502 O O . ALA A 1 319 ? 15.287 -4.432 -32.958 1.00 96.94 319 ALA A O 1
ATOM 2503 N N . ASP A 1 320 ? 13.477 -4.973 -31.729 1.00 97.81 320 ASP A N 1
ATOM 2504 C CA . ASP A 1 320 ? 12.542 -4.062 -32.402 1.00 97.81 320 ASP A CA 1
ATOM 2505 C C . ASP A 1 320 ? 12.983 -2.594 -32.247 1.00 97.81 320 ASP A C 1
ATOM 2507 O O . ASP A 1 320 ? 13.090 -1.861 -33.233 1.00 97.81 320 ASP A O 1
ATOM 2511 N N . MET A 1 321 ? 13.336 -2.171 -31.026 1.00 97.50 321 MET A N 1
ATOM 2512 C CA . MET A 1 321 ? 13.863 -0.825 -30.760 1.00 97.50 321 MET A CA 1
ATOM 2513 C C . MET A 1 321 ? 15.143 -0.545 -31.558 1.00 97.50 321 MET A C 1
ATOM 2515 O O . MET A 1 321 ? 15.308 0.546 -32.103 1.00 97.50 321 MET A O 1
ATOM 2519 N N . TYR A 1 322 ? 16.047 -1.523 -31.660 1.00 97.44 322 TYR A N 1
ATOM 2520 C CA . TYR A 1 322 ? 17.272 -1.384 -32.443 1.00 97.44 322 TYR A CA 1
ATOM 2521 C C . TYR A 1 322 ? 17.001 -1.308 -33.948 1.00 97.44 322 TYR A C 1
ATOM 2523 O O . TYR A 1 322 ? 17.626 -0.510 -34.643 1.00 97.44 322 TYR A O 1
ATOM 2531 N N . ALA A 1 323 ? 16.052 -2.093 -34.464 1.00 96.94 323 ALA A N 1
ATOM 2532 C CA . ALA A 1 323 ? 15.644 -2.022 -35.864 1.00 96.94 323 ALA A CA 1
ATOM 2533 C C . ALA A 1 323 ? 15.088 -0.632 -36.215 1.00 96.94 323 ALA A C 1
ATOM 2535 O O . ALA A 1 323 ? 15.469 -0.059 -37.237 1.00 96.94 323 ALA A O 1
ATOM 2536 N N . ILE A 1 324 ? 14.269 -0.053 -35.330 1.00 96.38 324 ILE A N 1
ATOM 2537 C CA . ILE A 1 324 ? 13.782 1.327 -35.461 1.00 96.38 324 ILE A CA 1
ATOM 2538 C C . ILE A 1 324 ? 14.952 2.316 -35.415 1.00 96.38 324 ILE A C 1
ATOM 2540 O O . ILE A 1 324 ? 15.060 3.169 -36.294 1.00 96.38 324 ILE A O 1
ATOM 2544 N N . ALA A 1 325 ? 15.871 2.177 -34.452 1.00 95.94 325 ALA A N 1
ATOM 2545 C CA . ALA A 1 325 ? 17.056 3.031 -34.353 1.00 95.94 325 ALA A CA 1
ATOM 2546 C C . ALA A 1 325 ? 17.887 3.006 -35.649 1.00 95.94 325 ALA A C 1
ATOM 2548 O O . ALA A 1 325 ? 18.269 4.056 -36.168 1.00 95.94 325 ALA A O 1
ATOM 2549 N N . ARG A 1 326 ? 18.092 1.818 -36.235 1.00 95.88 326 ARG A N 1
ATOM 2550 C CA . ARG A 1 326 ? 18.778 1.648 -37.525 1.00 95.88 326 ARG A CA 1
ATOM 2551 C C . ARG A 1 326 ? 18.065 2.324 -38.692 1.00 95.88 326 ARG A C 1
ATOM 2553 O O . ARG A 1 326 ? 18.740 2.695 -39.647 1.00 95.88 326 ARG A O 1
ATOM 2560 N N . ALA A 1 327 ? 16.746 2.480 -38.631 1.00 94.62 327 ALA A N 1
ATOM 2561 C CA . ALA A 1 327 ? 15.975 3.152 -39.669 1.00 94.62 327 ALA A CA 1
ATOM 2562 C C . ALA A 1 327 ? 16.024 4.687 -39.554 1.00 94.62 327 ALA A C 1
ATOM 2564 O O . ALA A 1 327 ? 16.012 5.361 -40.580 1.00 94.62 327 ALA A O 1
ATOM 2565 N N . ILE A 1 328 ? 16.091 5.243 -38.336 1.00 93.06 328 ILE A N 1
ATOM 2566 C CA . ILE A 1 328 ? 15.919 6.693 -38.106 1.00 93.06 328 ILE A CA 1
ATOM 2567 C C . ILE A 1 328 ? 17.218 7.475 -37.864 1.00 93.06 328 ILE A C 1
ATOM 2569 O O . ILE A 1 328 ? 17.243 8.693 -38.040 1.00 93.06 328 ILE A O 1
ATOM 2573 N N . LEU A 1 329 ? 18.284 6.802 -37.424 1.00 94.00 329 LEU A N 1
ATOM 2574 C CA . LEU A 1 329 ? 19.580 7.426 -37.146 1.00 94.00 329 LEU A CA 1
ATOM 2575 C C . LEU A 1 329 ? 20.451 7.708 -38.387 1.00 94.00 329 LEU A C 1
ATOM 2577 O O . LEU A 1 329 ? 21.248 8.650 -38.318 1.00 94.00 329 LEU A O 1
ATOM 2581 N N . PRO A 1 330 ? 20.358 6.967 -39.515 1.00 92.25 330 PRO A N 1
ATOM 2582 C CA . PRO A 1 330 ? 21.116 7.314 -40.714 1.00 92.25 330 PRO A CA 1
ATOM 2583 C C . PRO A 1 330 ? 20.835 8.753 -41.172 1.00 92.25 330 PRO A C 1
ATOM 2585 O O . PRO A 1 330 ? 19.686 9.157 -41.320 1.00 92.25 330 PRO A O 1
ATOM 2588 N N . GLY A 1 331 ? 21.893 9.537 -41.395 1.00 83.69 331 GLY A N 1
ATOM 2589 C CA . GLY A 1 331 ? 21.794 10.948 -41.796 1.00 83.69 331 GLY A CA 1
ATOM 2590 C C . GLY A 1 331 ? 21.753 11.953 -40.638 1.00 83.69 331 GLY A C 1
ATOM 2591 O O . GLY A 1 331 ? 21.764 13.158 -40.886 1.00 83.69 331 GLY A O 1
ATOM 2592 N N . ARG A 1 332 ? 21.752 11.493 -39.381 1.00 86.75 332 ARG A N 1
ATOM 2593 C CA . ARG A 1 332 ? 21.939 12.367 -38.213 1.00 86.75 332 ARG A CA 1
ATOM 2594 C C . ARG A 1 332 ? 23.422 12.681 -37.980 1.00 86.75 332 ARG A C 1
ATOM 2596 O O . ARG A 1 332 ? 24.272 11.897 -38.396 1.00 86.75 332 ARG A O 1
ATOM 2603 N N . PRO A 1 333 ? 23.761 13.807 -37.327 1.00 84.06 333 PRO A N 1
ATOM 2604 C CA . PRO A 1 333 ? 25.139 14.095 -36.941 1.00 84.06 333 PRO A CA 1
ATOM 2605 C C . PRO A 1 333 ? 25.663 13.045 -35.954 1.00 84.06 333 PRO A C 1
ATOM 2607 O O . PRO A 1 333 ? 25.007 12.768 -34.955 1.00 84.06 333 PRO A O 1
ATOM 2610 N N . ASN A 1 334 ? 26.853 12.498 -36.218 1.00 84.75 334 ASN A N 1
ATOM 2611 C CA . ASN A 1 334 ? 27.561 11.554 -35.341 1.00 84.75 334 ASN A CA 1
ATOM 2612 C C . ASN A 1 334 ? 26.695 10.382 -34.822 1.00 84.75 334 ASN A C 1
ATOM 2614 O O . ASN A 1 334 ? 26.606 10.188 -33.607 1.00 84.75 334 ASN A O 1
ATOM 2618 N N . PRO A 1 335 ? 26.050 9.589 -35.701 1.00 87.56 335 PRO A N 1
ATOM 2619 C CA . PRO A 1 335 ? 25.271 8.452 -35.243 1.00 87.56 335 PRO A CA 1
ATOM 2620 C C . PRO A 1 335 ? 26.220 7.399 -34.646 1.00 87.56 335 PRO A C 1
ATOM 2622 O O . PRO A 1 335 ? 27.340 7.230 -35.145 1.00 87.56 335 PRO A O 1
ATOM 2625 N N . PRO A 1 336 ? 25.801 6.666 -33.599 1.00 90.75 336 PRO A N 1
ATOM 2626 C CA . PRO A 1 336 ? 26.578 5.533 -33.113 1.00 90.75 336 PRO A CA 1
ATOM 2627 C C . PRO A 1 336 ? 26.732 4.473 -34.221 1.00 90.75 336 PRO A C 1
ATOM 2629 O O . PRO A 1 336 ? 25.957 4.472 -35.180 1.00 90.75 336 PRO A O 1
ATOM 2632 N N . PRO A 1 337 ? 27.702 3.548 -34.119 1.00 91.19 337 PRO A N 1
ATOM 2633 C CA . PRO A 1 337 ? 27.809 2.424 -35.046 1.00 91.19 337 PRO A CA 1
ATOM 2634 C C . PRO A 1 337 ? 26.520 1.587 -35.090 1.00 91.19 337 PRO A C 1
ATOM 2636 O O . PRO A 1 337 ? 25.949 1.240 -34.056 1.00 91.19 337 PRO A O 1
ATOM 2639 N N . LEU A 1 338 ? 26.068 1.239 -36.300 1.00 94.75 338 LEU A N 1
ATOM 2640 C CA . LEU A 1 338 ? 24.815 0.506 -36.543 1.00 94.75 338 LEU A CA 1
ATOM 2641 C C . LEU A 1 338 ? 25.041 -0.809 -37.321 1.00 94.75 338 LEU A C 1
ATOM 2643 O O . LEU A 1 338 ? 24.480 -0.975 -38.414 1.00 94.75 338 LEU A O 1
ATOM 2647 N N . PRO A 1 339 ? 25.884 -1.735 -36.818 1.00 95.69 339 PRO A N 1
ATOM 2648 C CA . PRO A 1 339 ? 26.139 -3.008 -37.491 1.00 95.69 339 PRO A CA 1
ATOM 2649 C C . PRO A 1 339 ? 24.867 -3.864 -37.613 1.00 95.69 339 PRO A C 1
ATOM 2651 O O . PRO A 1 339 ? 23.913 -3.731 -36.851 1.00 95.69 339 PRO A O 1
ATOM 2654 N N . ALA A 1 340 ? 24.848 -4.797 -38.568 1.00 92.94 340 ALA A N 1
ATOM 2655 C CA . ALA A 1 340 ? 23.725 -5.730 -38.716 1.00 92.94 340 ALA A CA 1
ATOM 2656 C C . ALA A 1 340 ? 23.556 -6.651 -37.489 1.00 92.94 340 ALA A C 1
ATOM 2658 O O . ALA A 1 340 ? 22.437 -7.029 -37.151 1.00 92.94 340 ALA A O 1
ATOM 2659 N N . THR A 1 341 ? 24.660 -6.971 -36.811 1.00 94.19 341 THR A N 1
ATOM 2660 C CA . THR A 1 341 ? 24.723 -7.781 -35.589 1.00 94.19 341 THR A CA 1
ATOM 2661 C C . THR A 1 341 ? 25.456 -6.996 -34.499 1.00 94.19 341 THR A C 1
ATOM 2663 O O . THR A 1 341 ? 26.686 -7.056 -34.450 1.00 94.19 341 THR A O 1
ATOM 2666 N N . PRO A 1 342 ? 24.741 -6.222 -33.665 1.00 96.12 342 PRO A N 1
ATOM 2667 C CA . PRO A 1 342 ? 25.362 -5.415 -32.622 1.00 96.12 342 PRO A CA 1
ATOM 2668 C C . PRO A 1 342 ? 25.753 -6.251 -31.402 1.00 96.12 342 PRO A C 1
ATOM 2670 O O . PRO A 1 342 ? 25.079 -7.219 -31.041 1.00 96.12 342 PRO A O 1
ATOM 2673 N N . SER A 1 343 ? 26.796 -5.814 -30.706 1.00 96.56 343 SER A N 1
ATOM 2674 C CA . SER A 1 343 ? 27.003 -6.149 -29.298 1.00 96.56 343 SER A CA 1
ATOM 2675 C C . SER A 1 343 ? 25.911 -5.520 -28.408 1.00 96.56 343 SER A C 1
ATOM 2677 O O . SER A 1 343 ? 25.228 -4.580 -28.833 1.00 96.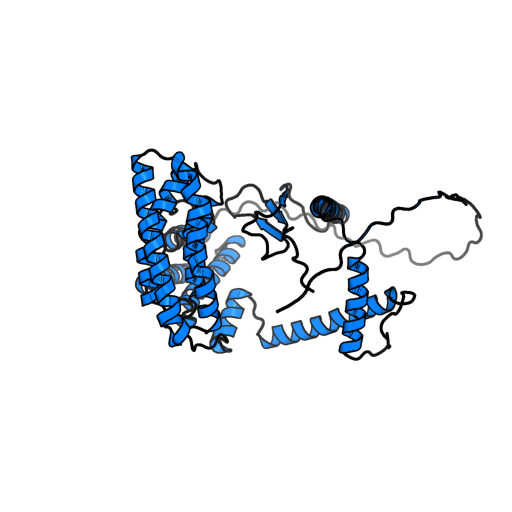56 343 SER A O 1
ATOM 2679 N N . PRO A 1 344 ? 25.724 -5.988 -27.156 1.00 95.31 344 PRO A N 1
ATOM 2680 C CA . PRO A 1 344 ? 24.750 -5.395 -26.235 1.00 95.31 344 PRO A CA 1
ATOM 2681 C C . PRO A 1 344 ? 24.934 -3.886 -26.014 1.00 95.31 344 PRO A C 1
ATOM 2683 O O . PRO A 1 344 ? 23.940 -3.158 -25.951 1.00 95.31 344 PRO A O 1
ATOM 2686 N N . ASP A 1 345 ? 26.182 -3.418 -25.954 1.00 96.44 345 ASP A N 1
ATOM 2687 C CA . ASP A 1 345 ? 26.513 -2.009 -25.728 1.00 96.44 345 ASP A CA 1
ATOM 2688 C C . ASP A 1 345 ? 26.232 -1.154 -26.969 1.00 96.44 345 ASP A C 1
ATOM 2690 O O . ASP A 1 345 ? 25.644 -0.080 -26.853 1.00 96.44 345 ASP A O 1
ATOM 2694 N N . GLU A 1 346 ? 26.553 -1.646 -28.170 1.00 96.50 346 GLU A N 1
ATOM 2695 C CA . GLU A 1 346 ? 26.203 -0.969 -29.429 1.00 96.50 346 GLU A CA 1
ATOM 2696 C C . GLU A 1 346 ? 24.685 -0.895 -29.620 1.00 96.50 346 GLU A C 1
ATOM 2698 O O . GLU A 1 346 ? 24.149 0.147 -30.005 1.00 96.50 346 GLU A O 1
ATOM 2703 N N . GLN A 1 347 ? 23.972 -1.983 -29.301 1.00 97.19 347 GLN A N 1
ATOM 2704 C CA . GLN A 1 347 ? 22.513 -2.006 -29.328 1.00 97.19 347 GLN A CA 1
ATOM 2705 C C . GLN A 1 347 ? 21.942 -0.962 -28.362 1.00 97.19 347 GLN A C 1
ATOM 2707 O O . GLN A 1 347 ? 21.047 -0.202 -28.732 1.00 97.19 347 GLN A O 1
ATOM 2712 N N . GLN A 1 348 ? 22.467 -0.903 -27.135 1.00 96.88 348 GLN A N 1
ATOM 2713 C CA . GLN A 1 348 ? 22.042 0.069 -26.132 1.00 96.88 348 GLN A CA 1
ATOM 2714 C C . GLN A 1 348 ? 22.319 1.506 -26.584 1.00 96.88 348 GLN A C 1
ATOM 2716 O O . GLN A 1 348 ? 21.427 2.344 -26.479 1.00 96.88 348 GLN A O 1
ATOM 2721 N N . ALA A 1 349 ? 23.513 1.791 -27.105 1.00 95.88 349 ALA A N 1
ATOM 2722 C CA . ALA A 1 349 ? 23.898 3.126 -27.554 1.00 95.88 349 ALA A CA 1
ATOM 2723 C C . ALA A 1 349 ? 23.004 3.628 -28.698 1.00 95.88 349 ALA A C 1
ATOM 2725 O O . ALA A 1 349 ? 22.539 4.766 -28.664 1.00 95.88 349 ALA A O 1
ATOM 2726 N N . ALA A 1 350 ? 22.702 2.770 -29.677 1.00 96.19 350 ALA A N 1
ATOM 2727 C CA . ALA A 1 350 ? 21.783 3.102 -30.762 1.00 96.19 350 ALA A CA 1
ATOM 2728 C C . ALA A 1 350 ? 20.355 3.359 -30.265 1.00 96.19 350 ALA A C 1
ATOM 2730 O O . ALA A 1 350 ? 19.726 4.329 -30.680 1.00 96.19 350 ALA A O 1
ATOM 2731 N N . ILE A 1 351 ? 19.850 2.526 -29.349 1.00 96.25 351 ILE A N 1
ATOM 2732 C CA . ILE A 1 351 ? 18.526 2.726 -28.747 1.00 96.25 351 ILE A CA 1
ATOM 2733 C C . ILE A 1 351 ? 18.470 4.057 -27.988 1.00 96.25 351 ILE A C 1
ATOM 2735 O O . ILE A 1 351 ? 17.512 4.805 -28.152 1.00 96.25 351 ILE A O 1
ATOM 2739 N N . VAL A 1 352 ? 19.493 4.377 -27.189 1.00 95.38 352 VAL A N 1
ATOM 2740 C CA . VAL A 1 352 ? 19.569 5.653 -26.461 1.00 95.38 352 VAL A CA 1
ATOM 2741 C C . VAL A 1 352 ? 19.584 6.826 -27.437 1.00 95.38 352 VAL A C 1
ATOM 2743 O O . VAL A 1 352 ? 18.767 7.726 -27.295 1.00 95.38 352 VAL A O 1
ATOM 2746 N N . ALA A 1 353 ? 20.423 6.787 -28.475 1.00 94.12 353 ALA A N 1
ATOM 2747 C CA . ALA A 1 353 ? 20.477 7.850 -29.480 1.00 94.12 353 ALA A CA 1
ATOM 2748 C C . ALA A 1 353 ? 19.127 8.058 -30.192 1.00 94.12 353 ALA A C 1
ATOM 2750 O O . ALA A 1 353 ? 18.730 9.189 -30.455 1.00 94.12 353 ALA A O 1
ATOM 2751 N N . ALA A 1 354 ? 18.399 6.976 -30.481 1.00 93.81 354 ALA A N 1
ATOM 2752 C CA . ALA A 1 354 ? 17.057 7.050 -31.053 1.00 93.81 354 ALA A CA 1
ATOM 2753 C C . ALA A 1 354 ? 16.030 7.659 -30.080 1.00 93.81 354 ALA A C 1
ATOM 2755 O O . ALA A 1 354 ? 15.173 8.430 -30.507 1.00 93.81 354 ALA A O 1
ATOM 2756 N N . LEU A 1 355 ? 16.116 7.339 -28.785 1.00 93.44 355 LEU A N 1
ATOM 2757 C CA . LEU A 1 355 ? 15.251 7.927 -27.756 1.00 93.44 355 LEU A CA 1
ATOM 2758 C C . LEU A 1 355 ? 15.525 9.424 -27.559 1.00 93.44 355 LEU A C 1
ATOM 2760 O O . LEU A 1 355 ? 14.571 10.182 -27.411 1.00 93.44 355 LEU A O 1
ATOM 2764 N N . GLU A 1 356 ? 16.784 9.865 -27.636 1.00 91.62 356 GLU A N 1
ATOM 2765 C CA . GLU A 1 356 ? 17.128 11.295 -27.570 1.00 91.62 356 GLU A CA 1
ATOM 2766 C C . GLU A 1 356 ? 16.429 12.104 -28.672 1.00 91.62 356 GLU A C 1
ATOM 2768 O O . GLU A 1 356 ? 15.905 13.182 -28.400 1.00 91.62 356 GLU A O 1
ATOM 2773 N N . LEU A 1 357 ? 16.295 11.552 -29.886 1.00 89.19 357 LEU A N 1
ATOM 2774 C CA . LEU A 1 357 ? 15.522 12.199 -30.957 1.00 89.19 357 LEU A CA 1
ATOM 2775 C C . LEU A 1 357 ? 14.040 12.362 -30.600 1.00 89.19 357 LEU A C 1
ATOM 2777 O O . LEU A 1 357 ? 13.421 13.359 -30.967 1.00 89.19 357 LEU A O 1
ATOM 2781 N N . ALA A 1 358 ? 13.454 11.389 -29.900 1.00 85.00 358 ALA A N 1
ATOM 2782 C CA . ALA A 1 358 ? 12.074 11.503 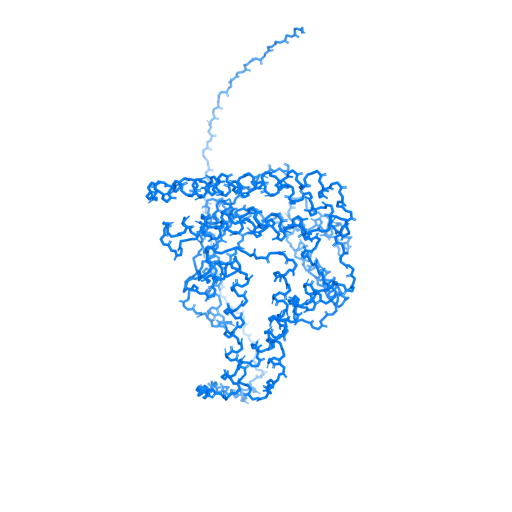-29.439 1.00 85.00 358 ALA A CA 1
ATOM 2783 C C . ALA A 1 358 ? 11.933 12.591 -28.359 1.00 85.00 358 ALA A C 1
ATOM 2785 O O . ALA A 1 358 ? 10.916 13.282 -28.315 1.00 85.00 358 ALA A O 1
ATOM 2786 N N . TYR A 1 359 ? 12.960 12.789 -27.526 1.00 86.50 359 TYR A N 1
ATOM 2787 C CA . TYR A 1 359 ? 12.975 13.823 -26.488 1.00 86.50 359 TYR A CA 1
ATOM 2788 C C . TYR A 1 359 ? 13.172 15.246 -27.028 1.00 86.50 359 TYR A C 1
ATOM 2790 O O . TYR A 1 359 ? 12.774 16.202 -26.358 1.00 86.50 359 TYR A O 1
ATOM 2798 N N . GLU A 1 360 ? 13.711 15.414 -28.242 1.00 87.12 360 GLU A N 1
ATOM 2799 C CA . GLU A 1 360 ? 13.795 16.726 -28.908 1.00 87.12 360 GLU A CA 1
ATOM 2800 C C . GLU A 1 360 ? 12.405 17.351 -29.127 1.00 87.12 360 GLU A C 1
ATOM 2802 O O . GLU A 1 360 ? 12.256 18.572 -29.067 1.00 87.12 360 GLU A O 1
ATOM 2807 N N . GLN A 1 361 ? 11.374 16.527 -29.347 1.00 82.69 361 GLN A N 1
ATOM 2808 C CA . GLN A 1 361 ? 10.004 16.964 -29.647 1.00 82.69 361 GLN A CA 1
ATOM 2809 C C . GLN A 1 361 ? 9.082 16.899 -28.422 1.00 82.69 361 GLN A C 1
ATOM 2811 O O . GLN A 1 361 ? 7.967 16.379 -28.484 1.00 82.69 361 GLN A O 1
ATOM 2816 N N . GLN A 1 362 ? 9.538 17.434 -27.291 1.00 85.19 362 GLN A N 1
ATOM 2817 C CA . GLN A 1 362 ? 8.728 17.528 -26.075 1.00 85.19 362 GLN A CA 1
ATOM 2818 C C . GLN A 1 362 ? 7.965 18.863 -25.983 1.00 85.19 362 GLN A C 1
ATOM 2820 O O . GLN A 1 362 ? 8.509 19.910 -26.351 1.00 85.19 362 GLN A O 1
ATOM 2825 N N . PRO A 1 363 ? 6.723 18.871 -25.459 1.00 87.12 363 PRO A N 1
ATOM 2826 C CA . PRO A 1 363 ? 6.014 20.115 -25.197 1.00 87.12 363 PRO A CA 1
ATOM 2827 C C . PRO A 1 363 ? 6.759 20.948 -24.137 1.00 87.12 363 PRO A C 1
ATOM 2829 O O . PRO A 1 363 ? 7.333 20.386 -23.197 1.00 87.12 363 PRO A O 1
ATOM 2832 N N . PRO A 1 364 ? 6.718 22.290 -24.228 1.00 88.81 364 PRO A N 1
ATOM 2833 C CA . PRO A 1 364 ? 7.162 23.164 -23.151 1.00 88.81 364 PRO A CA 1
ATOM 2834 C C . PRO A 1 364 ? 6.481 22.824 -21.823 1.00 88.81 364 PRO A C 1
ATOM 2836 O O . PRO A 1 364 ? 5.361 22.314 -21.773 1.00 88.81 364 PRO A O 1
ATOM 2839 N N . ARG A 1 365 ? 7.155 23.134 -20.714 1.00 83.62 365 ARG A N 1
ATOM 2840 C CA . ARG A 1 365 ? 6.718 22.746 -19.363 1.00 83.62 365 ARG A CA 1
ATOM 2841 C C . ARG A 1 365 ? 5.306 23.224 -19.008 1.00 83.62 365 ARG A C 1
ATOM 2843 O O . ARG A 1 365 ? 4.577 22.518 -18.317 1.00 83.62 365 ARG A O 1
ATOM 2850 N N . ASP A 1 366 ? 4.948 24.425 -19.435 1.00 86.06 366 ASP A N 1
ATOM 2851 C CA . ASP A 1 366 ? 3.638 25.051 -19.244 1.00 86.06 366 ASP A CA 1
ATOM 2852 C C . ASP A 1 366 ? 2.550 24.477 -20.169 1.00 86.06 366 ASP A C 1
ATOM 2854 O O . ASP A 1 366 ? 1.370 24.708 -19.929 1.00 86.06 366 ASP A O 1
ATOM 2858 N N . GLN A 1 367 ? 2.926 23.667 -21.163 1.00 88.94 367 GLN A N 1
ATOM 2859 C CA . GLN A 1 367 ? 2.024 23.066 -22.151 1.00 88.94 367 GLN A CA 1
ATOM 2860 C C . GLN A 1 367 ? 1.815 21.557 -21.962 1.00 88.94 367 GLN A C 1
ATOM 2862 O O . GLN A 1 367 ? 1.017 20.957 -22.677 1.00 88.94 367 GLN A O 1
ATOM 2867 N N . VAL A 1 368 ? 2.481 20.923 -20.987 1.00 87.31 368 VAL A N 1
ATOM 2868 C CA . VAL A 1 368 ? 2.385 19.468 -20.747 1.00 87.31 368 VAL A CA 1
ATOM 2869 C C . VAL A 1 368 ? 0.937 19.009 -20.534 1.00 87.31 368 VAL A C 1
ATOM 2871 O O . VAL A 1 368 ? 0.544 17.964 -21.046 1.00 87.31 368 VAL A O 1
ATOM 2874 N N . PHE A 1 369 ? 0.125 19.786 -19.810 1.00 85.19 369 PHE A N 1
ATOM 2875 C CA . PHE A 1 369 ? -1.280 19.438 -19.570 1.00 85.19 369 PHE A CA 1
ATOM 2876 C C . PHE A 1 369 ? -2.138 19.556 -20.828 1.00 85.19 369 PHE A C 1
ATOM 2878 O O . PHE A 1 369 ? -2.966 18.682 -21.067 1.00 85.19 369 PHE A O 1
ATOM 2885 N N . GLU A 1 370 ? -1.923 20.586 -21.647 1.00 88.50 370 GLU A N 1
ATOM 2886 C CA . GLU A 1 370 ? -2.645 20.729 -22.915 1.00 88.50 370 GLU A CA 1
ATOM 2887 C C . GLU A 1 370 ? -2.265 19.617 -23.894 1.00 88.50 370 GLU A C 1
ATOM 2889 O O . GLU A 1 370 ? -3.138 18.986 -24.484 1.00 88.50 370 GLU A O 1
ATOM 2894 N N . ALA A 1 371 ? -0.972 19.294 -23.992 1.00 89.31 371 ALA A N 1
ATOM 2895 C CA . ALA A 1 371 ? -0.496 18.176 -24.800 1.00 89.31 371 ALA A CA 1
ATOM 2896 C C . ALA A 1 371 ? -1.105 16.839 -24.340 1.00 89.31 371 ALA A C 1
ATOM 2898 O O . ALA A 1 371 ? -1.520 16.033 -25.172 1.00 89.31 371 ALA A O 1
ATOM 2899 N N . ALA A 1 372 ? -1.215 16.616 -23.025 1.00 88.69 372 ALA A N 1
ATOM 2900 C CA . ALA A 1 372 ? -1.853 15.424 -22.470 1.00 88.69 372 ALA A CA 1
ATOM 2901 C C . ALA A 1 372 ? -3.360 15.361 -22.777 1.00 88.69 372 ALA A C 1
ATOM 2903 O O . ALA A 1 372 ? -3.853 14.293 -23.139 1.00 88.69 372 ALA A O 1
ATOM 2904 N N . ARG A 1 373 ? -4.090 16.484 -22.675 1.00 88.69 373 ARG A N 1
ATOM 2905 C CA . ARG A 1 373 ? -5.518 16.552 -23.044 1.00 88.69 373 ARG A CA 1
ATOM 2906 C C . ARG A 1 373 ? -5.724 16.258 -24.523 1.00 88.69 373 ARG A C 1
ATOM 2908 O O . ARG A 1 373 ? -6.543 15.410 -24.860 1.00 88.69 373 ARG A O 1
ATOM 2915 N N . HIS A 1 374 ? -4.918 16.867 -25.385 1.00 90.81 374 HIS A N 1
ATOM 2916 C CA . HIS A 1 374 ? -4.983 16.625 -26.821 1.00 90.81 374 HIS A CA 1
ATOM 2917 C C . HIS A 1 374 ? -4.678 15.159 -27.174 1.00 90.81 374 HIS A C 1
ATOM 2919 O O . HIS A 1 3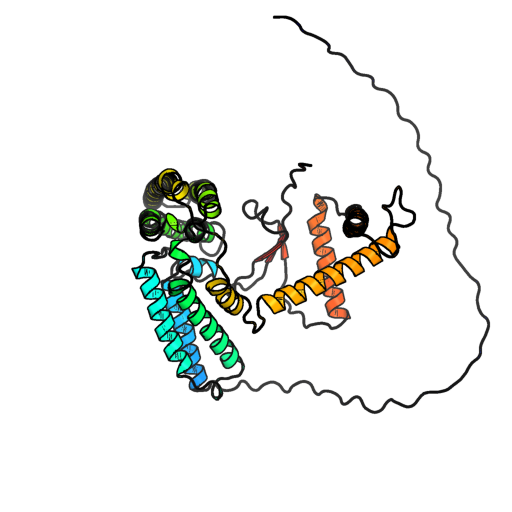74 ? -5.420 14.537 -27.930 1.00 90.81 374 HIS A O 1
ATOM 2925 N N . ALA A 1 375 ? -3.638 14.559 -26.581 1.00 90.12 375 ALA A N 1
ATOM 2926 C CA . ALA A 1 375 ? -3.331 13.140 -26.783 1.00 90.12 375 ALA A CA 1
ATOM 2927 C C . ALA A 1 375 ? -4.470 12.219 -26.302 1.00 90.12 375 ALA A C 1
ATOM 2929 O O . ALA A 1 375 ? -4.771 11.210 -26.941 1.00 90.12 375 ALA A O 1
ATOM 2930 N N . PHE A 1 376 ? -5.136 12.576 -25.199 1.00 89.56 376 PHE A N 1
ATOM 2931 C CA . PHE A 1 376 ? -6.296 11.845 -24.691 1.00 89.56 376 PHE A CA 1
ATOM 2932 C C . PHE A 1 376 ? -7.505 11.934 -25.635 1.00 89.56 376 PHE A C 1
ATOM 2934 O O . PHE A 1 376 ? -8.135 10.914 -25.916 1.00 89.56 376 PHE A O 1
ATOM 2941 N N . GLU A 1 377 ? -7.803 13.116 -26.174 1.00 90.81 377 GLU A N 1
ATOM 2942 C CA . GLU A 1 377 ? -8.858 13.312 -27.177 1.00 90.81 377 GLU A CA 1
ATOM 2943 C C . GLU A 1 377 ? -8.581 12.517 -28.459 1.00 90.81 377 GLU A C 1
ATOM 2945 O O . GLU A 1 377 ? -9.474 11.846 -28.981 1.00 90.81 377 GLU A O 1
ATOM 2950 N N . GLN A 1 378 ? -7.331 12.527 -28.934 1.00 93.81 378 GLN A N 1
ATOM 2951 C CA . GLN A 1 378 ? -6.905 11.731 -30.085 1.00 93.81 378 GLN A CA 1
ATOM 2952 C C . GLN A 1 378 ? -7.105 10.232 -29.843 1.00 93.81 378 GLN A C 1
ATOM 2954 O O . GLN A 1 378 ? -7.667 9.544 -30.696 1.00 93.81 378 GLN A O 1
ATOM 2959 N N . ALA A 1 379 ? -6.695 9.728 -28.675 1.00 92.25 379 ALA A N 1
ATOM 2960 C CA . ALA A 1 379 ? -6.869 8.325 -28.311 1.00 92.25 379 ALA A CA 1
ATOM 2961 C C . ALA A 1 379 ? -8.354 7.936 -28.220 1.00 92.25 379 ALA A C 1
ATOM 2963 O O . ALA A 1 379 ? -8.749 6.915 -28.780 1.00 92.25 379 ALA A O 1
ATOM 2964 N N . GLN A 1 380 ? -9.193 8.761 -27.583 1.00 89.56 380 GLN A N 1
ATOM 2965 C CA . GLN A 1 380 ? -10.639 8.524 -27.525 1.00 89.56 380 GLN A CA 1
ATOM 2966 C C . GLN A 1 380 ? -11.272 8.507 -28.916 1.00 89.56 380 GLN A C 1
ATOM 2968 O O . GLN A 1 380 ? -12.046 7.605 -29.229 1.00 89.56 380 GLN A O 1
ATOM 2973 N N . SER A 1 381 ? -10.940 9.488 -29.757 1.00 91.94 381 SER A N 1
ATOM 2974 C CA . SER A 1 381 ? -11.454 9.573 -31.124 1.00 91.94 381 SER A CA 1
ATOM 2975 C C . SER A 1 381 ? -11.062 8.344 -31.943 1.00 91.94 381 SER A C 1
ATOM 2977 O O . SER A 1 381 ? -11.909 7.754 -32.616 1.00 91.94 381 SER A O 1
ATOM 2979 N N . PHE A 1 382 ? -9.807 7.900 -31.827 1.00 95.31 382 PHE A N 1
ATOM 2980 C CA . PHE A 1 382 ? -9.329 6.685 -32.477 1.00 95.31 382 PHE A CA 1
ATOM 2981 C C . PHE A 1 382 ? -10.090 5.445 -31.996 1.00 95.31 382 PHE A C 1
ATOM 2983 O O . PHE A 1 382 ? -10.583 4.692 -32.828 1.00 95.31 382 PHE A O 1
ATOM 2990 N N . VAL A 1 383 ? -10.256 5.262 -30.681 1.00 93.94 383 VAL A N 1
ATOM 2991 C CA . VAL A 1 383 ? -11.002 4.125 -30.111 1.00 93.94 383 VAL A CA 1
ATOM 2992 C C . VAL A 1 383 ? -12.455 4.101 -30.586 1.00 93.94 383 VAL A C 1
ATOM 2994 O O . VAL A 1 383 ? -12.944 3.032 -30.944 1.00 93.94 383 VAL A O 1
ATOM 2997 N N . ARG A 1 384 ? -13.127 5.262 -30.637 1.00 90.62 384 ARG A N 1
ATOM 2998 C CA . ARG A 1 384 ? -14.504 5.380 -31.153 1.00 90.62 384 ARG A CA 1
ATOM 2999 C C . ARG A 1 384 ? -14.580 5.066 -32.642 1.00 90.62 384 ARG A C 1
ATOM 3001 O O . ARG A 1 384 ? -15.454 4.327 -33.068 1.00 90.62 384 ARG A O 1
ATOM 3008 N N . THR A 1 385 ? -13.671 5.635 -33.429 1.00 95.06 385 THR A N 1
ATOM 3009 C CA . THR A 1 385 ? -13.675 5.490 -34.893 1.00 95.06 385 THR A CA 1
ATOM 3010 C C . THR A 1 385 ? -13.324 4.068 -35.320 1.00 95.06 385 THR A C 1
ATOM 3012 O O . THR A 1 385 ? -13.901 3.552 -36.270 1.00 95.06 385 THR A O 1
ATOM 3015 N N . ALA A 1 386 ? -12.379 3.437 -34.623 1.00 96.56 386 ALA A N 1
ATOM 3016 C CA . ALA A 1 386 ? -11.954 2.066 -34.878 1.00 96.56 386 ALA A CA 1
ATOM 3017 C C . ALA A 1 386 ? -12.823 1.013 -34.163 1.00 96.56 386 ALA A C 1
ATOM 3019 O O . ALA A 1 386 ? -12.526 -0.171 -34.291 1.00 96.56 386 ALA A O 1
ATOM 3020 N N . ASP A 1 387 ? -13.856 1.436 -33.422 1.00 93.31 387 ASP A N 1
ATOM 3021 C CA . ASP A 1 387 ? -14.796 0.584 -32.677 1.00 93.31 387 ASP A CA 1
ATOM 3022 C C . ASP A 1 387 ? -14.100 -0.514 -31.845 1.00 93.31 387 ASP A C 1
ATOM 3024 O O . ASP A 1 387 ? -14.423 -1.698 -31.913 1.00 93.31 387 ASP A O 1
ATOM 3028 N N . LEU A 1 388 ? -13.063 -0.126 -31.089 1.00 93.81 388 LEU A N 1
ATOM 3029 C CA . LEU A 1 388 ? -12.214 -1.091 -30.373 1.00 93.81 388 LEU A CA 1
ATOM 3030 C C . LEU A 1 388 ? -12.824 -1.562 -29.047 1.00 93.81 388 LEU A C 1
ATOM 3032 O O . LEU A 1 388 ? -12.618 -2.704 -28.640 1.00 93.81 388 LEU A O 1
ATOM 3036 N N . VAL A 1 389 ? -13.512 -0.667 -28.334 1.00 93.06 389 VAL A N 1
ATOM 3037 C CA . VAL A 1 389 ? -14.162 -0.944 -27.046 1.00 93.06 389 VAL A CA 1
ATOM 3038 C C . VAL A 1 389 ? -15.263 0.081 -26.784 1.00 93.06 389 VAL A C 1
ATOM 3040 O O . VAL A 1 389 ? -15.146 1.246 -27.166 1.00 93.06 389 VAL A O 1
ATOM 3043 N N . THR A 1 390 ? -16.321 -0.336 -26.087 1.00 89.06 390 THR A N 1
ATOM 3044 C CA . THR A 1 390 ? -17.370 0.570 -25.612 1.00 89.06 390 THR A CA 1
ATOM 3045 C C . THR A 1 390 ? -16.794 1.574 -24.614 1.00 89.06 390 THR A C 1
ATOM 3047 O O . THR A 1 390 ? -16.251 1.192 -23.577 1.00 89.06 390 THR A O 1
ATOM 3050 N N . LEU A 1 391 ? -16.932 2.865 -24.917 1.00 83.62 391 LEU A N 1
ATOM 3051 C CA . LEU A 1 391 ? -16.591 3.949 -24.001 1.00 83.62 391 LEU A CA 1
ATOM 3052 C C . LEU A 1 391 ? -17.848 4.386 -23.246 1.00 83.62 391 LEU A C 1
ATOM 3054 O O . LEU A 1 391 ? -18.861 4.693 -23.870 1.00 83.62 391 LEU A O 1
ATOM 3058 N N . TYR A 1 392 ? -17.770 4.412 -21.917 1.00 80.88 392 TYR A N 1
ATOM 3059 C CA . TYR A 1 392 ? -18.827 4.950 -21.063 1.00 80.88 392 TYR A CA 1
ATOM 3060 C C . TYR A 1 392 ? -18.698 6.473 -20.944 1.00 80.88 392 TYR A C 1
ATOM 3062 O O . TYR A 1 392 ? -17.587 7.007 -20.990 1.00 80.88 392 TYR A O 1
ATOM 3070 N N . ASP A 1 393 ? -19.827 7.160 -20.756 1.00 76.50 393 ASP A N 1
ATOM 3071 C CA . ASP A 1 393 ? -19.903 8.618 -20.585 1.00 76.50 393 ASP A CA 1
ATOM 3072 C C . ASP A 1 393 ? -19.468 9.065 -19.173 1.00 76.50 393 ASP A C 1
ATOM 3074 O O . ASP A 1 393 ? -20.167 9.811 -18.488 1.00 76.50 393 ASP A O 1
ATOM 3078 N N . ASP A 1 394 ? -18.292 8.611 -18.738 1.00 71.50 394 ASP A N 1
ATOM 3079 C CA . ASP A 1 394 ? -17.649 9.036 -17.496 1.00 71.50 394 ASP A CA 1
ATOM 3080 C C . ASP A 1 394 ? -16.552 10.068 -17.811 1.00 71.50 394 ASP A C 1
ATOM 3082 O O . ASP A 1 394 ? -15.520 9.723 -18.401 1.00 71.50 394 ASP A O 1
ATOM 3086 N N . PRO A 1 395 ? -16.730 11.352 -17.441 1.00 70.69 395 PRO A N 1
ATOM 3087 C CA . PRO A 1 395 ? -15.758 12.387 -17.764 1.00 70.69 395 PRO A CA 1
ATOM 3088 C C . PRO A 1 395 ? -14.466 12.181 -16.965 1.00 70.69 395 PRO A C 1
ATOM 3090 O O . PRO A 1 395 ? -14.464 12.203 -15.734 1.00 70.69 395 PRO A O 1
ATOM 3093 N N . LEU A 1 396 ? -13.348 12.018 -17.677 1.00 74.75 396 LEU A N 1
ATOM 3094 C CA . LEU A 1 396 ? -12.012 11.940 -17.092 1.00 74.75 396 LEU A CA 1
ATOM 3095 C C . LEU A 1 396 ? -11.346 13.316 -17.116 1.00 74.75 396 LEU A C 1
ATOM 3097 O O . LEU A 1 396 ? -11.018 13.843 -18.178 1.00 74.75 396 LEU A O 1
ATOM 3101 N N . GLU A 1 397 ? -11.107 13.881 -15.937 1.00 76.44 397 GLU A N 1
ATOM 3102 C CA . GLU A 1 397 ? -10.395 15.152 -15.804 1.00 76.44 397 GLU A CA 1
ATOM 3103 C C . GLU A 1 397 ? -8.894 14.923 -15.583 1.00 76.44 397 GLU A C 1
ATOM 3105 O O . GLU A 1 397 ? -8.498 14.170 -14.686 1.00 76.44 397 GLU A O 1
ATOM 3110 N N . ILE A 1 398 ? -8.056 15.599 -16.379 1.00 81.06 398 ILE A N 1
ATOM 3111 C CA . ILE A 1 398 ? -6.603 15.649 -16.181 1.00 81.06 398 ILE A CA 1
ATOM 3112 C C . ILE A 1 398 ? -6.278 16.838 -15.278 1.00 81.06 398 ILE A C 1
ATOM 3114 O O . ILE A 1 398 ? -6.312 17.991 -15.718 1.00 81.06 398 ILE A O 1
ATOM 3118 N N . ILE A 1 399 ? -5.918 16.549 -14.027 1.00 76.50 399 ILE A N 1
ATOM 3119 C CA . ILE A 1 399 ? -5.576 17.566 -13.027 1.00 76.50 399 ILE A CA 1
ATOM 3120 C C . ILE A 1 399 ? -4.100 17.517 -12.647 1.00 76.50 399 ILE A C 1
ATOM 3122 O O . ILE A 1 399 ? -3.448 16.470 -12.701 1.00 76.50 399 ILE A O 1
ATOM 3126 N N . GLN A 1 400 ? -3.565 18.656 -12.206 1.00 74.94 400 GLN A N 1
ATOM 3127 C CA . GLN A 1 400 ? -2.223 18.696 -11.645 1.00 74.94 400 GLN A CA 1
ATOM 3128 C C . GLN A 1 400 ? -2.175 17.918 -10.330 1.00 74.94 400 GLN A C 1
ATOM 3130 O O . GLN A 1 400 ? -2.970 18.146 -9.420 1.00 74.94 400 GLN A O 1
ATOM 3135 N N . MET A 1 401 ? -1.194 17.024 -10.211 1.00 71.25 401 MET A N 1
ATOM 3136 C CA . MET A 1 401 ? -0.983 16.271 -8.984 1.00 71.25 401 MET A CA 1
ATOM 3137 C C . MET A 1 401 ? -0.689 17.225 -7.813 1.00 71.25 401 MET A C 1
ATOM 3139 O O . MET A 1 401 ? 0.142 18.133 -7.964 1.00 71.25 401 MET A O 1
ATOM 3143 N N . PRO A 1 402 ? -1.320 17.038 -6.641 1.00 66.06 402 PRO A N 1
ATOM 3144 C CA . PRO A 1 402 ? -0.992 17.801 -5.442 1.00 66.06 402 PRO A CA 1
ATOM 3145 C C . PRO A 1 402 ? 0.491 17.693 -5.062 1.00 66.06 402 PRO A C 1
ATOM 3147 O O . PRO A 1 402 ? 1.113 16.646 -5.242 1.00 66.06 402 PRO A O 1
ATOM 3150 N N . GLU A 1 403 ? 1.063 18.769 -4.514 1.00 61.41 403 GLU A N 1
ATOM 3151 C CA . GLU A 1 403 ? 2.513 18.892 -4.270 1.00 61.41 403 GLU A CA 1
ATOM 3152 C C . GLU A 1 403 ? 3.126 17.823 -3.374 1.00 61.41 403 GLU A C 1
ATOM 3154 O O . GLU A 1 403 ? 4.303 17.513 -3.514 1.00 61.41 403 GLU A O 1
ATOM 3159 N N . PHE A 1 404 ? 2.346 17.229 -2.483 1.00 54.78 404 PHE A N 1
ATOM 3160 C CA . PHE A 1 404 ? 2.839 16.202 -1.573 1.00 54.78 404 PHE A CA 1
ATOM 3161 C C . PHE A 1 404 ? 2.799 14.780 -2.186 1.00 54.78 404 PHE A C 1
ATOM 3163 O O . PHE A 1 404 ? 3.429 13.879 -1.646 1.00 54.78 404 PHE A O 1
ATOM 3170 N N . GLN A 1 405 ? 2.076 14.550 -3.298 1.00 57.28 405 GLN A N 1
ATOM 3171 C CA . GLN A 1 405 ? 2.050 13.254 -4.029 1.00 57.28 405 GLN A CA 1
ATOM 3172 C C . GLN A 1 405 ? 3.048 13.207 -5.187 1.00 57.28 405 GLN A C 1
ATOM 3174 O O . GLN A 1 405 ? 3.333 12.165 -5.776 1.00 57.28 405 GLN A O 1
ATOM 3179 N N . ARG A 1 406 ? 3.546 14.383 -5.539 1.00 66.31 406 ARG A N 1
ATOM 3180 C CA . ARG A 1 406 ? 4.499 14.665 -6.596 1.00 66.31 406 ARG A CA 1
ATOM 3181 C C . ARG A 1 406 ? 5.843 13.963 -6.334 1.00 66.31 406 ARG A C 1
ATOM 3183 O O . ARG A 1 406 ? 6.433 14.119 -5.274 1.00 66.31 406 ARG A O 1
ATOM 3190 N N . GLY A 1 407 ? 6.332 13.199 -7.317 1.00 51.22 407 GLY A N 1
ATOM 3191 C CA . GLY A 1 407 ? 7.659 12.550 -7.297 1.00 51.22 407 GLY A CA 1
ATOM 3192 C C . GLY A 1 407 ? 7.669 11.016 -7.236 1.00 51.22 407 GLY A C 1
ATOM 3193 O O . GLY A 1 407 ? 8.747 10.435 -7.273 1.00 51.22 407 GLY A O 1
ATOM 3194 N N . VAL A 1 408 ? 6.500 10.363 -7.174 1.00 55.03 408 VAL A N 1
ATOM 3195 C CA . VAL A 1 408 ? 6.387 8.889 -7.096 1.00 55.03 408 VAL A CA 1
ATOM 3196 C C . VAL A 1 408 ? 5.966 8.255 -8.428 1.00 55.03 408 VAL A C 1
ATOM 3198 O O . VAL A 1 408 ? 6.602 7.315 -8.889 1.00 55.03 408 VAL A O 1
ATOM 3201 N N . ALA A 1 409 ? 4.929 8.785 -9.080 1.00 51.19 409 ALA A N 1
ATOM 3202 C CA . ALA A 1 409 ? 4.445 8.312 -10.381 1.00 51.19 409 ALA A CA 1
ATOM 3203 C C . ALA A 1 409 ? 4.287 9.479 -11.366 1.00 51.19 409 ALA A C 1
ATOM 3205 O O . ALA A 1 409 ? 4.157 10.630 -10.941 1.00 51.19 409 ALA A O 1
ATOM 3206 N N . LEU A 1 410 ? 4.290 9.193 -12.674 1.00 57.66 410 LEU A N 1
ATOM 3207 C CA . LEU A 1 410 ? 4.009 10.191 -13.716 1.00 57.66 410 LEU A CA 1
ATOM 3208 C C . LEU A 1 410 ? 2.518 10.574 -13.733 1.00 57.66 410 LEU A C 1
ATOM 3210 O O . LEU A 1 410 ? 2.190 11.746 -13.873 1.00 57.66 410 LEU A O 1
ATOM 3214 N N . ALA A 1 411 ? 1.618 9.606 -13.544 1.00 61.28 411 ALA A N 1
ATOM 3215 C CA . ALA A 1 411 ? 0.177 9.817 -13.418 1.00 61.28 411 ALA A CA 1
ATOM 3216 C C . ALA A 1 411 ? -0.488 8.631 -12.698 1.00 61.28 411 ALA A C 1
ATOM 3218 O O . ALA A 1 411 ? 0.048 7.522 -12.731 1.00 61.28 411 ALA A O 1
ATOM 3219 N N . TYR A 1 412 ? -1.644 8.849 -12.062 1.00 53.12 412 TYR A N 1
ATOM 3220 C CA . TYR A 1 412 ? -2.475 7.769 -11.512 1.00 53.12 412 TYR A CA 1
ATOM 3221 C C . TYR A 1 412 ? -3.969 8.159 -11.473 1.00 53.12 412 TYR A C 1
ATOM 3223 O O . TYR A 1 412 ? -4.286 9.315 -11.154 1.00 53.12 412 TYR A O 1
ATOM 3231 N N . PRO A 1 413 ? -4.899 7.226 -11.768 1.00 54.91 413 PRO A N 1
ATOM 3232 C CA . PRO A 1 413 ? -6.334 7.455 -11.628 1.00 54.91 413 PRO A CA 1
ATOM 3233 C C . PRO A 1 413 ? -6.758 7.518 -10.156 1.00 54.91 413 PRO A C 1
ATOM 3235 O O . PRO A 1 413 ? -6.644 6.568 -9.391 1.00 54.91 413 PRO A O 1
ATOM 3238 N N . ARG A 1 414 ? -7.328 8.642 -9.740 1.00 50.28 414 ARG A N 1
ATOM 3239 C CA . ARG A 1 414 ? -7.990 8.815 -8.448 1.00 50.28 414 ARG A CA 1
ATOM 3240 C C . ARG A 1 414 ? -9.473 8.449 -8.576 1.00 50.28 414 ARG A C 1
ATOM 3242 O O . ARG A 1 414 ? -10.344 9.319 -8.555 1.00 50.28 414 ARG A O 1
ATOM 3249 N N . THR A 1 415 ? -9.753 7.156 -8.685 1.00 51.50 415 THR A N 1
ATOM 3250 C CA . THR A 1 415 ? -11.100 6.568 -8.592 1.00 51.50 415 THR A CA 1
ATOM 3251 C C . THR A 1 415 ? -11.180 5.698 -7.341 1.00 51.50 415 THR A C 1
ATOM 3253 O O . THR A 1 415 ? -10.321 4.849 -7.125 1.00 51.50 415 THR A O 1
ATOM 3256 N N . GLY A 1 416 ? -12.189 5.920 -6.497 1.00 49.25 416 GLY A N 1
ATOM 3257 C CA . GLY A 1 416 ? -12.535 5.010 -5.400 1.00 49.25 416 GLY A CA 1
ATOM 3258 C C . GLY A 1 416 ? -13.837 4.283 -5.741 1.00 49.25 416 GLY A C 1
ATOM 3259 O O . GLY A 1 416 ? -14.662 4.885 -6.427 1.00 49.25 416 GLY A O 1
ATOM 3260 N N . PRO A 1 417 ? -14.056 3.045 -5.268 1.00 45.84 417 PRO A N 1
ATOM 3261 C CA . PRO A 1 417 ? -15.252 2.265 -5.604 1.00 45.84 417 PRO A CA 1
ATOM 3262 C C . PRO A 1 417 ? -16.563 2.940 -5.165 1.00 45.84 417 PRO A C 1
ATOM 3264 O O . PRO A 1 417 ? -17.606 2.707 -5.762 1.00 45.84 417 PRO A O 1
ATOM 3267 N N . THR A 1 418 ? -16.517 3.826 -4.166 1.00 48.16 418 THR A N 1
ATOM 3268 C CA . THR A 1 418 ? -17.672 4.602 -3.685 1.00 48.16 418 THR A CA 1
ATOM 3269 C C . THR A 1 418 ? -17.804 5.992 -4.325 1.00 48.16 418 THR A C 1
ATOM 3271 O O . THR A 1 418 ? -18.729 6.737 -3.998 1.00 48.16 418 THR A O 1
ATOM 3274 N N . ARG A 1 419 ? -16.901 6.386 -5.239 1.00 52.03 419 ARG A N 1
ATOM 3275 C CA . ARG A 1 419 ? -16.943 7.702 -5.898 1.00 52.03 419 ARG A CA 1
ATOM 3276 C C . ARG A 1 419 ? -17.711 7.637 -7.212 1.00 52.03 419 ARG A C 1
ATOM 3278 O O . ARG A 1 419 ? -17.397 6.833 -8.076 1.00 52.03 419 ARG A O 1
ATOM 3285 N N . ARG A 1 420 ? -18.640 8.581 -7.393 1.00 37.09 420 ARG A N 1
ATOM 3286 C CA . ARG A 1 420 ? -19.410 8.749 -8.637 1.00 37.09 420 ARG A CA 1
ATOM 3287 C C . ARG A 1 420 ? -18.626 9.379 -9.804 1.00 37.09 420 ARG A C 1
ATOM 3289 O O . ARG A 1 420 ? -19.130 9.326 -10.911 1.00 37.09 420 ARG A O 1
ATOM 3296 N N . CYS A 1 421 ? -17.431 9.951 -9.586 1.00 38.00 421 CYS A N 1
ATOM 3297 C CA . CYS A 1 421 ? -16.618 10.571 -10.651 1.00 38.00 421 CYS A CA 1
ATOM 3298 C C . CYS A 1 421 ? -15.122 10.230 -10.518 1.00 38.00 421 CYS A C 1
ATOM 3300 O O . CYS A 1 421 ? -14.533 10.399 -9.440 1.00 38.00 421 CYS A O 1
ATOM 3302 N N . GLY A 1 422 ? -14.492 9.810 -11.619 1.00 45.62 422 GLY A N 1
ATOM 3303 C CA . GLY A 1 422 ? -13.054 9.548 -11.703 1.00 45.62 422 GLY A CA 1
ATOM 3304 C C . GLY A 1 422 ? -12.238 10.782 -12.077 1.00 45.62 422 GLY A C 1
ATOM 3305 O O . GLY A 1 422 ? -12.603 11.528 -12.970 1.00 45.62 422 GLY A O 1
ATOM 3306 N N . HIS A 1 423 ? -11.118 11.010 -11.393 1.00 48.41 423 HIS A N 1
ATOM 3307 C CA . HIS A 1 423 ? -10.128 12.018 -11.804 1.00 48.41 423 HIS A CA 1
ATOM 3308 C C . HIS A 1 423 ? -8.827 11.301 -12.146 1.00 48.41 423 HIS A C 1
ATOM 3310 O O . HIS A 1 423 ? -8.495 10.335 -11.467 1.00 48.41 423 HIS A O 1
ATOM 3316 N N . THR A 1 424 ? -8.046 11.787 -13.108 1.00 44.28 424 THR A N 1
ATOM 3317 C CA . THR A 1 424 ? -6.666 11.320 -13.312 1.00 44.28 424 THR A CA 1
ATOM 3318 C C . THR A 1 424 ? -5.697 12.443 -12.975 1.00 44.28 424 THR A C 1
ATOM 3320 O O . THR A 1 424 ? -5.736 13.525 -13.555 1.00 44.28 424 THR A O 1
ATOM 3323 N N . CYS A 1 425 ? -4.819 12.195 -12.005 1.00 44.19 425 CYS A N 1
ATOM 3324 C CA . CYS A 1 425 ? -3.803 13.158 -11.598 1.00 44.19 425 CYS A CA 1
ATOM 3325 C C . CYS A 1 425 ? -2.540 12.948 -12.436 1.00 44.19 425 CYS A C 1
ATOM 3327 O O . CYS A 1 425 ? -2.046 11.822 -12.502 1.00 44.19 425 CYS A O 1
ATOM 3329 N N . ALA A 1 426 ? -1.979 14.015 -13.008 1.00 40.16 426 ALA A N 1
ATOM 3330 C CA . ALA A 1 426 ? -0.695 13.991 -13.709 1.00 40.16 426 ALA A CA 1
ATOM 3331 C C . ALA A 1 426 ? 0.375 14.813 -12.965 1.00 40.16 426 ALA A C 1
ATOM 3333 O O . ALA A 1 426 ? 0.125 15.907 -12.449 1.00 40.16 426 ALA A O 1
ATOM 3334 N N . ASN A 1 427 ? 1.585 14.265 -12.881 1.00 38.94 427 ASN A N 1
ATOM 3335 C CA . ASN A 1 427 ? 2.734 14.816 -12.174 1.00 38.94 427 ASN A CA 1
ATOM 3336 C C . ASN A 1 427 ? 3.548 15.761 -13.063 1.00 38.94 427 ASN A C 1
ATOM 3338 O O . ASN A 1 427 ? 3.995 15.367 -14.134 1.00 38.94 427 ASN A O 1
ATOM 3342 N N . THR A 1 428 ? 3.839 16.971 -12.582 1.00 44.75 428 THR A N 1
ATOM 3343 C CA . THR A 1 428 ? 4.736 17.927 -13.265 1.00 44.75 428 THR A CA 1
ATOM 3344 C C . THR A 1 428 ? 5.855 18.467 -12.369 1.00 44.75 428 THR A C 1
ATOM 3346 O O . THR A 1 428 ? 6.416 19.539 -12.620 1.00 44.75 428 THR A O 1
ATOM 3349 N N . THR A 1 429 ? 6.190 17.765 -11.281 1.00 34.22 429 THR A N 1
ATOM 3350 C CA . THR A 1 429 ? 7.214 18.253 -10.339 1.00 34.22 429 THR A CA 1
ATOM 3351 C C . THR A 1 429 ? 8.566 18.374 -11.008 1.00 34.22 429 THR A C 1
ATOM 3353 O O . THR A 1 429 ? 9.013 17.443 -11.668 1.00 34.22 429 THR A O 1
ATOM 3356 N N . ARG A 1 430 ? 9.210 19.526 -10.764 1.00 36.38 430 ARG A N 1
ATOM 3357 C CA . ARG A 1 430 ? 10.599 19.858 -11.100 1.00 36.38 430 ARG A CA 1
ATOM 3358 C C . ARG A 1 430 ? 11.477 18.604 -11.125 1.00 36.38 430 ARG A C 1
ATOM 3360 O O . ARG A 1 430 ? 11.889 18.132 -10.066 1.00 36.38 430 ARG A O 1
ATOM 3367 N N . ALA A 1 431 ? 11.841 18.145 -12.319 1.00 29.19 431 ALA A N 1
ATOM 3368 C CA . ALA A 1 431 ? 13.113 17.469 -12.481 1.00 29.19 431 ALA A CA 1
ATOM 3369 C C . ALA A 1 431 ? 14.167 18.463 -11.974 1.00 29.19 431 ALA A C 1
ATOM 3371 O O . ALA A 1 431 ? 14.417 19.493 -12.599 1.00 29.19 431 ALA A O 1
ATOM 3372 N N . ARG A 1 432 ? 14.709 18.239 -10.771 1.00 24.80 432 ARG A N 1
ATOM 3373 C CA . ARG A 1 432 ? 16.012 18.810 -10.450 1.00 24.80 432 ARG A CA 1
ATOM 3374 C C . ARG A 1 432 ? 16.955 18.137 -11.427 1.00 24.80 432 ARG A C 1
ATOM 3376 O O . ARG A 1 432 ? 17.273 16.964 -11.258 1.00 24.80 432 ARG A O 1
ATOM 3383 N N . SER A 1 433 ? 17.325 18.871 -12.466 1.00 24.88 4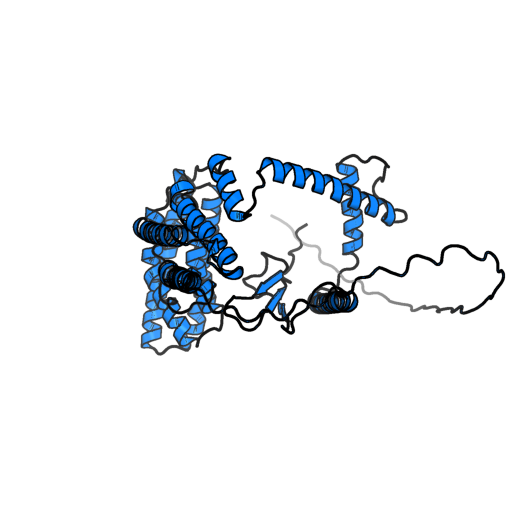33 SER A N 1
ATOM 3384 C CA . SER A 1 433 ? 18.472 18.557 -13.294 1.00 24.88 433 SER A CA 1
ATOM 3385 C C . SER A 1 433 ? 19.672 18.432 -12.359 1.00 24.88 433 SER A C 1
ATOM 3387 O O . SER A 1 433 ? 20.211 19.423 -11.875 1.00 24.88 433 SER A O 1
ATOM 3389 N N . THR A 1 434 ? 20.005 17.194 -12.030 1.00 26.19 434 THR A N 1
ATOM 3390 C CA . THR A 1 434 ? 21.327 16.798 -11.563 1.00 26.19 434 THR A CA 1
ATOM 3391 C C . THR A 1 434 ? 21.723 15.668 -12.493 1.00 26.19 434 THR A C 1
ATOM 3393 O O . THR A 1 434 ? 21.501 14.495 -12.202 1.00 26.19 434 THR A O 1
ATOM 3396 N N . ILE A 1 435 ? 22.184 16.074 -13.672 1.00 30.42 435 ILE A N 1
ATOM 3397 C CA . ILE A 1 435 ? 23.318 15.451 -14.343 1.00 30.42 435 ILE A CA 1
ATOM 3398 C C . ILE A 1 435 ? 24.381 16.539 -14.384 1.00 30.42 435 ILE A C 1
ATOM 3400 O O . ILE A 1 435 ? 24.001 17.681 -14.740 1.00 30.42 435 ILE A O 1
#

Secondary structure (DSSP, 8-state):
---------------------------------------------------PPPPP---PPPPHHHHHHHHHHHHHHHHHHHH-HHHHHHHT--TTTT-----SHHHHHHHHHHHHHHHHHHHTS-GGGS-HHHHHHHHHHHHHHHHHHHIIIII-HHHH-THHHHHHHHHHHHHHHSS-SS-HHHHHHHHHHHHHHHHHHHHHHHHH--GGGSBHHHHHHHHHHTTHHHHHIIIIIGGGGGGS-HHHHHHHHHHHHHHHHHHHHHHHHIIIIIHHH--B-S--HHHHHHHHHHHHHT----HHHHHHHHHHHHHHHHHHHHHHHHHHSTTSSSPPP--SS--HHHHHHHHHHHHHHHHHTPPPGGGHHHHHHHHHHHHHHHHHHTT-SPPPS---EEEEPPTTTTTS-SEEEE--TT-SS-EEEE---------

Foldseek 3Di:
DDDDDDDDDDDDDDDDDDDDDDDDDDDDDDDDDDDDDDDDDPDDDDDPDPPPDPDPPDPPDFFPLNVLLVVLVVCCLPVLCCQCVLVCLVLVNCPQLLDAHDLAPVSLVSLLVSLVVSLVSLVPGDLVRGDPVSNVVSVLSNLVSVVSNCVVPPVVCLAAQCVVLLVRLQSSLCSLQVDDPDPPVVSLLSSLSSLLCLLVSLVSSLVRYDLLAYALVRLVVCLVRLCVSVVSCVPGRVVCLVVDDPVSSVSSVVSNVSSVVSSVVSSCCSVPPRNVNNNHDPDPPCVSVQSVVCSVVVDPDGPVNVVVVVVVCVVVVLVVLLVVLLVPQPPPPPQQDNDPDDDPVSSVSSSVVVVVVVVVPDDPLVCNQVVVVVVVVVVVVCCVVVVVDDDDPADEAEAEDPPVVADDDQKDKPDRPPDPHIYIYGHSDDPPPDD

Radius of gyration: 31.14 Å; chains: 1; bounding box: 81×72×93 Å

pLDDT: mean 82.27, std 24.15, range [24.31, 98.75]

Sequence (435 aa):
MHRRLGDHARFAGRAPEQREPRMSSLRSQCHACAIGIVSAAFAVLAGCALIAPPAPTTPMTPTAADAQFAGISKRYLDEMLELTPVAATALGDHRHDAALDDVSAAGYGRRVALARELLASLRALDPTQLSRAHQVDARLLTSELEYQIWRVEQLREWRWNPLIYTELAGNSVYLLMARDFAPLPQRLHDVGERLSELPRLLAQVREVLDPARVPRIHAETAVKQNTGVLTLIDQLVVPQLGVLPEDERGRLKTAIGRARTAVTQHQLWLEKRLLPEAKGDFRLGAELYDPKLRFALDSPLSREQIRARAQSELTRTRADMYAIARAILPGRPNPPPLPATPSPDEQQAAIVAALELAYEQQPPRDQVFEAARHAFEQAQSFVRTADLVTLYDDPLEIIQMPEFQRGVALAYPRTGPTRRCGHTCANTTRARSTI